Protein AF-0000000072271682 (afdb_homodimer)

Nearest PDB structures (foldseek):
  5ypw-assembly3_E  TM=7.048E-01  e=7.675E-04  Escherichia coli O157:H7
  6u9d-assembly2_T-2  TM=6.228E-01  e=2.011E-02  Saccharomyces cerevisiae
  6u9d-assembly2_S-2  TM=6.371E-01  e=5.857E-02  Saccharomyces cerevisiae
  7am0-assembly1_A  TM=5.426E-01  e=1.111E-02  Komagataeibacter europaeus
  6wo1-assembly1_B  TM=3.647E-01  e=7.427E-02  Saccharomyces cerevisiae

Structure (mmCIF, N/CA/C/O backbone):
data_AF-0000000072271682-model_v1
#
loop_
_entity.id
_entity.type
_entity.pdbx_description
1 polymer 'ACT domain-containing protein'
#
loop_
_atom_site.group_PDB
_atom_site.id
_atom_site.type_symbol
_atom_site.label_atom_id
_atom_site.label_alt_id
_atom_site.label_comp_id
_atom_site.label_asym_id
_atom_site.label_entity_id
_atom_site.label_seq_id
_atom_site.pdbx_PDB_ins_code
_atom_site.Cartn_x
_atom_site.Cartn_y
_atom_site.Cartn_z
_atom_site.occupancy
_atom_site.B_iso_or_equiv
_atom_site.auth_seq_id
_atom_site.auth_comp_id
_atom_site.auth_asym_id
_atom_site.auth_atom_id
_atom_site.pdbx_PDB_model_num
ATOM 1 N N . MET A 1 1 ? 11.141 18.312 -9.297 1 83.69 1 MET A N 1
ATOM 2 C CA . MET A 1 1 ? 11.805 17.047 -9.008 1 83.69 1 MET A CA 1
ATOM 3 C C . MET A 1 1 ? 11.273 16.438 -7.723 1 83.69 1 MET A C 1
ATOM 5 O O . MET A 1 1 ? 10.945 17.141 -6.773 1 83.69 1 MET A O 1
ATOM 9 N N . SER A 1 2 ? 11.102 15.078 -7.66 1 87.62 2 SER A N 1
ATOM 10 C CA . SER A 1 2 ? 10.539 14.383 -6.508 1 87.62 2 SER A CA 1
ATOM 11 C C . SER A 1 2 ? 11.594 13.523 -5.816 1 87.62 2 SER A C 1
ATOM 13 O O . SER A 1 2 ? 12.445 12.93 -6.477 1 87.62 2 SER A O 1
ATOM 15 N N . TYR A 1 3 ? 11.508 13.539 -4.477 1 89.81 3 TYR A N 1
ATOM 16 C CA . TYR A 1 3 ? 12.461 12.789 -3.662 1 89.81 3 TYR A CA 1
ATOM 17 C C . TYR A 1 3 ? 11.734 11.914 -2.641 1 89.81 3 TYR A C 1
ATOM 19 O O . TYR A 1 3 ? 10.641 12.258 -2.186 1 89.81 3 TYR A O 1
ATOM 27 N N . LEU A 1 4 ? 12.344 10.875 -2.4 1 88.62 4 LEU A N 1
ATOM 28 C CA . LEU A 1 4 ? 11.961 10.062 -1.251 1 88.62 4 LEU A CA 1
ATOM 29 C C . LEU A 1 4 ? 12.898 10.312 -0.074 1 88.62 4 LEU A C 1
ATOM 31 O O . LEU A 1 4 ? 14.109 10.117 -0.19 1 88.62 4 LEU A O 1
ATOM 35 N N . ILE A 1 5 ? 12.336 10.773 0.972 1 92.12 5 ILE A N 1
ATOM 36 C CA . ILE A 1 5 ? 13.125 11.031 2.168 1 92.12 5 ILE A CA 1
ATOM 37 C C . ILE A 1 5 ? 12.641 10.133 3.309 1 92.12 5 ILE A C 1
ATOM 39 O O . ILE A 1 5 ? 11.438 9.984 3.518 1 92.12 5 ILE A O 1
ATOM 43 N N . ARG A 1 6 ? 13.578 9.477 3.896 1 92.81 6 ARG A N 1
ATOM 44 C CA . ARG A 1 6 ? 13.281 8.711 5.105 1 92.81 6 ARG A CA 1
ATOM 45 C C . ARG A 1 6 ? 13.719 9.469 6.352 1 92.81 6 ARG A C 1
ATOM 47 O O . ARG A 1 6 ? 14.891 9.852 6.477 1 92.81 6 ARG A O 1
ATOM 54 N N . VAL A 1 7 ? 12.719 9.594 7.199 1 94.44 7 VAL A N 1
ATOM 55 C CA . VAL A 1 7 ? 13.016 10.398 8.383 1 94.44 7 VAL A CA 1
ATOM 56 C C . VAL A 1 7 ? 12.578 9.648 9.633 1 94.44 7 VAL A C 1
ATOM 58 O O . VAL A 1 7 ? 11.625 8.859 9.594 1 94.44 7 VAL A O 1
ATOM 61 N N . GLN A 1 8 ? 13.367 9.883 10.648 1 94.56 8 GLN A N 1
ATOM 62 C CA . GLN A 1 8 ? 12.93 9.523 12 1 94.56 8 GLN A CA 1
ATOM 63 C C . GLN A 1 8 ? 12.383 10.742 12.734 1 94.56 8 GLN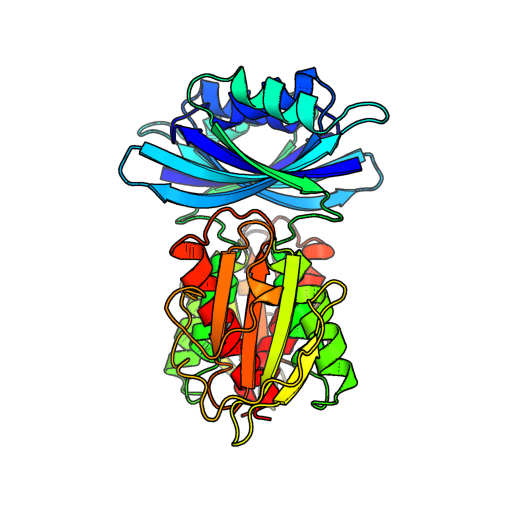 A C 1
ATOM 65 O O . GLN A 1 8 ? 13.055 11.766 12.836 1 94.56 8 GLN A O 1
ATOM 70 N N . ILE A 1 9 ? 11.125 10.617 13.133 1 94 9 ILE A N 1
ATOM 71 C CA . ILE A 1 9 ? 10.508 11.734 13.828 1 94 9 ILE A CA 1
ATOM 72 C C . ILE A 1 9 ? 9.875 11.258 15.133 1 94 9 ILE A C 1
ATOM 74 O O . ILE A 1 9 ? 9.539 10.078 15.266 1 94 9 ILE A O 1
ATOM 78 N N . PRO A 1 10 ? 9.781 12.18 16.109 1 92.94 10 PRO A N 1
ATOM 79 C CA . PRO A 1 10 ? 9.055 11.805 17.328 1 92.94 10 PRO A CA 1
ATOM 80 C C . PRO A 1 10 ? 7.609 11.391 17.047 1 92.94 10 PRO A C 1
ATOM 82 O O . PRO A 1 10 ? 6.949 11.984 16.188 1 92.94 10 PRO A O 1
ATOM 85 N N . ASP A 1 11 ? 7.195 10.289 17.688 1 89.19 11 ASP A N 1
ATOM 86 C CA . ASP A 1 11 ? 5.82 9.82 17.547 1 89.19 11 ASP A CA 1
ATOM 87 C C . ASP A 1 11 ? 4.895 10.547 18.531 1 89.19 11 ASP A C 1
ATOM 89 O O . ASP A 1 11 ? 4.383 9.938 19.469 1 89.19 11 ASP A O 1
ATOM 93 N N . GLU A 1 12 ? 4.633 11.789 18.281 1 89.5 12 GLU A N 1
ATOM 94 C CA . GLU A 1 12 ? 3.816 12.648 19.141 1 89.5 12 GLU A CA 1
ATOM 95 C C . GLU A 1 12 ? 3.008 13.641 18.297 1 89.5 12 GLU A C 1
ATOM 97 O O . GLU A 1 12 ? 3.391 13.969 17.172 1 89.5 12 GLU A O 1
ATOM 102 N N . PRO A 1 13 ? 1.89 14.07 18.844 1 86.75 13 PRO A N 1
ATOM 103 C CA . PRO A 1 13 ? 1.048 15.016 18.109 1 86.75 13 PRO A CA 1
ATOM 104 C C . PRO A 1 13 ? 1.823 16.234 17.609 1 86.75 13 PRO A C 1
ATOM 106 O O . PRO A 1 13 ? 2.646 16.781 18.344 1 86.75 13 PRO A O 1
ATOM 109 N N . GLY A 1 14 ? 1.589 16.531 16.328 1 86.94 14 GLY A N 1
ATOM 110 C CA . GLY A 1 14 ? 2.176 17.734 15.781 1 86.94 14 GLY A CA 1
ATOM 111 C C . GLY A 1 14 ? 3.508 17.5 15.094 1 86.94 14 GLY A C 1
ATOM 112 O O . GLY A 1 14 ? 3.994 18.359 14.359 1 86.94 14 GLY A O 1
ATOM 113 N N . SER A 1 15 ? 4.125 16.344 15.305 1 88.62 15 SER A N 1
ATOM 114 C CA . SER A 1 15 ? 5.445 16.078 14.75 1 88.62 15 SER A CA 1
ATOM 115 C C . SER A 1 15 ? 5.43 16.141 13.227 1 88.62 15 SER A C 1
ATOM 117 O O . SER A 1 15 ? 6.25 16.844 12.625 1 88.62 15 SER A O 1
ATOM 119 N N . LEU A 1 16 ? 4.496 15.492 12.625 1 89.88 16 LEU A N 1
ATOM 120 C CA . LEU A 1 16 ? 4.398 15.547 11.172 1 89.88 16 LEU A CA 1
ATOM 121 C C . LEU A 1 16 ? 4.102 16.969 10.695 1 89.88 16 LEU A C 1
ATOM 123 O O . LEU A 1 16 ? 4.617 17.406 9.664 1 89.88 16 LEU A O 1
ATOM 127 N N . GLY A 1 17 ? 3.291 17.625 11.43 1 89.12 17 GLY A N 1
ATOM 128 C CA . GLY A 1 17 ? 2.98 19 11.086 1 89.12 17 GLY A CA 1
ATOM 129 C C . GLY A 1 17 ? 4.207 19.891 11.016 1 89.12 17 GLY A C 1
ATOM 130 O O . GLY A 1 17 ? 4.355 20.688 10.086 1 89.12 17 GLY A O 1
ATOM 131 N N . ARG A 1 18 ? 5.02 19.719 11.969 1 92.06 18 ARG A N 1
ATOM 132 C CA . ARG A 1 18 ? 6.238 20.516 12.016 1 92.06 18 ARG A CA 1
ATOM 133 C C . ARG A 1 18 ? 7.148 20.203 10.836 1 92.06 18 ARG A C 1
ATOM 135 O O . ARG A 1 18 ? 7.719 21.109 10.227 1 92.06 18 ARG A O 1
ATOM 142 N N . VAL A 1 19 ? 7.254 18.938 10.516 1 93.69 19 VAL A N 1
ATOM 143 C CA . VAL A 1 19 ? 8.07 18.531 9.375 1 93.69 19 VAL A CA 1
ATOM 144 C C . VAL A 1 19 ? 7.457 19.062 8.086 1 93.69 19 VAL A C 1
ATOM 146 O O . VAL A 1 19 ? 8.164 19.625 7.238 1 93.69 19 VAL A O 1
ATOM 149 N N . ALA A 1 20 ? 6.188 18.922 7.996 1 92.56 20 ALA A N 1
ATOM 150 C CA . ALA A 1 20 ? 5.492 19.375 6.797 1 92.56 20 ALA A CA 1
ATOM 151 C C . ALA A 1 20 ? 5.633 20.891 6.625 1 92.56 20 ALA A C 1
ATOM 153 O O . ALA A 1 20 ? 5.773 21.375 5.504 1 92.56 20 ALA A O 1
ATOM 154 N N . GLU A 1 21 ? 5.586 21.562 7.699 1 90.44 21 GLU A N 1
ATOM 155 C CA . GLU A 1 21 ? 5.781 23.016 7.645 1 90.44 21 GLU A CA 1
ATOM 156 C C . GLU A 1 21 ? 7.184 23.359 7.164 1 90.44 21 GLU A C 1
ATOM 158 O O . GLU A 1 21 ? 7.355 24.234 6.309 1 90.44 21 GLU A O 1
ATOM 163 N N . ALA A 1 22 ? 8.141 22.734 7.727 1 93.94 22 ALA A N 1
ATOM 164 C CA . ALA A 1 22 ? 9.523 22.953 7.324 1 93.94 22 ALA A CA 1
ATOM 165 C C . ALA A 1 22 ? 9.711 22.688 5.832 1 93.94 22 ALA A C 1
ATOM 167 O O . ALA A 1 22 ? 10.383 23.453 5.141 1 93.94 22 ALA A O 1
ATOM 168 N N . VAL A 1 23 ? 9.086 21.641 5.328 1 93.94 23 VAL A N 1
ATOM 169 C CA . VAL A 1 23 ? 9.156 21.281 3.914 1 93.94 23 VAL A CA 1
ATOM 170 C C . VAL A 1 23 ? 8.461 22.359 3.078 1 93.94 23 VAL A C 1
ATOM 172 O O . VAL A 1 23 ? 8.977 22.766 2.031 1 93.94 23 VAL A O 1
ATOM 175 N N . GLY A 1 24 ? 7.383 22.828 3.594 1 90.56 24 GLY A N 1
ATOM 176 C CA . GLY A 1 24 ? 6.641 23.875 2.9 1 90.56 24 GLY A CA 1
ATOM 177 C C . GLY A 1 24 ? 7.406 25.172 2.783 1 90.56 24 GLY A C 1
ATOM 178 O O . GLY A 1 24 ? 7.25 25.906 1.806 1 90.56 24 GLY A O 1
ATOM 179 N N . LEU A 1 25 ? 8.172 25.484 3.742 1 91.56 25 LEU A N 1
ATOM 180 C CA . LEU A 1 25 ? 8.93 26.734 3.791 1 91.56 25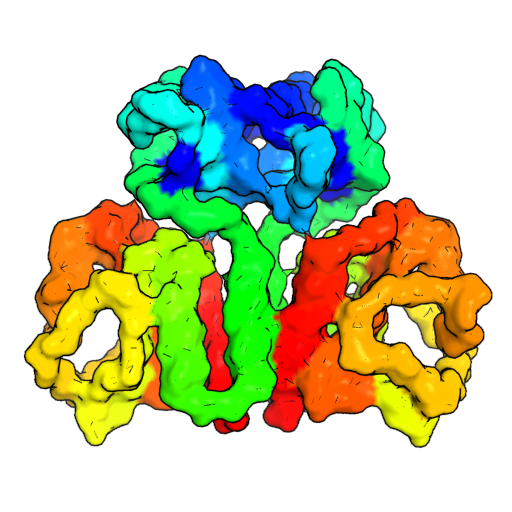 LEU A CA 1
ATOM 181 C C . LEU A 1 25 ? 9.953 26.797 2.66 1 91.56 25 LEU A C 1
ATOM 183 O O . LEU A 1 25 ? 10.297 27.891 2.193 1 91.56 25 LEU A O 1
ATOM 187 N N . ILE A 1 26 ? 10.375 25.719 2.158 1 92.81 26 ILE A N 1
ATOM 188 C CA . ILE A 1 26 ? 11.344 25.719 1.069 1 92.81 26 ILE A CA 1
ATOM 189 C C . ILE A 1 26 ? 10.641 25.422 -0.251 1 92.81 26 ILE A C 1
ATOM 191 O O . ILE A 1 26 ? 11.281 25.062 -1.241 1 92.81 26 ILE A O 1
ATOM 195 N N . GLY A 1 27 ? 9.344 25.438 -0.216 1 91.69 27 GLY A N 1
ATOM 196 C CA . GLY A 1 27 ? 8.555 25.25 -1.423 1 91.69 27 GLY A CA 1
ATOM 197 C C . GLY A 1 27 ? 8.258 23.797 -1.734 1 91.69 27 GLY A C 1
ATOM 198 O O . GLY A 1 27 ? 7.793 23.469 -2.828 1 91.69 27 GLY A O 1
ATOM 199 N N . GLY A 1 28 ? 8.555 22.953 -0.788 1 92.31 28 GLY A N 1
ATOM 200 C CA . GLY A 1 28 ? 8.312 21.531 -0.996 1 92.31 28 GLY A CA 1
ATOM 201 C C . GLY A 1 28 ? 6.859 21.141 -0.819 1 92.31 28 GLY A C 1
ATOM 202 O O . GLY A 1 28 ? 6.141 21.75 -0.022 1 92.31 28 GLY A O 1
ATOM 203 N N . ASN A 1 29 ? 6.43 20.141 -1.676 1 89.88 29 ASN A N 1
ATOM 204 C CA . ASN A 1 29 ? 5.098 19.547 -1.578 1 89.88 29 ASN A CA 1
ATOM 205 C C . ASN A 1 29 ? 5.168 18.062 -1.245 1 89.88 29 ASN A C 1
ATOM 207 O O . ASN A 1 29 ? 5.75 17.281 -1.997 1 89.88 29 ASN A O 1
ATOM 211 N N . ILE A 1 30 ? 4.605 17.719 -0.047 1 88.5 30 ILE A N 1
ATOM 212 C CA . ILE A 1 30 ? 4.602 16.312 0.362 1 88.5 30 ILE A CA 1
ATOM 213 C C . ILE A 1 30 ? 3.441 15.586 -0.307 1 88.5 30 ILE A C 1
ATOM 215 O O . ILE A 1 30 ? 2.275 15.875 -0.035 1 88.5 30 ILE A O 1
ATOM 219 N N . SER A 1 31 ? 3.729 14.641 -1.106 1 81.75 31 SER A N 1
ATOM 220 C CA . SER A 1 31 ? 2.717 13.938 -1.889 1 81.75 31 SER A CA 1
ATOM 221 C C . SER A 1 31 ? 2.23 12.688 -1.167 1 81.75 31 SER A C 1
ATOM 223 O O . SER A 1 31 ? 1.1 12.242 -1.375 1 81.75 31 SER A O 1
ATOM 225 N N . SER A 1 32 ? 3.119 12.188 -0.279 1 81.94 32 SER A N 1
ATOM 226 C CA . SER A 1 32 ? 2.746 10.977 0.448 1 81.94 32 SER A CA 1
ATOM 227 C C . SER A 1 32 ? 3.598 10.805 1.702 1 81.94 32 SER A C 1
ATOM 229 O O . SER A 1 32 ? 4.754 11.234 1.738 1 81.94 32 SER A O 1
ATOM 231 N N . VAL A 1 33 ? 3.016 10.25 2.674 1 85.38 33 VAL A N 1
ATOM 232 C CA . VAL A 1 33 ? 3.695 9.883 3.912 1 85.38 33 VAL A CA 1
ATOM 233 C C . VAL A 1 33 ? 3.281 8.469 4.324 1 85.38 33 VAL A C 1
ATOM 235 O O . VAL A 1 33 ? 2.094 8.141 4.316 1 85.38 33 VAL A O 1
ATOM 238 N N . ASP A 1 34 ? 4.246 7.691 4.629 1 81.44 34 ASP A N 1
ATOM 239 C CA . ASP A 1 34 ? 3.99 6.324 5.074 1 81.44 34 ASP A CA 1
ATOM 240 C C . ASP A 1 34 ? 4.84 5.977 6.293 1 81.44 34 ASP A C 1
ATOM 242 O O . ASP A 1 34 ? 6.059 6.16 6.281 1 81.44 34 ASP A O 1
ATOM 246 N N . VAL A 1 35 ? 4.16 5.477 7.309 1 82 35 VAL A N 1
ATOM 247 C CA . VAL A 1 35 ? 4.906 5.016 8.477 1 82 35 VAL A CA 1
ATOM 248 C C . VAL A 1 35 ? 5.52 3.648 8.188 1 82 35 VAL A C 1
ATOM 250 O O . VAL A 1 35 ? 4.809 2.701 7.844 1 82 35 VAL A O 1
ATOM 253 N N . VAL A 1 36 ? 6.781 3.547 8.281 1 84.38 36 VAL A N 1
ATOM 254 C CA . VAL A 1 36 ? 7.484 2.299 7.996 1 84.38 36 VAL A CA 1
ATOM 255 C C . VAL A 1 36 ? 7.578 1.46 9.273 1 84.38 36 VAL A C 1
ATOM 257 O O . VAL A 1 36 ? 7.254 0.271 9.266 1 84.38 36 VAL A O 1
ATOM 260 N N . GLU A 1 37 ? 7.98 2.102 10.352 1 86.56 37 GLU A N 1
ATOM 261 C CA . GLU A 1 37 ? 8.18 1.397 11.617 1 86.56 37 GLU A CA 1
ATOM 262 C C . GLU A 1 37 ? 8.016 2.34 12.805 1 86.56 37 GLU A C 1
ATOM 264 O O . GLU A 1 37 ? 8.5 3.477 12.773 1 86.56 37 GLU A O 1
ATOM 269 N N . ALA A 1 38 ? 7.262 1.893 13.734 1 86.12 38 ALA A N 1
ATOM 270 C CA . ALA A 1 38 ? 7.172 2.582 15.023 1 86.12 38 ALA A CA 1
ATOM 271 C C . ALA A 1 38 ? 8.039 1.899 16.078 1 86.12 38 ALA A C 1
ATOM 273 O O . ALA A 1 38 ? 7.973 0.681 16.25 1 86.12 38 ALA A O 1
ATOM 274 N N . PHE A 1 39 ? 8.828 2.695 16.719 1 89.69 39 PHE A N 1
ATOM 275 C CA . PHE A 1 39 ? 9.766 2.133 17.688 1 89.69 39 PHE A CA 1
ATOM 276 C C . PHE A 1 39 ? 9.281 2.361 19.109 1 89.69 39 PHE A C 1
ATOM 278 O O . PHE A 1 39 ? 8.5 3.283 19.375 1 89.69 39 PHE A O 1
ATOM 285 N N . SER A 1 40 ? 9.727 1.499 20 1 89.25 40 SER A N 1
ATOM 286 C CA . SER A 1 40 ? 9.328 1.553 21.391 1 89.25 40 SER A CA 1
ATOM 287 C C . SER A 1 40 ? 9.875 2.805 22.078 1 89.25 40 SER A C 1
ATOM 289 O O . SER A 1 40 ? 9.359 3.221 23.125 1 89.25 40 SER A O 1
ATOM 291 N N . ASN A 1 41 ? 10.859 3.441 21.531 1 90.94 41 ASN A N 1
ATOM 292 C CA . ASN A 1 41 ? 11.469 4.613 22.141 1 90.94 41 ASN A CA 1
ATOM 293 C C . ASN A 1 41 ? 10.664 5.879 21.859 1 90.94 41 ASN A C 1
ATOM 295 O O . ASN A 1 41 ? 11.125 6.988 22.141 1 90.94 41 ASN A O 1
ATOM 299 N N . GLY A 1 42 ? 9.57 5.723 21.219 1 90.19 42 GLY A N 1
ATOM 300 C CA . GLY A 1 42 ? 8.68 6.844 20.984 1 90.19 42 GLY A CA 1
ATOM 301 C C . GLY A 1 42 ? 8.938 7.527 19.641 1 90.19 42 GLY A C 1
ATOM 302 O O . GLY A 1 42 ? 8.438 8.633 19.406 1 90.19 42 GLY A O 1
ATOM 303 N N . THR A 1 43 ? 9.742 6.922 18.828 1 92.56 43 THR A N 1
ATOM 304 C CA . THR A 1 43 ? 10.008 7.48 17.5 1 92.56 43 THR A CA 1
ATOM 305 C C . THR A 1 43 ? 9.406 6.598 16.406 1 92.56 43 THR A C 1
ATOM 307 O O . THR A 1 43 ? 9.047 5.445 16.672 1 92.56 43 THR A O 1
ATOM 310 N N . VAL A 1 44 ? 9.219 7.262 15.281 1 92.06 44 VAL A N 1
ATOM 311 C CA . VAL A 1 44 ? 8.727 6.52 14.125 1 92.06 44 VAL A CA 1
ATOM 312 C C . VAL A 1 44 ? 9.586 6.848 12.906 1 92.06 44 VAL A C 1
ATOM 314 O O . VAL A 1 44 ? 10.102 7.961 12.781 1 92.06 44 VAL A O 1
ATOM 317 N N . THR A 1 45 ? 9.82 5.812 12.102 1 92.38 45 THR A N 1
ATOM 318 C CA . THR A 1 45 ? 10.453 6.02 10.797 1 92.38 45 THR A CA 1
ATOM 319 C C . THR A 1 45 ? 9.406 6.18 9.703 1 92.38 45 THR A C 1
ATOM 321 O O . THR A 1 45 ? 8.57 5.293 9.5 1 92.38 45 THR A O 1
ATOM 324 N N . ASP A 1 46 ? 9.5 7.332 9.039 1 89.75 46 ASP A N 1
ATOM 325 C CA . ASP A 1 46 ? 8.555 7.617 7.957 1 89.75 46 ASP A CA 1
ATOM 326 C C . ASP A 1 46 ? 9.273 7.742 6.617 1 89.75 46 ASP A C 1
ATOM 328 O O . ASP A 1 46 ? 10.391 8.258 6.551 1 89.75 46 ASP A O 1
ATOM 332 N N . ASP A 1 47 ? 8.609 7.277 5.59 1 88 47 ASP A N 1
ATOM 333 C CA . ASP A 1 47 ? 8.977 7.605 4.215 1 88 47 ASP A CA 1
ATOM 334 C C . ASP A 1 47 ? 8.055 8.68 3.639 1 88 47 ASP A C 1
ATOM 336 O O . ASP A 1 47 ? 6.832 8.562 3.719 1 88 47 ASP A O 1
ATOM 340 N N . MET A 1 48 ? 8.656 9.664 3.123 1 89.56 48 MET A N 1
ATOM 341 C CA . MET A 1 48 ? 7.867 10.742 2.535 1 89.56 48 MET A CA 1
ATOM 342 C C . MET A 1 48 ? 8.312 11.031 1.105 1 89.56 48 MET A C 1
ATOM 344 O O . MET A 1 48 ? 9.516 11.023 0.815 1 89.56 48 MET A O 1
ATOM 348 N N . VAL A 1 49 ? 7.367 11.203 0.27 1 87 49 VAL A N 1
ATOM 349 C CA . VAL A 1 49 ? 7.668 11.68 -1.074 1 87 49 VAL A CA 1
ATOM 350 C C . VAL A 1 49 ? 7.43 13.188 -1.151 1 87 49 VAL A C 1
ATOM 352 O O . VAL A 1 49 ? 6.328 13.664 -0.863 1 87 49 VAL A O 1
ATOM 355 N N . VAL A 1 50 ? 8.484 13.844 -1.53 1 91.06 50 VAL A N 1
ATOM 356 C CA . VAL A 1 50 ? 8.43 15.305 -1.542 1 91.06 50 VAL A CA 1
ATOM 357 C C . VAL A 1 50 ? 8.789 15.82 -2.932 1 91.06 50 VAL A C 1
ATOM 359 O O . VAL A 1 50 ? 9.805 15.414 -3.512 1 91.06 50 VAL A O 1
ATOM 362 N N . GLU A 1 51 ? 7.895 16.672 -3.402 1 89.88 51 GLU A N 1
ATOM 363 C CA . GLU A 1 51 ? 8.195 17.391 -4.637 1 89.88 51 GLU A CA 1
ATOM 364 C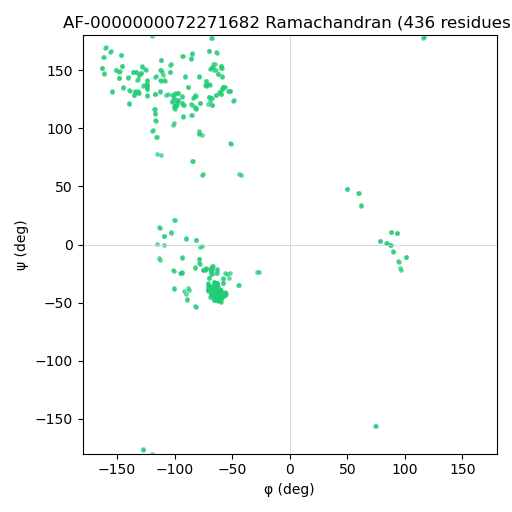 C . GLU A 1 51 ? 8.82 18.75 -4.34 1 89.88 51 GLU A C 1
ATOM 366 O O . GLU A 1 51 ? 8.266 19.531 -3.568 1 89.88 51 GLU A O 1
ATOM 371 N N . LEU A 1 52 ? 9.922 18.953 -4.961 1 91.44 52 LEU A N 1
ATOM 372 C CA . LEU A 1 52 ? 10.617 20.219 -4.766 1 91.44 52 LEU A CA 1
ATOM 373 C C . LEU A 1 52 ? 10.531 21.078 -6.02 1 91.44 52 LEU A C 1
ATOM 375 O O . LEU A 1 52 ? 10.547 20.562 -7.141 1 91.44 52 LEU A O 1
ATOM 379 N N . PRO A 1 53 ? 10.359 22.375 -5.785 1 90.25 53 PRO A N 1
ATOM 380 C CA . PRO A 1 53 ? 10.359 23.266 -6.949 1 90.25 53 PRO A CA 1
ATOM 381 C C . PRO A 1 53 ? 11.703 23.266 -7.684 1 90.25 53 PRO A C 1
ATOM 383 O O . PRO A 1 53 ? 12.711 22.812 -7.145 1 90.25 53 PRO A O 1
ATOM 386 N N . ALA A 1 54 ? 11.555 23.844 -8.945 1 86.69 54 ALA A N 1
ATOM 387 C CA . ALA A 1 54 ? 12.758 23.922 -9.766 1 86.69 54 ALA A CA 1
ATOM 388 C C . ALA A 1 54 ? 13.852 24.734 -9.07 1 86.69 54 ALA A C 1
ATOM 390 O O . ALA A 1 54 ? 13.586 25.797 -8.5 1 86.69 54 ALA A O 1
ATOM 391 N N . GLY A 1 55 ? 15.062 24.234 -9.055 1 84.88 55 GLY A N 1
ATOM 392 C CA . GLY A 1 55 ? 16.188 24.953 -8.484 1 84.88 55 GLY A CA 1
ATOM 393 C C . GLY A 1 55 ? 16.5 24.547 -7.055 1 84.88 55 GLY A C 1
ATOM 394 O O . GLY A 1 55 ? 17.578 24.844 -6.539 1 84.88 55 GLY A O 1
ATOM 395 N N . THR A 1 56 ? 15.516 23.969 -6.352 1 86.25 56 THR A N 1
ATOM 396 C CA . THR A 1 56 ? 15.742 23.516 -4.98 1 86.25 56 THR A CA 1
ATOM 397 C C . THR A 1 56 ? 16.422 22.156 -4.953 1 86.25 56 THR A C 1
ATOM 399 O O . THR A 1 56 ? 15.984 21.219 -5.625 1 86.25 56 THR A O 1
ATOM 402 N N . MET A 1 57 ? 17.516 22.094 -4.211 1 85.75 57 MET A N 1
ATOM 403 C CA . MET A 1 57 ? 18.297 20.859 -4.164 1 85.75 57 MET A CA 1
ATOM 404 C C . MET A 1 57 ? 17.859 19.984 -3 1 85.75 57 MET A C 1
ATOM 406 O O . MET A 1 57 ? 17.25 20.453 -2.047 1 85.75 57 MET A O 1
ATOM 410 N N . ALA A 1 58 ? 18.219 18.703 -3.057 1 87.62 58 ALA A N 1
ATOM 411 C CA . ALA A 1 58 ? 17.922 17.703 -2.029 1 87.62 58 ALA A CA 1
ATOM 412 C C . ALA A 1 58 ? 18.484 18.125 -0.676 1 87.62 58 ALA A C 1
ATOM 414 O O . ALA A 1 58 ? 17.875 17.891 0.365 1 87.62 58 ALA A O 1
ATOM 415 N N . ASP A 1 59 ? 19.578 18.797 -0.753 1 91.81 59 ASP A N 1
ATOM 416 C CA . ASP A 1 59 ? 20.266 19.203 0.471 1 91.81 59 ASP A CA 1
ATOM 417 C C . ASP A 1 59 ? 19.391 20.188 1.271 1 91.81 59 ASP A C 1
ATOM 419 O O . ASP A 1 59 ? 19.438 20.203 2.502 1 91.81 59 ASP A O 1
ATOM 423 N N . GLU A 1 60 ? 18.672 21 0.58 1 93.56 60 GLU A N 1
ATOM 424 C CA . GLU A 1 60 ? 17.781 21.938 1.258 1 93.56 60 GLU A CA 1
ATOM 425 C C . GLU A 1 60 ? 16.688 21.203 2.023 1 93.56 60 GLU A C 1
ATOM 427 O O . GLU A 1 60 ? 16.266 21.641 3.096 1 93.56 60 GLU A O 1
ATOM 432 N N . LEU A 1 61 ? 16.234 20.125 1.46 1 93.62 61 LEU A N 1
ATOM 433 C CA . LEU A 1 61 ? 15.227 19.297 2.129 1 93.62 61 LEU A CA 1
ATOM 434 C C . LEU A 1 61 ? 15.797 18.672 3.396 1 93.62 61 LEU A C 1
ATOM 436 O O . LEU A 1 61 ? 15.133 18.641 4.434 1 93.62 61 LEU A O 1
ATOM 440 N N . ILE A 1 62 ? 17.031 18.266 3.32 1 94.5 62 ILE A N 1
ATOM 441 C CA . ILE A 1 62 ? 17.703 17.672 4.473 1 94.5 62 ILE A CA 1
ATOM 442 C C . ILE A 1 62 ? 17.844 18.719 5.578 1 94.5 62 ILE A C 1
ATOM 444 O O . ILE A 1 62 ? 17.516 18.453 6.738 1 94.5 62 ILE A O 1
ATOM 448 N N . THR A 1 63 ? 18.25 19.875 5.199 1 94.06 63 THR A N 1
ATOM 449 C CA . THR A 1 63 ? 18.438 20.969 6.145 1 94.06 63 THR A CA 1
ATOM 450 C C . THR A 1 63 ? 17.094 21.344 6.777 1 94.06 63 THR A C 1
ATOM 452 O O . THR A 1 63 ? 17 21.5 8 1 94.06 63 THR A O 1
ATOM 455 N N . ALA A 1 64 ? 16.078 21.484 5.938 1 93.44 64 ALA A N 1
ATOM 456 C CA . ALA A 1 64 ? 14.75 21.828 6.422 1 93.44 64 ALA A CA 1
ATOM 457 C C . ALA A 1 64 ? 14.25 20.812 7.434 1 93.44 64 ALA A C 1
ATOM 459 O O . ALA A 1 64 ? 13.703 21.172 8.477 1 93.44 64 ALA A O 1
ATOM 460 N N . ALA A 1 65 ? 14.445 19.516 7.16 1 93.31 65 ALA A N 1
ATOM 461 C CA . ALA A 1 65 ? 14.016 18.453 8.055 1 93.31 65 ALA A CA 1
ATOM 462 C C . ALA A 1 65 ? 14.773 18.516 9.383 1 93.31 65 ALA A C 1
ATOM 464 O O . ALA A 1 65 ? 14.18 18.375 10.453 1 93.31 65 ALA A O 1
ATOM 465 N N . HIS A 1 66 ? 16.031 18.828 9.328 1 93.12 66 HIS A N 1
ATOM 466 C CA . HIS A 1 66 ? 16.891 18.828 10.516 1 93.12 66 HIS A CA 1
ATOM 467 C C . HIS A 1 66 ? 16.562 20.016 11.422 1 93.12 66 HIS A C 1
ATOM 469 O O . HIS A 1 66 ? 16.891 20 12.609 1 93.12 66 HIS A O 1
ATOM 475 N N . GLU A 1 67 ? 15.938 21.031 10.852 1 92.06 67 GLU A N 1
ATOM 476 C CA . GLU A 1 67 ? 15.547 22.203 11.648 1 92.06 67 GLU A CA 1
ATOM 477 C C . GLU A 1 67 ? 14.43 21.844 12.625 1 92.06 67 GLU A C 1
ATOM 479 O O . GLU A 1 67 ? 14.195 22.562 13.602 1 92.06 67 GLU A O 1
ATOM 484 N N . VAL A 1 68 ? 13.781 20.797 12.289 1 92.94 68 VAL A N 1
ATOM 485 C CA . VAL A 1 68 ? 12.703 20.359 13.172 1 92.94 68 VAL A CA 1
ATOM 486 C C . VAL A 1 68 ? 13.273 19.516 14.312 1 92.94 68 VAL A C 1
ATOM 488 O O . VAL A 1 68 ? 13.969 18.531 14.078 1 92.94 68 VAL A O 1
ATOM 491 N N . GLU A 1 69 ? 12.969 19.891 15.5 1 92.44 69 GLU A N 1
ATOM 492 C CA . GLU A 1 69 ? 13.508 19.219 16.672 1 92.44 69 GLU A CA 1
ATOM 493 C C . GLU A 1 69 ? 13.125 17.75 16.688 1 92.44 69 GLU A C 1
ATOM 495 O O . GLU A 1 69 ? 11.953 17.406 16.516 1 92.44 69 GLU A O 1
ATOM 500 N N . GLY A 1 70 ? 14.117 16.906 16.875 1 92.88 70 GLY A N 1
ATOM 501 C CA . GLY A 1 70 ? 13.867 15.484 17.047 1 92.88 70 GLY A CA 1
ATOM 502 C C . GLY A 1 70 ? 13.82 14.734 15.727 1 92.88 70 GLY A C 1
ATOM 503 O O . GLY A 1 70 ? 13.617 13.516 15.703 1 92.88 70 GLY A O 1
ATOM 504 N N . VAL A 1 71 ? 13.992 15.453 14.648 1 94.5 71 VAL A N 1
ATOM 505 C CA . VAL A 1 71 ? 13.898 14.828 13.328 1 94.5 71 VAL A CA 1
ATOM 506 C C . VAL A 1 71 ? 15.289 14.477 12.82 1 94.5 71 VAL A C 1
ATOM 508 O O . VAL A 1 71 ? 16.219 15.289 12.922 1 94.5 71 VAL A O 1
ATOM 511 N N . GLU A 1 72 ? 15.453 13.258 12.367 1 94.69 72 GLU A N 1
ATOM 512 C CA . GLU A 1 72 ? 16.672 12.789 11.734 1 94.69 72 GLU A CA 1
ATOM 513 C C . GLU A 1 72 ? 16.406 12.227 10.344 1 94.69 72 GLU A C 1
ATOM 515 O O . GLU A 1 72 ? 15.461 11.461 10.148 1 94.69 72 GLU A O 1
ATOM 520 N N . VAL A 1 73 ? 17.234 12.633 9.391 1 94.38 73 VAL A N 1
ATOM 521 C CA . VAL A 1 73 ? 17.109 12.133 8.023 1 94.38 73 VAL A CA 1
ATOM 522 C C . VAL A 1 73 ? 17.984 10.898 7.836 1 94.38 73 VAL A C 1
ATOM 524 O O . VAL A 1 73 ? 19.203 10.961 8.023 1 94.38 73 VAL A O 1
ATOM 527 N N . ASP A 1 74 ? 17.375 9.844 7.508 1 91.62 74 ASP A N 1
ATOM 528 C CA . ASP A 1 74 ? 18.094 8.594 7.305 1 91.62 74 ASP A CA 1
ATOM 529 C C . ASP A 1 74 ? 18.594 8.469 5.863 1 91.62 74 ASP A C 1
ATOM 531 O O . ASP A 1 74 ? 19.656 7.922 5.609 1 91.62 74 ASP A O 1
ATOM 535 N N . SER A 1 75 ? 17.797 8.898 4.949 1 90.5 75 SER A N 1
ATOM 536 C CA . SER A 1 75 ? 18.172 8.797 3.545 1 90.5 75 SER A CA 1
ATOM 537 C C . SER A 1 75 ? 17.312 9.711 2.674 1 90.5 75 SER A C 1
ATOM 539 O O . SER A 1 75 ? 16.219 10.102 3.066 1 90.5 75 SER A O 1
ATOM 541 N N . ILE A 1 76 ? 17.875 10.117 1.598 1 90.06 76 ILE A N 1
ATOM 542 C CA . ILE A 1 76 ? 17.172 10.875 0.566 1 90.06 76 ILE A CA 1
ATOM 543 C C . ILE A 1 76 ? 17.609 10.391 -0.815 1 90.06 76 ILE A C 1
ATOM 545 O O . ILE A 1 76 ? 18.797 10.133 -1.042 1 90.06 76 ILE A O 1
ATOM 549 N N . ARG A 1 77 ? 16.656 10.148 -1.697 1 85.75 77 ARG A N 1
ATOM 550 C CA . ARG A 1 77 ? 16.969 9.719 -3.055 1 85.75 77 ARG A CA 1
ATOM 551 C C . ARG A 1 77 ? 15.93 10.227 -4.051 1 85.75 77 ARG A C 1
ATOM 553 O O . ARG A 1 77 ? 14.773 10.438 -3.688 1 85.75 77 ARG A O 1
ATOM 560 N N . PRO A 1 78 ? 16.453 10.461 -5.242 1 82.44 78 PRO A N 1
ATOM 561 C CA . PRO A 1 78 ? 15.453 10.797 -6.258 1 82.44 78 PRO A CA 1
ATOM 562 C C . PRO A 1 78 ? 14.367 9.727 -6.41 1 82.44 78 PRO A C 1
ATOM 564 O O . PRO A 1 78 ? 14.664 8.531 -6.305 1 82.44 78 PRO A O 1
ATOM 567 N N . PHE A 1 79 ? 13.258 10.227 -6.48 1 75.88 79 PHE A N 1
ATOM 568 C CA . PHE A 1 79 ? 12.141 9.289 -6.57 1 75.88 79 PHE A CA 1
ATOM 569 C C . PHE A 1 79 ? 11.094 9.789 -7.562 1 75.88 79 PHE A C 1
ATOM 571 O O . PHE A 1 79 ? 10.742 10.969 -7.559 1 75.88 79 PHE A O 1
ATOM 578 N N . SER A 1 80 ? 10.867 8.914 -8.578 1 67.31 80 SER A N 1
ATOM 579 C CA . SER A 1 80 ? 9.797 9.258 -9.508 1 67.31 80 SER A CA 1
ATOM 580 C C . SER A 1 80 ? 8.523 8.484 -9.188 1 67.31 80 SER A C 1
ATOM 582 O O . SER A 1 80 ? 8.57 7.309 -8.828 1 67.31 80 SER A O 1
ATOM 584 N N . GLY A 1 81 ? 7.547 9.352 -8.898 1 59.19 81 GLY A N 1
ATOM 585 C CA . GLY A 1 81 ? 6.234 8.758 -8.711 1 59.19 81 GLY A CA 1
ATOM 586 C C . GLY A 1 81 ? 5.703 8.922 -7.301 1 59.19 81 GLY A C 1
ATOM 587 O O . GLY A 1 81 ? 6.094 9.844 -6.582 1 59.19 81 GLY A O 1
ATOM 588 N N . ARG A 1 82 ? 4.684 8.555 -7.012 1 53.84 82 ARG A N 1
ATOM 589 C CA . ARG A 1 82 ? 4.031 8.523 -5.707 1 53.84 82 ARG A CA 1
ATOM 590 C C . ARG A 1 82 ? 4.27 7.184 -5.012 1 53.84 82 ARG A C 1
ATOM 592 O O . ARG A 1 82 ? 4.383 6.148 -5.668 1 53.84 82 ARG A O 1
ATOM 599 N N . VAL A 1 83 ? 5.133 7.227 -3.879 1 54.09 83 VAL A N 1
ATOM 600 C CA . VAL A 1 83 ? 5.223 5.977 -3.127 1 54.09 83 VAL A CA 1
ATOM 601 C C . VAL A 1 83 ? 3.834 5.355 -2.992 1 54.09 83 VAL A C 1
ATOM 603 O O . VAL A 1 83 ? 2.992 5.859 -2.242 1 54.09 83 VAL A O 1
ATOM 606 N N . ASP A 1 84 ? 3.254 5.074 -4.141 1 55.59 84 ASP A N 1
ATOM 607 C CA . ASP A 1 84 ? 1.849 4.676 -4.172 1 55.59 84 ASP A CA 1
ATOM 608 C C . ASP A 1 84 ? 1.678 3.229 -3.719 1 55.59 84 ASP A C 1
ATOM 610 O O . ASP A 1 84 ? 2.211 2.309 -4.344 1 55.59 84 ASP A O 1
ATOM 614 N N . ARG A 1 85 ? 1.389 2.961 -2.449 1 60.72 85 ARG A N 1
ATOM 615 C CA . ARG A 1 85 ? 0.86 1.669 -2.025 1 60.72 85 ARG A CA 1
ATOM 616 C C . ARG A 1 85 ? 0.093 0.994 -3.158 1 60.72 85 ARG A C 1
ATOM 618 O O . ARG A 1 85 ? 0.215 -0.215 -3.363 1 60.72 85 ARG A O 1
ATOM 625 N N . ARG A 1 86 ? -0.376 1.665 -4.047 1 74.12 86 ARG A N 1
ATOM 626 C CA . ARG A 1 86 ? -1.188 1.179 -5.156 1 74.12 86 ARG A CA 1
ATOM 627 C C . ARG A 1 86 ? -0.311 0.621 -6.273 1 74.12 86 ARG A C 1
ATOM 629 O O . ARG A 1 86 ? -0.726 -0.282 -7.004 1 74.12 86 ARG A O 1
ATOM 636 N N . GLY A 1 87 ? 0.958 1.126 -6.137 1 77.5 87 GLY A N 1
ATOM 637 C CA . GLY A 1 87 ? 1.893 0.658 -7.145 1 77.5 87 GLY A CA 1
ATOM 638 C C . GLY A 1 87 ? 2.25 -0.809 -6.992 1 77.5 87 GLY A C 1
ATOM 639 O O . GLY A 1 87 ? 2.371 -1.529 -7.988 1 77.5 87 GLY A O 1
ATOM 640 N N . GLN A 1 88 ? 2.342 -1.267 -5.801 1 83.94 88 GLN A N 1
ATOM 641 C CA . GLN A 1 88 ? 2.67 -2.666 -5.559 1 83.94 88 GLN A CA 1
ATOM 642 C C . GLN A 1 88 ? 1.535 -3.584 -6.004 1 83.94 88 GLN A C 1
ATOM 644 O O . GLN A 1 88 ? 1.777 -4.633 -6.605 1 83.94 88 GLN A O 1
ATOM 649 N N . ILE A 1 89 ? 0.344 -3.156 -5.695 1 88.06 89 ILE A N 1
ATOM 650 C CA . ILE A 1 89 ? -0.814 -3.951 -6.086 1 88.06 89 ILE A CA 1
ATOM 651 C C . ILE A 1 89 ? -0.919 -3.994 -7.609 1 88.06 89 ILE A C 1
ATOM 653 O O . ILE A 1 89 ? -1.189 -5.047 -8.188 1 88.06 89 ILE A O 1
ATOM 657 N N . ALA A 1 90 ? -0.69 -2.852 -8.18 1 86.31 90 ALA A N 1
ATOM 658 C CA . ALA A 1 90 ? -0.712 -2.803 -9.641 1 86.31 90 ALA A CA 1
ATOM 659 C C . ALA A 1 90 ? 0.349 -3.721 -10.234 1 86.31 90 ALA A C 1
ATOM 661 O O . ALA A 1 90 ? 0.099 -4.402 -11.234 1 86.31 90 ALA A O 1
ATOM 662 N N . MET A 1 91 ? 1.43 -3.695 -9.633 1 85.19 91 MET A N 1
ATOM 663 C CA . MET A 1 91 ? 2.52 -4.551 -10.086 1 85.19 91 MET A CA 1
ATOM 664 C C . MET A 1 91 ? 2.145 -6.023 -9.969 1 85.19 91 MET A C 1
ATOM 666 O O . MET A 1 91 ? 2.336 -6.797 -10.906 1 85.19 91 MET A O 1
ATOM 670 N N . LEU A 1 92 ? 1.63 -6.449 -8.859 1 89.5 92 LEU A N 1
ATOM 671 C CA . LEU A 1 92 ? 1.21 -7.832 -8.648 1 89.5 92 LEU A CA 1
ATOM 672 C C . LEU A 1 92 ? 0.113 -8.227 -9.633 1 89.5 92 LEU A C 1
ATOM 674 O O . LEU A 1 92 ? 0.106 -9.344 -10.141 1 89.5 92 LEU A O 1
ATOM 678 N N . ALA A 1 93 ? -0.771 -7.246 -9.852 1 89.62 93 ALA A N 1
ATOM 679 C CA . ALA A 1 93 ? -1.877 -7.512 -10.773 1 89.62 93 ALA A CA 1
ATOM 680 C C . ALA A 1 93 ? -1.368 -7.77 -12.188 1 89.62 93 ALA A C 1
ATOM 682 O O . ALA A 1 93 ? -1.954 -8.555 -12.93 1 89.62 93 ALA A O 1
ATOM 683 N N . SER A 1 94 ? -0.339 -7.152 -12.531 1 85 94 SER A N 1
ATOM 684 C CA . SER A 1 94 ? 0.213 -7.316 -13.875 1 85 94 SER A CA 1
ATOM 685 C C . SER A 1 94 ? 0.779 -8.719 -14.07 1 85 94 SER A C 1
ATOM 687 O O . SER A 1 94 ? 0.864 -9.203 -15.203 1 85 94 SER A O 1
ATOM 689 N N . VAL A 1 95 ? 1.124 -9.367 -12.984 1 85.69 95 VAL A N 1
ATOM 690 C CA . VAL A 1 95 ? 1.682 -10.719 -13.023 1 85.69 95 VAL A CA 1
ATOM 691 C C . VAL A 1 95 ? 0.557 -11.742 -12.93 1 85.69 95 VAL A C 1
ATOM 693 O O . VAL A 1 95 ? 0.642 -12.82 -13.516 1 85.69 95 VAL A O 1
ATOM 696 N N . ALA A 1 96 ? -0.465 -11.602 -12.078 1 84.56 96 ALA A N 1
ATOM 697 C CA . ALA A 1 96 ? -1.55 -12.531 -11.773 1 84.56 96 ALA A CA 1
ATOM 698 C C . ALA A 1 96 ? -2.24 -13.008 -13.047 1 84.56 96 ALA A C 1
ATOM 700 O O . ALA A 1 96 ? -2.699 -14.148 -13.125 1 84.56 96 ALA A O 1
ATOM 701 N N . GLY A 1 97 ? -2.268 -12.406 -14.109 1 67.94 97 GLY A N 1
ATOM 702 C CA . GLY A 1 97 ? -3.045 -12.812 -15.266 1 67.94 97 GLY A CA 1
ATOM 703 C C . GLY A 1 97 ? -2.188 -13.195 -16.453 1 67.94 97 GLY A C 1
ATOM 704 O O . GLY A 1 97 ? -2.701 -13.672 -17.469 1 67.94 97 GLY A O 1
ATOM 705 N N . ALA A 1 98 ? -1.042 -13.117 -16.266 1 65.81 98 ALA A N 1
ATOM 706 C CA . ALA A 1 98 ? -0.175 -13.297 -17.422 1 65.81 98 ALA A CA 1
ATOM 707 C C . ALA A 1 98 ? 0.516 -14.656 -17.391 1 65.81 98 ALA A C 1
ATOM 709 O O . ALA A 1 98 ? 0.708 -15.234 -16.312 1 65.81 98 ALA A O 1
ATOM 710 N N . SER A 1 99 ? 0.411 -15.359 -18.516 1 63.62 99 SER A N 1
ATOM 711 C CA . SER A 1 99 ? 1.265 -16.531 -18.625 1 63.62 99 SER A CA 1
ATOM 712 C C . SER A 1 99 ? 2.713 -16.203 -18.281 1 63.62 99 SER A C 1
ATOM 714 O O . SER A 1 99 ? 3.219 -15.141 -18.656 1 63.62 99 SER A O 1
ATOM 716 N N . THR A 1 100 ? 3.158 -17.016 -17.25 1 61.56 100 THR A N 1
ATOM 717 C CA . THR A 1 100 ? 4.531 -16.781 -16.828 1 61.56 100 THR A CA 1
ATOM 718 C C . THR A 1 100 ? 5.484 -16.812 -18.016 1 61.56 100 THR A C 1
ATOM 720 O O . THR A 1 100 ? 5.652 -17.859 -18.656 1 61.56 100 THR A O 1
ATOM 723 N N . ASN A 1 101 ? 5.633 -15.625 -18.641 1 70.06 101 ASN A N 1
ATOM 724 C CA . ASN A 1 101 ? 6.668 -15.492 -19.656 1 70.06 101 ASN A CA 1
ATOM 725 C C . ASN A 1 101 ? 7.797 -14.586 -19.188 1 70.06 101 ASN A C 1
ATOM 727 O O . ASN A 1 101 ? 7.621 -13.789 -18.25 1 70.06 101 ASN A O 1
ATOM 731 N N . SER A 1 102 ? 8.953 -14.922 -19.672 1 74.75 102 SER A N 1
ATOM 732 C CA . SER A 1 102 ? 10.188 -14.234 -19.328 1 74.75 102 SER A CA 1
ATOM 733 C C . SER A 1 102 ? 10.008 -12.719 -19.359 1 74.75 102 SER A C 1
ATOM 735 O O . SER A 1 102 ? 10.523 -12.016 -18.484 1 74.75 102 SER A O 1
ATOM 737 N N . THR A 1 103 ? 9.219 -12.305 -20.25 1 81.56 103 THR A N 1
ATOM 738 C CA . THR A 1 103 ? 9.016 -10.867 -20.406 1 81.56 103 THR A CA 1
ATOM 739 C C . THR A 1 103 ? 8.219 -10.305 -19.234 1 81.56 103 THR A C 1
ATOM 741 O O . THR A 1 103 ? 8.5 -9.203 -18.75 1 81.56 103 THR A O 1
ATOM 744 N N . LEU A 1 104 ? 7.328 -11.102 -18.734 1 81.38 104 LEU A N 1
ATOM 745 C CA . LEU A 1 104 ? 6.492 -10.672 -17.625 1 81.38 104 LEU A CA 1
ATOM 746 C C . LEU A 1 104 ? 7.309 -10.57 -16.344 1 81.38 104 LEU A C 1
ATOM 748 O O . LEU A 1 104 ? 7.148 -9.617 -15.57 1 81.38 104 LEU A O 1
ATOM 752 N N . LEU A 1 105 ? 8.203 -11.547 -16.234 1 85.94 105 LEU A N 1
ATOM 753 C CA . LEU A 1 105 ? 9.055 -11.539 -15.062 1 85.94 105 LEU A CA 1
ATOM 754 C C . LEU A 1 105 ? 10 -10.336 -15.078 1 85.94 105 LEU A C 1
ATOM 756 O O . LEU A 1 105 ? 10.211 -9.695 -14.047 1 85.94 105 LEU A O 1
ATOM 760 N N . ALA A 1 106 ? 10.445 -10.094 -16.25 1 89.06 106 ALA A N 1
ATOM 761 C CA . ALA A 1 106 ? 11.359 -8.961 -16.406 1 89.06 106 ALA A CA 1
ATOM 762 C C . ALA A 1 106 ? 10.656 -7.648 -16.078 1 89.06 106 ALA A C 1
ATOM 764 O O . ALA A 1 106 ? 11.219 -6.793 -15.383 1 89.06 106 ALA A O 1
ATOM 765 N N . ASP A 1 107 ? 9.484 -7.543 -16.531 1 87.19 107 ASP A N 1
ATOM 766 C CA . ASP A 1 107 ? 8.711 -6.332 -16.281 1 87.19 107 ASP A CA 1
ATOM 767 C C . ASP A 1 107 ? 8.414 -6.18 -14.781 1 87.19 107 ASP A C 1
ATOM 769 O O . ASP A 1 107 ? 8.523 -5.082 -14.234 1 87.19 107 ASP A O 1
ATOM 773 N N . MET A 1 108 ? 8.062 -7.203 -14.18 1 87.38 108 MET A N 1
ATOM 774 C CA . MET A 1 108 ? 7.758 -7.207 -12.75 1 87.38 108 MET A CA 1
ATOM 775 C C . MET A 1 108 ? 8.984 -6.812 -11.93 1 87.38 108 MET A C 1
ATOM 777 O O . MET A 1 108 ? 8.906 -5.938 -11.07 1 87.38 108 MET A O 1
ATOM 781 N N . VAL A 1 109 ? 10.102 -7.43 -12.242 1 91.81 109 VAL A N 1
ATOM 782 C CA . VAL A 1 109 ? 11.32 -7.195 -11.484 1 91.81 109 VAL A CA 1
ATOM 783 C C . VAL A 1 109 ? 11.789 -5.754 -11.68 1 91.81 109 VAL A C 1
ATOM 785 O O . VAL A 1 109 ? 12.312 -5.133 -10.75 1 91.81 109 VAL A O 1
ATOM 788 N N . ASN A 1 110 ? 11.523 -5.238 -12.859 1 90.94 110 ASN A N 1
ATOM 789 C CA . ASN A 1 110 ? 11.914 -3.867 -13.164 1 90.94 110 ASN A CA 1
ATOM 790 C C . ASN A 1 110 ? 11.109 -2.859 -12.344 1 90.94 110 ASN A C 1
ATOM 792 O O . ASN A 1 110 ? 11.562 -1.732 -12.125 1 90.94 110 ASN A O 1
ATOM 796 N N . LYS A 1 111 ? 10 -3.244 -11.844 1 85.25 111 LYS A N 1
ATOM 797 C CA . LYS A 1 111 ? 9.148 -2.334 -11.086 1 85.25 111 LYS A CA 1
ATOM 798 C C . LYS A 1 111 ? 9.438 -2.43 -9.594 1 85.25 111 LYS A C 1
ATOM 800 O O . LYS A 1 111 ? 9.047 -1.552 -8.82 1 85.25 111 LYS A O 1
ATOM 805 N N . MET A 1 112 ? 10.188 -3.408 -9.164 1 89 112 MET A N 1
ATOM 806 C CA . MET A 1 112 ? 10.359 -3.727 -7.754 1 89 112 MET A CA 1
ATOM 807 C C . MET A 1 112 ? 11.148 -2.635 -7.039 1 89 112 MET A C 1
ATOM 809 O O . MET A 1 112 ? 10.789 -2.229 -5.93 1 89 112 MET A O 1
ATOM 813 N N . PRO A 1 113 ? 12.25 -2.195 -7.672 1 87.12 113 PRO A N 1
ATOM 814 C CA . PRO A 1 113 ? 13.023 -1.188 -6.949 1 87.12 113 PRO A CA 1
ATOM 815 C C . PRO A 1 113 ? 12.195 0.035 -6.562 1 87.12 113 PRO A C 1
ATOM 817 O O . PRO A 1 113 ? 12.281 0.507 -5.426 1 87.12 113 PRO A O 1
ATOM 820 N N . GLN A 1 114 ? 11.383 0.494 -7.457 1 80.81 114 GLN A N 1
ATOM 821 C CA . GLN A 1 114 ? 10.531 1.644 -7.168 1 80.81 114 GLN A CA 1
ATOM 822 C C . GLN A 1 114 ? 9.469 1.292 -6.133 1 80.81 114 GLN A C 1
ATOM 824 O O . GLN A 1 114 ? 9.211 2.064 -5.207 1 80.81 114 GLN A O 1
ATOM 829 N N . ALA A 1 115 ? 8.906 0.151 -6.273 1 80.31 115 ALA A N 1
ATOM 830 C CA . ALA A 1 115 ? 7.828 -0.274 -5.387 1 80.31 115 ALA A CA 1
ATOM 831 C C . ALA A 1 115 ? 8.344 -0.507 -3.967 1 80.31 115 ALA A C 1
ATOM 833 O O . ALA A 1 115 ? 7.594 -0.364 -2.998 1 80.31 115 ALA A O 1
ATOM 834 N N . LEU A 1 116 ? 9.633 -0.817 -3.83 1 84.38 116 LEU A N 1
ATOM 835 C CA . LEU A 1 116 ? 10.18 -1.181 -2.527 1 84.38 116 LEU A CA 1
ATOM 836 C C . LEU A 1 116 ? 11.164 -0.128 -2.039 1 84.38 116 LEU A C 1
ATOM 838 O O . LEU A 1 116 ? 11.906 -0.364 -1.085 1 84.38 116 LEU A O 1
ATOM 842 N N . THR A 1 117 ? 11.156 1.007 -2.656 1 81.62 117 THR A N 1
ATOM 843 C CA . THR A 1 117 ? 12.039 2.115 -2.305 1 81.62 117 THR A CA 1
ATOM 844 C C . THR A 1 117 ? 13.484 1.644 -2.203 1 81.62 117 THR A C 1
ATOM 846 O O . THR A 1 117 ? 14.156 1.9 -1.203 1 81.62 117 THR A O 1
ATOM 849 N N . SER A 1 118 ? 13.914 0.926 -3.154 1 89.5 118 SER A N 1
ATOM 850 C CA . SER A 1 118 ? 15.258 0.358 -3.238 1 89.5 118 SER A CA 1
ATOM 851 C C . SER A 1 118 ? 15.93 0.71 -4.562 1 89.5 118 SER A C 1
ATOM 853 O O . SER A 1 118 ? 15.414 1.541 -5.32 1 89.5 118 SER A O 1
ATOM 855 N N . SER A 1 119 ? 17.109 0.19 -4.77 1 90.94 119 SER A N 1
ATOM 856 C CA . SER A 1 119 ? 17.891 0.635 -5.922 1 90.94 119 SER A CA 1
ATOM 857 C C . SER A 1 119 ? 17.797 -0.36 -7.074 1 90.94 119 SER A C 1
ATOM 859 O O . SER A 1 119 ? 17.719 0.035 -8.242 1 90.94 119 SER A O 1
ATOM 861 N N . TRP A 1 120 ? 17.781 -1.554 -6.738 1 94.19 120 TRP A N 1
ATOM 862 C CA . TRP A 1 120 ? 17.734 -2.57 -7.785 1 94.19 120 TRP A CA 1
ATOM 863 C C . TRP A 1 120 ? 17.141 -3.873 -7.242 1 94.19 120 TRP A C 1
ATOM 865 O O . TRP A 1 120 ? 17 -4.039 -6.031 1 94.19 120 TRP A O 1
ATOM 875 N N . ALA A 1 121 ? 16.766 -4.777 -8.172 1 95.81 121 ALA A N 1
ATOM 876 C CA . ALA A 1 121 ? 16.266 -6.109 -7.867 1 95.81 121 ALA A CA 1
ATOM 877 C C . ALA A 1 121 ? 16.797 -7.145 -8.852 1 95.81 121 ALA A C 1
ATOM 879 O O . ALA A 1 121 ? 16.984 -6.848 -10.031 1 95.81 121 ALA A O 1
ATOM 880 N N . ILE A 1 122 ? 17.078 -8.352 -8.367 1 95.56 122 ILE A N 1
ATOM 881 C CA . ILE A 1 122 ? 17.547 -9.484 -9.172 1 95.56 122 ILE A CA 1
ATOM 882 C C . ILE A 1 122 ? 16.734 -10.727 -8.82 1 95.56 122 ILE A C 1
ATOM 884 O O . ILE A 1 122 ? 16.484 -11 -7.648 1 95.56 122 ILE A O 1
ATOM 888 N N . LEU A 1 123 ? 16.297 -11.367 -9.828 1 94.38 123 LEU A N 1
ATOM 889 C CA . LEU A 1 123 ? 15.625 -12.648 -9.656 1 94.38 123 LEU A CA 1
ATOM 890 C C . LEU A 1 123 ? 16.562 -13.797 -10.016 1 94.38 123 LEU A C 1
ATOM 892 O O . LEU A 1 123 ? 17.094 -13.852 -11.125 1 94.38 123 LEU A O 1
ATOM 896 N N . LEU A 1 124 ? 16.734 -14.664 -9.023 1 93.31 124 LEU A N 1
ATOM 897 C CA . LEU A 1 124 ? 17.609 -15.812 -9.203 1 93.31 124 LEU A CA 1
ATOM 898 C C . LEU A 1 124 ? 16.828 -17.109 -9.227 1 93.31 124 LEU A C 1
ATOM 900 O O . LEU A 1 124 ? 15.742 -17.203 -8.633 1 93.31 124 LEU A O 1
ATOM 904 N N . ARG A 1 125 ? 17.344 -18.078 -9.938 1 92.38 125 ARG A N 1
ATOM 905 C CA . ARG A 1 125 ? 16.891 -19.453 -9.836 1 92.38 125 ARG A CA 1
ATOM 906 C C . ARG A 1 125 ? 17.828 -20.281 -8.961 1 92.38 125 ARG A C 1
ATOM 908 O O . ARG A 1 125 ? 19.031 -20.375 -9.242 1 92.38 125 ARG A O 1
ATOM 915 N N . ALA A 1 126 ? 17.312 -20.75 -7.902 1 87.69 126 ALA A N 1
ATOM 916 C CA . ALA A 1 126 ? 18.094 -21.422 -6.871 1 87.69 126 ALA A CA 1
ATOM 917 C C . ALA A 1 126 ? 18.469 -22.844 -7.289 1 87.69 126 ALA A C 1
ATOM 919 O O . ALA A 1 126 ? 19.25 -23.516 -6.617 1 87.69 126 ALA A O 1
ATOM 920 N N . LYS A 1 127 ? 18.078 -23.328 -8.414 1 82.69 127 LYS A N 1
ATOM 921 C CA . LYS A 1 127 ? 18.469 -24.656 -8.867 1 82.69 127 LYS A CA 1
ATOM 922 C C . LYS A 1 127 ? 19.969 -24.734 -9.148 1 82.69 127 LYS A C 1
ATOM 924 O O . LYS A 1 127 ? 20.609 -23.703 -9.406 1 82.69 127 LYS A O 1
ATOM 929 N N . ASN A 1 128 ? 20.516 -25.984 -9.062 1 79.06 128 ASN A N 1
ATOM 930 C CA . ASN A 1 128 ? 21.938 -26.188 -9.25 1 79.06 128 ASN A CA 1
ATOM 931 C C . ASN A 1 128 ? 22.297 -26.344 -10.727 1 79.06 128 ASN A C 1
ATOM 933 O O . ASN A 1 128 ? 21.906 -27.344 -11.359 1 79.06 128 ASN A O 1
ATOM 937 N N . PRO A 1 129 ? 23.031 -25.281 -11.266 1 83.81 129 PRO A N 1
ATOM 938 C CA . PRO A 1 129 ? 23.625 -24.109 -10.625 1 83.81 129 PRO A CA 1
ATOM 939 C C . PRO A 1 129 ? 22.656 -22.953 -10.477 1 83.81 129 PRO A C 1
ATOM 941 O O . PRO A 1 129 ? 21.625 -22.906 -11.164 1 83.81 129 PRO A O 1
ATOM 944 N N . VAL A 1 130 ? 22.969 -22.016 -9.578 1 88.56 130 VAL A N 1
ATOM 945 C CA . VAL A 1 130 ? 22.188 -20.797 -9.406 1 88.56 130 VAL A CA 1
ATOM 946 C C . VAL A 1 130 ? 22.344 -19.906 -10.641 1 88.56 130 VAL A C 1
ATOM 948 O O . VAL A 1 130 ? 23.469 -19.703 -11.125 1 88.56 130 VAL A O 1
ATOM 951 N N . THR A 1 131 ? 21.281 -19.516 -11.242 1 89.62 131 THR A N 1
ATOM 952 C CA . THR A 1 131 ? 21.328 -18.672 -12.438 1 89.62 131 THR A CA 1
ATOM 953 C C . THR A 1 131 ? 20.5 -17.406 -12.25 1 89.62 131 THR A C 1
ATOM 955 O O . THR A 1 131 ? 19.547 -17.391 -11.469 1 89.62 131 THR A O 1
ATOM 958 N N . ARG A 1 132 ? 20.922 -16.406 -12.906 1 91.69 132 ARG A N 1
ATOM 959 C CA . ARG A 1 132 ? 20.172 -15.156 -12.953 1 91.69 132 ARG A CA 1
ATOM 960 C C . ARG A 1 132 ? 19.047 -15.227 -13.984 1 91.69 132 ARG A C 1
ATOM 962 O O . ARG A 1 132 ? 19.297 -15.469 -15.172 1 91.69 132 ARG A O 1
ATOM 969 N N . VAL A 1 133 ? 17.891 -15.109 -13.57 1 91.25 133 VAL A N 1
ATOM 970 C CA . VAL A 1 133 ? 16.734 -15.164 -14.461 1 91.25 133 VAL A CA 1
ATOM 971 C C . VAL A 1 133 ? 16.531 -13.805 -15.117 1 91.25 133 VAL A C 1
ATOM 973 O O . VAL A 1 133 ? 16.406 -13.711 -16.344 1 91.25 133 VAL A O 1
ATOM 976 N N . THR A 1 134 ? 16.438 -12.789 -14.359 1 92.75 134 THR A N 1
ATOM 977 C CA . THR A 1 134 ? 16.297 -11.422 -14.836 1 92.75 134 THR A CA 1
ATOM 978 C C . THR A 1 134 ? 16.719 -10.43 -13.758 1 92.75 134 THR A C 1
ATOM 980 O O . THR A 1 134 ? 17 -10.82 -12.625 1 92.75 134 THR A O 1
ATOM 983 N N . ALA A 1 135 ? 16.844 -9.164 -14.117 1 94.44 135 ALA A N 1
ATOM 984 C CA . ALA A 1 135 ? 17.234 -8.102 -13.195 1 94.44 135 ALA A CA 1
ATOM 985 C C . ALA A 1 135 ? 16.641 -6.762 -13.617 1 94.44 135 ALA A C 1
ATOM 987 O O . ALA A 1 135 ? 16.328 -6.559 -14.789 1 94.44 135 ALA A O 1
ATOM 988 N N . SER A 1 136 ? 16.422 -5.965 -12.586 1 93.75 136 SER A N 1
ATOM 989 C CA . SER A 1 136 ? 15.969 -4.613 -12.891 1 93.75 136 SER A CA 1
ATOM 990 C C . SER A 1 136 ? 17.078 -3.779 -13.523 1 93.75 136 SER A C 1
ATOM 992 O O . SER A 1 136 ? 18.25 -4.164 -13.492 1 93.75 136 SER A O 1
ATOM 994 N N . ASN A 1 137 ? 16.531 -2.625 -14.062 1 88.44 137 ASN A N 1
ATOM 995 C CA . ASN A 1 137 ? 17.516 -1.669 -14.57 1 88.44 137 ASN A CA 1
ATOM 996 C C . ASN A 1 137 ? 18.406 -1.138 -13.445 1 88.44 137 ASN A C 1
ATOM 998 O O . ASN A 1 137 ? 17.922 -0.848 -12.352 1 88.44 137 ASN A O 1
ATOM 1002 N N . GLY A 1 138 ? 19.734 -1.149 -13.531 1 87.31 138 GLY A N 1
ATOM 1003 C CA . GLY A 1 138 ? 20.656 -0.618 -12.539 1 87.31 138 GLY A CA 1
ATOM 1004 C C . GLY A 1 138 ? 21.266 -1.689 -11.664 1 87.31 138 GLY A C 1
ATOM 1005 O O . GLY A 1 138 ? 22.141 -1.399 -10.836 1 87.31 138 GLY A O 1
ATOM 1006 N N . ALA A 1 139 ? 20.641 -2.885 -11.836 1 93.19 139 ALA A N 1
ATOM 1007 C CA . ALA A 1 139 ? 21.219 -3.98 -11.062 1 93.19 139 ALA A CA 1
ATOM 1008 C C . ALA A 1 139 ? 22.656 -4.25 -11.484 1 93.19 139 ALA A C 1
ATOM 1010 O O . ALA A 1 139 ? 23.016 -4.059 -12.648 1 93.19 139 ALA A O 1
ATOM 1011 N N . PRO A 1 140 ? 23.453 -4.668 -10.484 1 91.25 140 PRO A N 1
ATOM 1012 C CA . PRO A 1 140 ? 24.828 -5.027 -10.844 1 91.25 140 PRO A CA 1
ATOM 1013 C C . PRO A 1 140 ? 24.891 -6.156 -11.875 1 91.25 140 PRO A C 1
ATOM 1015 O O . PRO A 1 140 ? 23.984 -6.977 -11.953 1 91.25 140 PRO A O 1
ATOM 1018 N N . ALA A 1 141 ? 25.953 -6.195 -12.633 1 85.88 141 ALA A N 1
ATOM 1019 C CA . ALA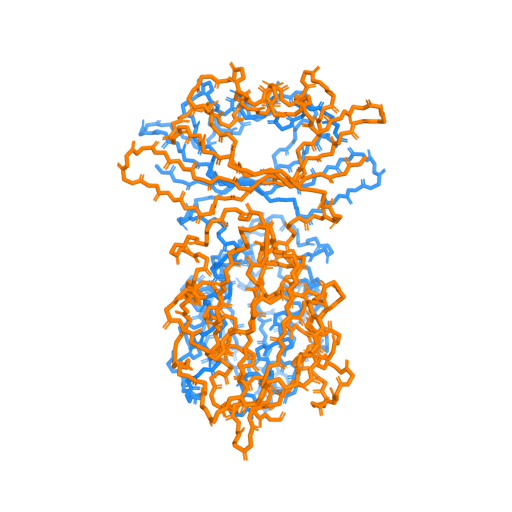 A 1 141 ? 26.141 -7.203 -13.664 1 85.88 141 ALA A CA 1
ATOM 1020 C C . ALA A 1 141 ? 26.359 -8.586 -13.055 1 85.88 141 ALA A C 1
ATOM 1022 O O . ALA A 1 141 ? 26.781 -8.703 -11.898 1 85.88 141 ALA A O 1
ATOM 1023 N N . ASP A 1 142 ? 25.938 -9.531 -13.891 1 77.12 142 ASP A N 1
ATOM 1024 C CA . ASP A 1 142 ? 26.203 -10.914 -13.508 1 77.12 142 ASP A CA 1
ATOM 1025 C C . ASP A 1 142 ? 27.688 -11.219 -13.547 1 77.12 142 ASP A C 1
ATOM 1027 O O . ASP A 1 142 ? 28.359 -10.922 -14.539 1 77.12 142 ASP A O 1
ATOM 1031 N N . ASP A 1 143 ? 28.219 -11.602 -12.414 1 74.75 143 ASP A N 1
ATOM 1032 C CA . ASP A 1 143 ? 29.656 -11.859 -12.391 1 74.75 143 ASP A CA 1
ATOM 1033 C C . ASP A 1 143 ? 29.953 -13.32 -12.734 1 74.75 143 ASP A C 1
ATOM 1035 O O . ASP A 1 143 ? 31.094 -13.758 -12.641 1 74.75 143 ASP A O 1
ATOM 1039 N N . GLY A 1 144 ? 28.922 -14.031 -13.078 1 71.62 144 GLY A N 1
ATOM 1040 C CA . GLY A 1 144 ? 29.094 -15.406 -13.508 1 71.62 144 GLY A CA 1
ATOM 1041 C C . GLY A 1 144 ? 29.312 -16.375 -12.359 1 71.62 144 GLY A C 1
ATOM 1042 O O . GLY A 1 144 ? 29.547 -17.562 -12.578 1 71.62 144 GLY A O 1
ATOM 1043 N N . SER A 1 145 ? 29.234 -15.734 -11.172 1 67.44 145 SER A N 1
ATOM 1044 C CA . SER A 1 145 ? 29.359 -16.641 -10.031 1 67.44 145 SER A CA 1
ATOM 1045 C C . SER A 1 145 ? 28.141 -17.547 -9.898 1 67.44 145 SER A C 1
ATOM 1047 O O . SER A 1 145 ? 27.016 -17.109 -10.188 1 67.44 145 SER A O 1
ATOM 1049 N N . ASN A 1 146 ? 28.375 -18.828 -9.898 1 71.44 146 ASN A N 1
ATOM 1050 C CA . ASN A 1 146 ? 27.312 -19.812 -9.766 1 71.44 146 ASN A CA 1
ATOM 1051 C C . ASN A 1 146 ? 27.438 -20.609 -8.469 1 71.44 146 ASN A C 1
ATOM 1053 O O . ASN A 1 146 ? 27.953 -21.719 -8.469 1 71.44 146 ASN A O 1
ATOM 1057 N N . PRO A 1 147 ? 27.016 -19.891 -7.527 1 74.31 147 PRO A N 1
ATOM 1058 C CA . PRO A 1 147 ? 27.062 -20.656 -6.277 1 74.31 147 PRO A CA 1
ATOM 1059 C C . PRO A 1 147 ? 26.234 -21.938 -6.328 1 74.31 147 PRO A C 1
ATOM 1061 O O . PRO A 1 147 ? 25.312 -22.047 -7.141 1 74.31 147 PRO A O 1
ATOM 1064 N N . SER A 1 148 ? 26.672 -22.938 -5.52 1 71.75 148 SER A N 1
ATOM 1065 C CA . SER A 1 148 ? 26.016 -24.234 -5.52 1 71.75 148 SER A CA 1
ATOM 1066 C C . SER A 1 148 ? 24.641 -24.156 -4.867 1 71.75 148 SER A C 1
ATOM 1068 O O . SER A 1 148 ? 23.719 -24.891 -5.246 1 71.75 148 SER A O 1
ATOM 1070 N N . ALA A 1 149 ? 24.5 -23.312 -3.809 1 77 149 ALA A N 1
ATOM 1071 C CA . ALA A 1 149 ? 23.188 -23.219 -3.152 1 77 149 ALA A CA 1
ATOM 1072 C C . ALA A 1 149 ? 22.953 -21.812 -2.598 1 77 149 ALA A C 1
ATOM 1074 O O . ALA A 1 149 ? 23.906 -21.125 -2.229 1 77 149 ALA A O 1
ATOM 1075 N N . LEU A 1 150 ? 21.688 -21.469 -2.734 1 86.5 150 LEU A N 1
ATOM 1076 C CA . LEU A 1 150 ? 21.266 -20.234 -2.102 1 86.5 150 LEU A CA 1
ATOM 1077 C C . LEU A 1 150 ? 20.547 -20.516 -0.782 1 86.5 150 LEU A C 1
ATOM 1079 O O . LEU A 1 150 ? 19.438 -21.047 -0.774 1 86.5 150 LEU A O 1
ATOM 1083 N N . PRO A 1 151 ? 21.172 -20.297 0.32 1 86.75 151 PRO A N 1
ATOM 1084 C CA . PRO A 1 151 ? 20.562 -20.594 1.62 1 86.75 151 PRO A CA 1
ATOM 1085 C C . PRO A 1 151 ? 19.516 -19.547 2.027 1 86.75 151 PRO A C 1
ATOM 1087 O O . PRO A 1 151 ? 19.656 -18.906 3.074 1 86.75 151 PRO A O 1
ATOM 1090 N N . ILE A 1 152 ? 18.453 -19.391 1.176 1 94.06 152 ILE A N 1
ATOM 1091 C CA . ILE A 1 152 ? 17.406 -18.422 1.461 1 94.06 152 ILE A CA 1
ATOM 1092 C C . ILE A 1 152 ? 16.062 -19.125 1.625 1 94.06 152 ILE A C 1
ATOM 1094 O O . ILE A 1 152 ? 15.383 -19.422 0.638 1 94.06 152 ILE A O 1
ATOM 1098 N N . GLU A 1 153 ? 15.688 -19.359 2.855 1 92.38 153 GLU A N 1
ATOM 1099 C CA . GLU A 1 153 ? 14.445 -20.062 3.143 1 92.38 153 GLU A CA 1
ATOM 1100 C C . GLU A 1 153 ? 13.336 -19.094 3.551 1 92.38 153 GLU A C 1
ATOM 1102 O O . GLU A 1 153 ? 12.156 -19.453 3.529 1 92.38 153 GLU A O 1
ATOM 1107 N N . GLN A 1 154 ? 13.742 -17.984 3.994 1 95.62 154 GLN A N 1
ATOM 1108 C CA . GLN A 1 154 ? 12.836 -16.891 4.363 1 95.62 154 GLN A CA 1
ATOM 1109 C C . GLN A 1 154 ? 13.469 -15.531 4.074 1 95.62 154 GLN A C 1
ATOM 1111 O O . GLN A 1 154 ? 14.68 -15.43 3.891 1 95.62 154 GLN A O 1
ATOM 1116 N N . ALA A 1 155 ? 12.648 -14.555 4.047 1 97.06 155 ALA A N 1
ATOM 1117 C CA . ALA A 1 155 ? 13.156 -13.203 3.824 1 97.06 155 ALA A CA 1
ATOM 1118 C C . ALA A 1 155 ? 14.125 -12.797 4.93 1 97.06 155 ALA A C 1
ATOM 1120 O O . ALA A 1 155 ? 13.828 -12.953 6.117 1 97.06 155 ALA A O 1
ATOM 1121 N N . ARG A 1 156 ? 15.234 -12.297 4.559 1 97.25 156 ARG A N 1
ATOM 1122 C CA . ARG A 1 156 ? 16.234 -11.875 5.543 1 97.25 156 ARG A CA 1
ATOM 1123 C C . ARG A 1 156 ? 17.25 -10.93 4.918 1 97.25 156 ARG A C 1
ATOM 1125 O O . ARG A 1 156 ? 17.391 -10.883 3.697 1 97.25 156 ARG A O 1
ATOM 1132 N N . ILE A 1 157 ? 17.906 -10.242 5.805 1 96.88 157 ILE A N 1
ATOM 1133 C CA . ILE A 1 157 ? 19.016 -9.383 5.391 1 96.88 157 ILE A CA 1
ATOM 1134 C C . ILE A 1 157 ? 20.219 -10.25 5.012 1 96.88 157 ILE A C 1
ATOM 1136 O O . ILE A 1 157 ? 20.531 -11.227 5.695 1 96.88 157 ILE A O 1
ATOM 1140 N N . LEU A 1 158 ? 20.797 -9.844 3.932 1 96 158 LEU A N 1
ATOM 1141 C CA . LEU A 1 158 ? 22.016 -10.539 3.516 1 96 158 LEU A CA 1
ATOM 1142 C C . LEU A 1 158 ? 23.25 -9.875 4.109 1 96 158 LEU A C 1
ATOM 1144 O O . LEU A 1 158 ? 23.266 -8.664 4.312 1 96 158 LEU A O 1
ATOM 1148 N N . GLN A 1 159 ? 24.203 -10.703 4.426 1 94.69 159 GLN A N 1
ATOM 1149 C CA . GLN A 1 159 ? 25.484 -10.234 4.953 1 94.69 159 GLN A CA 1
ATOM 1150 C C . GLN A 1 159 ? 26.625 -10.578 4 1 94.69 159 GLN A C 1
ATOM 1152 O O . GLN A 1 159 ? 27.266 -11.625 4.137 1 94.69 159 GLN A O 1
ATOM 1157 N N . PRO A 1 160 ? 26.906 -9.641 3.145 1 91.69 160 PRO A N 1
ATOM 1158 C CA . PRO A 1 160 ? 27.922 -9.938 2.133 1 91.69 160 PRO A CA 1
ATOM 1159 C C . PRO A 1 160 ? 29.266 -10.32 2.742 1 91.69 160 PRO A C 1
ATOM 1161 O O . PRO A 1 160 ? 30 -11.117 2.16 1 91.69 160 PRO A O 1
ATOM 1164 N N . GLU A 1 161 ? 29.609 -9.844 3.885 1 91.56 161 GLU A N 1
ATOM 1165 C CA . GLU A 1 161 ? 30.891 -10.125 4.527 1 91.56 161 GLU A CA 1
ATOM 1166 C C . GLU A 1 161 ? 30.953 -11.555 5.062 1 91.56 161 GLU A C 1
ATOM 1168 O O . GLU A 1 161 ? 32.031 -12.109 5.25 1 91.56 161 GLU A O 1
ATOM 1173 N N . LYS A 1 162 ? 29.828 -12.148 5.258 1 92.75 162 LYS A N 1
ATOM 1174 C CA . LYS A 1 162 ? 29.766 -13.469 5.879 1 92.75 162 LYS A CA 1
ATOM 1175 C C . LYS A 1 162 ? 29.281 -14.516 4.895 1 92.75 162 LYS A C 1
ATOM 1177 O O . LYS A 1 162 ? 29.344 -15.719 5.172 1 92.75 162 LYS A O 1
ATOM 1182 N N . GLU A 1 163 ? 28.766 -14.055 3.822 1 91.5 163 GLU A N 1
ATOM 1183 C CA . GLU A 1 163 ? 28.172 -14.969 2.854 1 91.5 163 GLU A CA 1
ATOM 1184 C C . GLU A 1 163 ? 28.922 -14.93 1.527 1 91.5 163 GLU A C 1
ATOM 1186 O O . GLU A 1 163 ? 28.75 -14.008 0.73 1 91.5 163 GLU A O 1
ATOM 1191 N N . SER A 1 164 ? 29.609 -16.062 1.167 1 87.56 164 SER A N 1
ATOM 1192 C CA . SER A 1 164 ? 30.562 -16.094 0.062 1 87.56 164 SER A CA 1
ATOM 1193 C C . SER A 1 164 ? 29.844 -16.156 -1.282 1 87.56 164 SER A C 1
ATOM 1195 O O . SER A 1 164 ? 30.422 -15.836 -2.318 1 87.56 164 SER A O 1
ATOM 1197 N N . TRP A 1 165 ? 28.594 -16.516 -1.227 1 88 165 TRP A N 1
ATOM 1198 C CA . TRP A 1 165 ? 27.875 -16.672 -2.488 1 88 165 TRP A CA 1
ATOM 1199 C C . TRP A 1 165 ? 27.453 -15.328 -3.045 1 88 165 TRP A C 1
ATOM 1201 O O . TRP A 1 165 ? 27.047 -15.227 -4.207 1 88 165 TRP A O 1
ATOM 1211 N N . ILE A 1 166 ? 27.531 -14.281 -2.303 1 91.25 166 ILE A N 1
ATOM 1212 C CA . ILE A 1 166 ? 27.094 -12.953 -2.711 1 91.25 166 ILE A CA 1
ATOM 1213 C C . ILE A 1 166 ? 28.219 -12.258 -3.488 1 91.25 166 ILE A C 1
ATOM 1215 O O . ILE A 1 166 ? 29.297 -12.047 -2.955 1 91.25 166 ILE A O 1
ATOM 1219 N N . PRO A 1 167 ? 27.891 -11.922 -4.719 1 91.56 167 PRO A N 1
ATOM 1220 C CA . PRO A 1 167 ? 28.906 -11.188 -5.473 1 91.56 167 PRO A CA 1
ATOM 1221 C C . PRO A 1 167 ? 29.312 -9.883 -4.793 1 91.56 167 PRO A C 1
ATOM 1223 O O . PRO A 1 167 ? 28.469 -9.18 -4.23 1 91.56 167 PRO A O 1
ATOM 1226 N N . GLU A 1 168 ? 30.562 -9.492 -4.883 1 89.38 168 GLU A N 1
ATOM 1227 C CA . GLU A 1 168 ? 31.094 -8.273 -4.273 1 89.38 168 GLU A CA 1
ATOM 1228 C C . GLU A 1 168 ? 30.422 -7.035 -4.867 1 89.38 168 GLU A C 1
ATOM 1230 O O . GLU A 1 168 ? 30.234 -6.035 -4.172 1 89.38 168 GLU A O 1
ATOM 1235 N N . SER A 1 169 ? 30.109 -7.125 -6.109 1 91.69 169 SER A N 1
ATOM 1236 C CA . SER A 1 169 ? 29.531 -5.992 -6.82 1 91.69 169 SER A CA 1
ATOM 1237 C C . SER A 1 169 ? 28.172 -5.613 -6.234 1 91.69 169 SER A C 1
ATOM 1239 O O . SER A 1 169 ? 27.703 -4.484 -6.414 1 91.69 169 SER A O 1
ATOM 1241 N N . TRP A 1 170 ? 27.484 -6.551 -5.496 1 93.69 170 TRP A N 1
ATOM 1242 C CA . TRP A 1 170 ? 26.172 -6.273 -4.918 1 93.69 170 TRP A CA 1
ATOM 1243 C C . TRP A 1 170 ? 26.297 -5.383 -3.686 1 93.69 170 TRP A C 1
ATOM 1245 O O . TRP A 1 170 ? 25.344 -4.695 -3.311 1 93.69 170 TRP A O 1
ATOM 1255 N N . ALA A 1 171 ? 27.453 -5.375 -3.084 1 90.44 171 ALA A N 1
ATOM 1256 C CA . ALA A 1 171 ? 27.609 -4.785 -1.757 1 90.44 171 ALA A CA 1
ATOM 1257 C C . ALA A 1 171 ? 28.406 -3.482 -1.823 1 90.44 171 ALA A C 1
ATOM 1259 O O . ALA A 1 171 ? 28.719 -2.891 -0.79 1 90.44 171 ALA A O 1
ATOM 1260 N N . ILE A 1 172 ? 28.672 -3.041 -2.994 1 88.88 172 ILE A N 1
ATOM 1261 C CA . ILE A 1 172 ? 29.469 -1.827 -3.135 1 88.88 172 ILE A CA 1
ATOM 1262 C C . ILE A 1 172 ? 28.688 -0.628 -2.615 1 88.88 172 ILE A C 1
ATOM 1264 O O . ILE A 1 172 ? 27.453 -0.668 -2.549 1 88.88 172 ILE A O 1
ATOM 1268 N N . LEU A 1 173 ? 29.469 0.436 -2.145 1 89.94 173 LEU A N 1
ATOM 1269 C CA . LEU A 1 173 ? 28.906 1.711 -1.716 1 89.94 173 LEU A CA 1
ATOM 1270 C C . LEU A 1 173 ? 27.984 1.52 -0.523 1 89.94 173 LEU A C 1
ATOM 1272 O O . LEU A 1 173 ? 26.906 2.123 -0.465 1 89.94 173 LEU A O 1
ATOM 1276 N N . ASP A 1 174 ? 28.328 0.527 0.339 1 90.44 174 ASP A N 1
ATOM 1277 C CA . ASP A 1 174 ? 27.609 0.28 1.586 1 90.44 174 ASP A CA 1
ATOM 1278 C C . ASP A 1 174 ? 26.141 -0.045 1.32 1 90.44 174 ASP A C 1
ATOM 1280 O O . ASP A 1 174 ? 25.25 0.495 1.98 1 90.44 174 ASP A O 1
ATOM 1284 N N . SER A 1 175 ? 25.953 -0.896 0.315 1 93.12 175 SER A N 1
ATOM 1285 C CA . SER A 1 175 ? 24.609 -1.296 -0.066 1 93.12 175 SER A CA 1
ATOM 1286 C C . SER A 1 175 ? 24 -2.234 0.97 1 93.12 175 SER A C 1
ATOM 1288 O O . SER A 1 175 ? 24.688 -3.09 1.523 1 93.12 175 SER A O 1
ATOM 1290 N N . SER A 1 176 ? 22.781 -2.008 1.267 1 95.19 176 SER A N 1
ATOM 1291 C CA . SER A 1 176 ? 21.984 -2.959 2.041 1 95.19 176 SER A CA 1
ATOM 1292 C C . SER A 1 176 ? 21.312 -3.979 1.134 1 95.19 176 SER A C 1
ATOM 1294 O O . SER A 1 176 ? 20.781 -3.623 0.077 1 95.19 176 SER A O 1
ATOM 1296 N N . LEU A 1 177 ? 21.359 -5.266 1.532 1 96.5 177 LEU A N 1
ATOM 1297 C CA . LEU A 1 177 ? 20.797 -6.332 0.707 1 96.5 177 LEU A CA 1
ATOM 1298 C C . LEU A 1 177 ? 19.766 -7.141 1.486 1 96.5 177 LEU A C 1
ATOM 1300 O O . LEU A 1 177 ? 19.953 -7.41 2.676 1 96.5 177 LEU A O 1
ATOM 1304 N N . ILE A 1 178 ? 18.734 -7.504 0.81 1 97.06 178 ILE A N 1
ATOM 1305 C CA . ILE A 1 178 ? 17.734 -8.422 1.346 1 97.06 178 ILE A CA 1
ATOM 1306 C C . ILE A 1 178 ? 17.359 -9.453 0.281 1 97.06 178 ILE A C 1
ATOM 1308 O O . ILE A 1 178 ? 17.453 -9.172 -0.917 1 97.06 178 ILE A O 1
ATOM 1312 N N . ALA A 1 179 ? 17.031 -10.633 0.708 1 97.25 179 ALA A N 1
ATOM 1313 C CA . ALA A 1 179 ? 16.562 -11.672 -0.203 1 97.25 179 ALA A CA 1
ATOM 1314 C C . ALA A 1 179 ? 15.32 -12.359 0.348 1 97.25 179 ALA A C 1
ATOM 1316 O O . ALA A 1 179 ? 15.125 -12.422 1.564 1 97.25 179 ALA A O 1
ATOM 1317 N N . ALA A 1 180 ? 14.508 -12.781 -0.52 1 97.25 180 ALA A N 1
ATOM 1318 C CA . ALA A 1 180 ? 13.297 -13.523 -0.164 1 97.25 180 ALA A CA 1
ATOM 1319 C C . ALA A 1 180 ? 12.992 -14.594 -1.203 1 97.25 180 ALA A C 1
ATOM 1321 O O . ALA A 1 180 ? 13.086 -14.352 -2.408 1 97.25 180 ALA A O 1
ATOM 1322 N N . PRO A 1 181 ? 12.664 -15.781 -0.719 1 96.19 181 PRO A N 1
ATOM 1323 C CA . PRO A 1 181 ? 12.234 -16.797 -1.677 1 96.19 181 PRO A CA 1
ATOM 1324 C C . PRO A 1 181 ? 10.844 -16.531 -2.244 1 96.19 181 PRO A C 1
ATOM 1326 O O . PRO A 1 181 ? 9.992 -15.961 -1.558 1 96.19 181 PRO A O 1
ATOM 1329 N N . LEU A 1 182 ? 10.68 -16.797 -3.537 1 93.81 182 LEU A N 1
ATOM 1330 C CA . LEU A 1 182 ? 9.32 -16.922 -4.047 1 93.81 182 LEU A CA 1
ATOM 1331 C C . LEU A 1 182 ? 8.742 -18.297 -3.707 1 93.81 182 LEU A C 1
ATOM 1333 O O . LEU A 1 182 ? 8.969 -19.266 -4.434 1 93.81 182 LEU A O 1
ATOM 1337 N N . THR A 1 183 ? 8.016 -18.281 -2.615 1 91.75 183 THR A N 1
ATOM 1338 C CA . THR A 1 183 ? 7.613 -19.516 -1.956 1 91.75 183 THR A CA 1
ATOM 1339 C C . THR A 1 183 ? 6.922 -20.453 -2.941 1 91.75 183 THR A C 1
ATOM 1341 O O . THR A 1 183 ? 6.043 -20.031 -3.693 1 91.75 183 THR A O 1
ATOM 1344 N N . GLY A 1 184 ? 7.359 -21.75 -2.92 1 88.12 184 GLY A N 1
ATOM 1345 C CA . GLY A 1 184 ? 6.77 -22.75 -3.795 1 88.12 184 GLY A CA 1
ATOM 1346 C C . GLY A 1 184 ? 7.465 -22.844 -5.141 1 88.12 184 GLY A C 1
ATOM 1347 O O . GLY A 1 184 ? 7.117 -23.703 -5.961 1 88.12 184 GLY A O 1
ATOM 1348 N N . THR A 1 185 ? 8.383 -21.984 -5.395 1 90 185 THR A N 1
ATOM 1349 C CA . THR A 1 185 ? 9.18 -22.031 -6.617 1 90 185 THR A CA 1
ATOM 1350 C C . THR A 1 185 ? 10.656 -22.203 -6.289 1 90 185 THR A C 1
ATOM 1352 O O . THR A 1 185 ? 11.031 -22.297 -5.121 1 90 185 THR A O 1
ATOM 1355 N N . ASP A 1 186 ? 11.422 -22.25 -7.312 1 92.44 186 ASP A N 1
ATOM 1356 C CA . ASP A 1 186 ? 12.867 -22.312 -7.133 1 92.44 186 ASP A CA 1
ATOM 1357 C C . ASP A 1 186 ? 13.5 -20.922 -7.34 1 92.44 186 ASP A C 1
ATOM 1359 O O . ASP A 1 186 ? 14.695 -20.828 -7.609 1 92.44 186 ASP A O 1
ATOM 1363 N N . LEU A 1 187 ? 12.68 -19.922 -7.195 1 92.81 187 LEU A N 1
ATOM 1364 C CA . LEU A 1 187 ? 13.156 -18.578 -7.469 1 92.81 187 LEU A CA 1
ATOM 1365 C C . LEU A 1 187 ? 13.422 -17.828 -6.168 1 92.81 187 LEU A C 1
ATOM 1367 O O . LEU A 1 187 ? 12.734 -18.047 -5.168 1 92.81 187 LEU A O 1
ATOM 1371 N N . VAL A 1 188 ? 14.391 -16.953 -6.203 1 95.38 188 VAL A N 1
ATOM 1372 C CA . VAL A 1 188 ? 14.766 -16.094 -5.094 1 95.38 188 VAL A CA 1
ATOM 1373 C C . VAL A 1 188 ? 14.891 -14.648 -5.582 1 95.38 188 VAL A C 1
ATOM 1375 O O . VAL A 1 188 ? 15.539 -14.391 -6.602 1 95.38 188 VAL A O 1
ATOM 1378 N N . LEU A 1 189 ? 14.273 -13.773 -4.879 1 96.19 189 LEU A N 1
ATOM 1379 C CA . LEU A 1 189 ? 14.352 -12.344 -5.172 1 96.19 189 LEU A CA 1
ATOM 1380 C C . LEU A 1 189 ? 15.398 -11.664 -4.297 1 96.19 189 LEU A C 1
ATOM 1382 O O . LEU A 1 189 ? 15.375 -11.805 -3.072 1 96.19 189 LEU A O 1
ATOM 1386 N N . VAL A 1 190 ? 16.312 -11.023 -4.918 1 96.38 190 VAL A N 1
ATOM 1387 C CA . VAL A 1 190 ? 17.312 -10.234 -4.207 1 96.38 190 VAL A CA 1
ATOM 1388 C C . VAL A 1 190 ? 17.109 -8.75 -4.5 1 96.38 190 VAL A C 1
ATOM 1390 O O . VAL A 1 190 ? 16.969 -8.352 -5.66 1 96.38 190 VAL A O 1
ATOM 1393 N N . ILE A 1 191 ? 17.094 -7.988 -3.451 1 96.19 191 ILE A N 1
ATOM 1394 C CA . ILE A 1 191 ? 16.875 -6.547 -3.562 1 96.19 191 ILE A CA 1
ATOM 1395 C C . ILE A 1 191 ? 18.047 -5.809 -2.912 1 96.19 191 ILE A C 1
ATOM 1397 O O . ILE A 1 191 ? 18.5 -6.184 -1.828 1 96.19 191 ILE A O 1
ATOM 1401 N N . GLY A 1 192 ? 18.516 -4.777 -3.607 1 95.38 192 GLY A N 1
ATOM 1402 C CA . GLY A 1 192 ? 19.594 -3.963 -3.084 1 95.38 192 GLY A CA 1
ATOM 1403 C C . GLY A 1 192 ? 19.25 -2.49 -2.988 1 95.38 192 GLY A C 1
ATOM 1404 O O . GLY A 1 192 ? 18.562 -1.952 -3.861 1 95.38 192 GLY A O 1
ATOM 1405 N N . ARG A 1 193 ? 19.641 -1.959 -1.942 1 92.81 193 ARG A N 1
ATOM 1406 C CA . ARG A 1 193 ? 19.547 -0.521 -1.715 1 92.81 193 ARG A CA 1
ATOM 1407 C C . ARG A 1 193 ? 20.922 0.1 -1.556 1 92.81 193 ARG A C 1
ATOM 1409 O O . ARG A 1 193 ? 21.547 -0.034 -0.504 1 92.81 193 ARG A O 1
ATOM 1416 N N . VAL A 1 194 ? 21.312 0.834 -2.607 1 91.31 194 VAL A N 1
ATOM 1417 C CA . VAL A 1 194 ? 22.641 1.425 -2.633 1 91.31 194 VAL A CA 1
ATOM 1418 C C . VAL A 1 194 ? 22.734 2.559 -1.612 1 91.31 194 VAL A C 1
ATOM 1420 O O . VAL A 1 194 ? 21.859 3.426 -1.566 1 91.31 194 VAL A O 1
ATOM 1423 N N . GLY A 1 195 ? 23.766 2.49 -0.717 1 88.38 195 GLY A N 1
ATOM 1424 C CA . GLY A 1 195 ? 23.953 3.527 0.284 1 88.38 195 GLY A CA 1
ATOM 1425 C C . GLY A 1 195 ? 23.109 3.326 1.524 1 88.38 195 GLY A C 1
ATOM 1426 O O . GLY A 1 195 ? 23.219 4.082 2.492 1 88.38 195 GLY A O 1
ATOM 1427 N N . GLY A 1 196 ? 22.391 2.318 1.569 1 86.56 196 GLY A N 1
ATOM 1428 C CA . GLY A 1 196 ? 21.5 2.059 2.691 1 86.56 196 GLY A CA 1
ATOM 1429 C C . GLY A 1 196 ? 20.266 2.939 2.695 1 86.56 196 GLY A C 1
ATOM 1430 O O . GLY A 1 196 ? 19.797 3.369 1.637 1 86.56 196 GLY A O 1
ATOM 1431 N N . PRO A 1 197 ? 19.641 3.15 3.863 1 88.75 197 PRO A N 1
ATOM 1432 C CA . PRO A 1 197 ? 19.922 2.471 5.129 1 88.75 197 PRO A CA 1
ATOM 1433 C C . PRO A 1 197 ? 19.547 0.993 5.102 1 88.75 197 PRO A C 1
ATOM 1435 O O . PRO A 1 197 ? 18.969 0.516 4.117 1 88.75 197 PRO A O 1
ATOM 1438 N N . ASP A 1 198 ? 19.828 0.315 6.227 1 91.5 198 ASP A N 1
ATOM 1439 C CA . ASP A 1 198 ? 19.484 -1.095 6.367 1 91.5 198 ASP A CA 1
ATOM 1440 C C . ASP A 1 198 ? 17.969 -1.284 6.363 1 91.5 198 ASP A C 1
ATOM 1442 O O . ASP A 1 198 ? 17.219 -0.387 6.766 1 91.5 198 ASP A O 1
ATOM 1446 N N . TYR A 1 199 ? 17.594 -2.404 5.891 1 93.81 199 TYR A N 1
ATOM 1447 C CA . TYR A 1 199 ? 16.172 -2.725 5.902 1 93.81 199 TYR A CA 1
ATOM 1448 C C . TYR A 1 199 ? 15.68 -2.957 7.328 1 93.81 199 TYR A C 1
ATOM 1450 O O . TYR A 1 199 ? 16.359 -3.588 8.133 1 93.81 199 TYR A O 1
ATOM 1458 N N . LEU A 1 200 ? 14.539 -2.41 7.57 1 92.31 200 LEU A N 1
ATOM 1459 C CA . LEU A 1 200 ? 13.906 -2.564 8.883 1 92.31 200 LEU A CA 1
ATOM 1460 C C . LEU A 1 200 ? 13.117 -3.865 8.953 1 92.31 200 LEU A C 1
ATOM 1462 O O . LEU A 1 200 ? 12.852 -4.496 7.926 1 92.31 200 LEU A O 1
ATOM 1466 N N . SER A 1 201 ? 12.781 -4.246 10.188 1 92.75 201 SER A N 1
ATOM 1467 C CA . SER A 1 201 ? 12.047 -5.488 10.406 1 92.75 201 SER A CA 1
ATOM 1468 C C . SER A 1 201 ? 10.734 -5.5 9.617 1 92.75 201 SER A C 1
ATOM 1470 O O . SER A 1 201 ? 10.375 -6.512 9.016 1 92.75 201 SER A O 1
ATOM 1472 N N . SER A 1 202 ? 10.062 -4.391 9.617 1 89.25 202 SER A N 1
ATOM 1473 C CA . SER A 1 202 ? 8.789 -4.281 8.906 1 89.25 202 SER A CA 1
ATOM 1474 C C . SER A 1 202 ? 8.984 -4.434 7.398 1 89.25 202 SER A C 1
ATOM 1476 O O . SER A 1 202 ? 8.133 -5.008 6.711 1 89.25 202 SER A O 1
ATOM 1478 N N . GLU A 1 203 ? 10.086 -3.992 6.898 1 90.88 203 GLU A N 1
ATOM 1479 C CA . GLU A 1 203 ? 10.391 -4.129 5.477 1 90.88 203 GLU A CA 1
ATOM 1480 C C . GLU A 1 203 ? 10.688 -5.578 5.113 1 90.88 203 GLU A C 1
ATOM 1482 O O . GLU A 1 203 ? 10.273 -6.055 4.055 1 90.88 203 GLU A O 1
ATOM 1487 N N . ILE A 1 204 ? 11.398 -6.211 6.016 1 94.69 204 ILE A N 1
ATOM 1488 C CA . ILE A 1 204 ? 11.727 -7.613 5.797 1 94.69 204 ILE A CA 1
ATOM 1489 C C . ILE A 1 204 ? 10.445 -8.445 5.723 1 94.69 204 ILE A C 1
ATOM 1491 O O . ILE A 1 204 ? 10.273 -9.258 4.812 1 94.69 204 ILE A O 1
ATOM 1495 N N . GLU A 1 205 ? 9.594 -8.188 6.625 1 93.25 205 GLU A N 1
ATOM 1496 C CA . GLU A 1 205 ? 8.312 -8.883 6.633 1 93.25 205 GLU A CA 1
ATOM 1497 C C . GLU A 1 205 ? 7.523 -8.594 5.359 1 93.25 205 GLU A C 1
ATOM 1499 O O . GLU A 1 205 ? 6.941 -9.508 4.766 1 93.25 205 GLU A O 1
ATOM 1504 N N . HIS A 1 206 ? 7.527 -7.402 4.988 1 91.62 206 HIS A N 1
ATOM 1505 C CA . HIS A 1 206 ? 6.824 -6.969 3.787 1 91.62 206 HIS A CA 1
ATOM 1506 C C . HIS A 1 206 ? 7.352 -7.68 2.547 1 91.62 206 HIS A C 1
ATOM 1508 O O . HIS A 1 206 ? 6.574 -8.203 1.746 1 91.62 206 HIS A O 1
ATOM 1514 N N . ILE A 1 207 ? 8.641 -7.734 2.395 1 93.94 207 ILE A N 1
ATOM 1515 C CA . ILE A 1 207 ? 9.273 -8.359 1.24 1 93.94 207 ILE A CA 1
ATOM 1516 C C . ILE A 1 207 ? 9.023 -9.867 1.264 1 93.94 207 ILE A C 1
ATOM 1518 O O . ILE A 1 207 ? 8.82 -10.484 0.216 1 93.94 207 ILE A O 1
ATOM 1522 N N . GLY A 1 208 ? 9.016 -10.406 2.443 1 95.31 208 GLY A N 1
ATOM 1523 C CA . GLY A 1 208 ? 8.641 -11.812 2.58 1 95.31 208 GLY A CA 1
ATOM 1524 C C . GLY A 1 208 ? 7.234 -12.102 2.098 1 95.31 208 GLY A C 1
ATOM 1525 O O . GLY A 1 208 ? 7.004 -13.086 1.394 1 95.31 208 GLY A O 1
ATOM 1526 N N . ASN A 1 209 ? 6.32 -11.258 2.49 1 93.12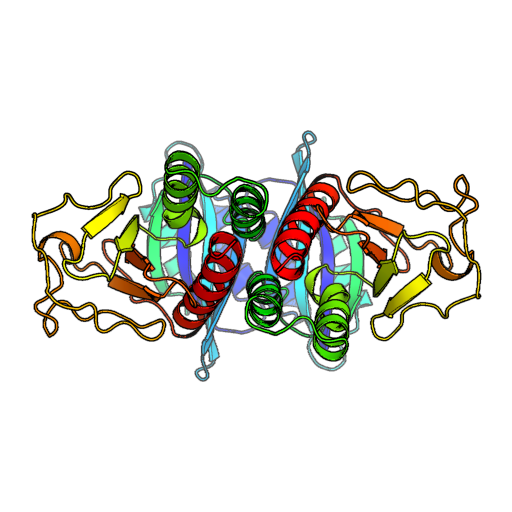 209 ASN A N 1
ATOM 1527 C CA . ASN A 1 209 ? 4.938 -11.391 2.039 1 93.12 209 ASN A CA 1
ATOM 1528 C C . ASN A 1 209 ? 4.832 -11.273 0.521 1 93.12 209 ASN A C 1
ATOM 1530 O O . ASN A 1 209 ? 4.098 -12.031 -0.112 1 93.12 209 ASN A O 1
ATOM 1534 N N . LEU A 1 210 ? 5.551 -10.391 -0.012 1 92.94 210 LEU A N 1
ATOM 1535 C CA . LEU A 1 210 ? 5.566 -10.25 -1.464 1 92.94 210 LEU A CA 1
ATOM 1536 C C . LEU A 1 210 ? 6.082 -11.523 -2.131 1 92.94 210 LEU A C 1
ATOM 1538 O O . LEU A 1 210 ? 5.535 -11.961 -3.146 1 92.94 210 LEU A O 1
ATOM 1542 N N . GLY A 1 211 ? 7.121 -12.109 -1.544 1 94.06 211 GLY A N 1
ATOM 1543 C CA . GLY A 1 211 ? 7.656 -13.359 -2.061 1 94.06 211 GLY A CA 1
ATOM 1544 C C . GLY A 1 211 ? 6.641 -14.484 -2.062 1 94.06 211 GLY A C 1
ATOM 1545 O O . GLY A 1 211 ? 6.578 -15.266 -3.01 1 94.06 211 GLY A O 1
ATOM 1546 N N . LYS A 1 212 ? 5.879 -14.508 -1.041 1 93.44 212 LYS A N 1
ATOM 1547 C CA . LYS A 1 212 ? 4.824 -15.516 -0.949 1 93.44 212 LYS A CA 1
ATOM 1548 C C . LYS A 1 212 ? 3.781 -15.32 -2.043 1 93.44 212 LYS A C 1
ATOM 1550 O O . LYS A 1 212 ? 3.371 -16.281 -2.695 1 93.44 212 LYS A O 1
ATOM 1555 N N . ILE A 1 213 ? 3.402 -14.133 -2.23 1 92.19 213 ILE A N 1
ATOM 1556 C CA . ILE A 1 213 ? 2.377 -13.812 -3.217 1 92.19 213 ILE A CA 1
ATOM 1557 C C . ILE A 1 213 ? 2.896 -14.125 -4.617 1 92.19 213 ILE A C 1
ATOM 1559 O O . ILE A 1 213 ? 2.238 -14.828 -5.391 1 92.19 213 ILE A O 1
ATOM 1563 N N . LEU A 1 214 ? 4.07 -13.688 -4.891 1 91.94 214 LEU A N 1
ATOM 1564 C CA . LEU A 1 214 ? 4.652 -13.883 -6.215 1 91.94 214 LEU A CA 1
ATOM 1565 C C . LEU A 1 214 ? 4.879 -15.367 -6.492 1 91.94 214 LEU A C 1
ATOM 1567 O O . LEU A 1 214 ? 4.641 -15.836 -7.605 1 91.94 214 LEU A O 1
ATOM 1571 N N . GLY A 1 215 ? 5.348 -16.016 -5.469 1 90.88 215 GLY A N 1
ATOM 1572 C CA . GLY A 1 215 ? 5.508 -17.453 -5.625 1 90.88 215 GLY A CA 1
ATOM 1573 C C . GLY A 1 215 ? 4.223 -18.172 -6.004 1 90.88 215 GLY A C 1
ATOM 1574 O O . GLY A 1 215 ? 4.223 -19.031 -6.883 1 90.88 215 GLY A O 1
ATOM 1575 N N . SER A 1 216 ? 3.205 -17.781 -5.387 1 88.88 216 SER A N 1
ATOM 1576 C CA . SER A 1 216 ? 1.901 -18.391 -5.648 1 88.88 216 SER A CA 1
ATOM 1577 C C . SER A 1 216 ? 1.387 -18 -7.035 1 88.88 216 SER A C 1
ATOM 1579 O O . SER A 1 216 ? 0.779 -18.828 -7.723 1 88.88 216 SER A O 1
ATOM 1581 N N . LEU A 1 217 ? 1.641 -16.812 -7.457 1 88.12 217 LEU A N 1
ATOM 1582 C CA . LEU A 1 217 ? 1.182 -16.344 -8.758 1 88.12 217 LEU A CA 1
ATOM 1583 C C . LEU A 1 217 ? 1.937 -17.031 -9.891 1 88.12 217 LEU A C 1
ATOM 1585 O O . LEU A 1 217 ? 1.383 -17.25 -10.969 1 88.12 217 LEU A O 1
ATOM 1589 N N . LEU A 1 218 ? 3.146 -17.406 -9.609 1 83.94 218 LEU A N 1
ATOM 1590 C CA . LEU A 1 218 ? 4 -17.922 -10.672 1 83.94 218 LEU A CA 1
ATOM 1591 C C . LEU A 1 218 ? 3.922 -19.453 -10.734 1 83.94 218 LEU A C 1
ATOM 1593 O O . LEU A 1 218 ? 4.352 -20.062 -11.719 1 83.94 218 LEU A O 1
ATOM 1597 N N . LYS A 1 219 ? 3.557 -20.109 -9.602 1 75.94 219 LYS A N 1
ATOM 1598 C CA . LYS A 1 219 ? 3.426 -21.562 -9.617 1 75.94 219 LYS A CA 1
ATOM 1599 C C . LYS A 1 219 ? 2.447 -22.016 -10.695 1 75.94 219 LYS A C 1
ATOM 1601 O O . LYS A 1 219 ? 2.523 -23.141 -11.172 1 75.94 219 LYS A O 1
ATOM 1606 N N . HIS A 1 220 ? 1.526 -21.172 -11.102 1 58.88 220 HIS A N 1
ATOM 1607 C CA . HIS A 1 220 ? 0.507 -21.594 -12.047 1 58.88 220 HIS A CA 1
ATOM 1608 C C . HIS A 1 220 ? 0.724 -20.969 -13.422 1 58.88 220 HIS A C 1
ATOM 1610 O O . HIS A 1 220 ? 1.185 -19.828 -13.516 1 58.88 220 HIS A O 1
ATOM 1616 N N . MET B 1 1 ? -8.195 7.02 20.5 1 83.69 1 MET B N 1
ATOM 1617 C CA . MET B 1 1 ? -9.055 6.531 19.422 1 83.69 1 MET B CA 1
ATOM 1618 C C . MET B 1 1 ? -8.539 6.988 18.062 1 83.69 1 MET B C 1
ATOM 1620 O O . MET B 1 1 ? -8.016 8.102 17.922 1 83.69 1 MET B O 1
ATOM 1624 N N . SER B 1 2 ? -8.602 6.129 17 1 87.75 2 SER B N 1
ATOM 1625 C CA . SER B 1 2 ? -8.078 6.434 15.672 1 87.75 2 SER B CA 1
ATOM 1626 C C . SER B 1 2 ? -9.203 6.559 14.656 1 87.75 2 SER B C 1
ATOM 1628 O O . SER B 1 2 ? -10.195 5.828 14.727 1 87.75 2 SER B O 1
ATOM 1630 N N . TYR B 1 3 ? -9.016 7.539 13.758 1 90 3 TYR B N 1
ATOM 1631 C CA . TYR B 1 3 ? -10.023 7.812 12.727 1 90 3 TYR B CA 1
ATOM 1632 C C . TYR B 1 3 ? -9.383 7.867 11.344 1 90 3 TYR B C 1
ATOM 1634 O O . TYR B 1 3 ? -8.219 8.242 11.211 1 90 3 TYR B O 1
ATOM 1642 N N . LEU B 1 4 ? -10.133 7.461 10.469 1 88.75 4 LEU B N 1
ATOM 1643 C CA . LEU B 1 4 ? -9.805 7.707 9.062 1 88.75 4 LEU B CA 1
ATOM 1644 C C . LEU B 1 4 ? -10.594 8.898 8.523 1 88.75 4 LEU B C 1
ATOM 1646 O O . LEU B 1 4 ? -11.828 8.898 8.555 1 88.75 4 LEU B O 1
ATOM 1650 N N . ILE B 1 5 ? -9.875 9.875 8.117 1 92.12 5 ILE B N 1
ATOM 1651 C CA . ILE B 1 5 ? -10.523 11.055 7.562 1 92.12 5 ILE B CA 1
ATOM 1652 C C . ILE B 1 5 ? -10.109 11.227 6.102 1 92.12 5 ILE B C 1
ATOM 1654 O O . ILE B 1 5 ? -8.938 11.07 5.758 1 92.12 5 ILE B O 1
ATOM 1658 N N . ARG B 1 6 ? -11.086 11.391 5.293 1 92.81 6 ARG B N 1
ATOM 1659 C CA . ARG B 1 6 ? -10.836 11.727 3.895 1 92.81 6 ARG B CA 1
ATOM 1660 C C . ARG B 1 6 ? -11.039 13.219 3.646 1 92.81 6 ARG B C 1
ATOM 1662 O O . ARG B 1 6 ? -12.109 13.758 3.936 1 92.81 6 ARG B O 1
ATOM 1669 N N . VAL B 1 7 ? -9.977 13.758 3.096 1 94.44 7 VAL B N 1
ATOM 1670 C CA . VAL B 1 7 ? -10.047 15.203 2.912 1 94.44 7 VAL B CA 1
ATOM 1671 C C . VAL B 1 7 ? -9.641 15.562 1.484 1 94.44 7 VAL B C 1
ATOM 1673 O O . VAL B 1 7 ? -8.844 14.859 0.863 1 94.44 7 VAL B O 1
ATOM 1676 N N . GLN B 1 8 ? -10.312 16.594 1.027 1 94.5 8 GLN B N 1
ATOM 1677 C CA . GLN B 1 8 ? -9.844 17.281 -0.172 1 94.5 8 GLN B CA 1
ATOM 1678 C C . GLN B 1 8 ? -9.039 18.531 0.186 1 94.5 8 GLN B C 1
ATOM 1680 O O . GLN B 1 8 ? -9.516 19.391 0.929 1 94.5 8 GLN B O 1
ATOM 1685 N N . ILE B 1 9 ? -7.789 18.531 -0.26 1 93.94 9 ILE B N 1
ATOM 1686 C CA . ILE B 1 9 ? -6.938 19.672 0.054 1 93.94 9 ILE B CA 1
ATOM 1687 C C . ILE B 1 9 ? -6.301 20.203 -1.226 1 93.94 9 ILE B C 1
ATOM 1689 O O . ILE B 1 9 ? -6.168 19.484 -2.213 1 93.94 9 ILE B O 1
ATOM 1693 N N . PRO B 1 10 ? -5.973 21.516 -1.203 1 92.88 10 PRO B N 1
ATOM 1694 C CA . PRO B 1 10 ? -5.23 22.047 -2.354 1 92.88 10 PRO B CA 1
ATOM 1695 C C . PRO B 1 10 ? -3.906 21.312 -2.578 1 92.88 10 PRO B C 1
ATOM 1697 O O . PRO B 1 10 ? -3.219 20.969 -1.615 1 92.88 10 PRO B O 1
ATOM 1700 N N . ASP B 1 11 ? -3.639 20.984 -3.848 1 89.19 11 ASP B N 1
ATOM 1701 C CA . ASP B 1 11 ? -2.379 20.344 -4.207 1 89.19 11 ASP B CA 1
ATOM 1702 C C . ASP B 1 11 ? -1.271 21.391 -4.398 1 89.19 11 ASP B C 1
ATOM 1704 O O . ASP B 1 11 ? -0.8 21.594 -5.52 1 89.19 11 ASP B O 1
ATOM 1708 N N . GLU B 1 12 ? -0.811 21.984 -3.34 1 89.44 12 GLU B N 1
ATOM 1709 C CA . GLU B 1 12 ? 0.201 23.031 -3.338 1 89.44 12 GLU B CA 1
ATOM 1710 C C . GLU B 1 12 ? 1.101 22.938 -2.109 1 89.44 12 GLU B C 1
ATOM 1712 O O . GLU B 1 12 ? 0.698 22.375 -1.083 1 89.44 12 GLU B O 1
ATOM 1717 N N . PRO B 1 13 ? 2.311 23.438 -2.252 1 86.69 13 PRO B N 1
ATOM 1718 C CA . PRO B 1 13 ? 3.244 23.375 -1.126 1 86.69 13 PRO B CA 1
ATOM 1719 C C . PRO B 1 13 ? 2.65 23.938 0.164 1 86.69 13 PRO B C 1
ATOM 1721 O O . PRO B 1 13 ? 1.988 24.969 0.142 1 86.69 13 PRO B O 1
ATOM 1724 N N . GLY B 1 14 ? 2.834 23.125 1.225 1 86.62 14 GLY B N 1
ATOM 1725 C CA . GLY B 1 14 ? 2.424 23.625 2.531 1 86.62 14 GLY B CA 1
ATOM 1726 C C . GLY B 1 14 ? 1.024 23.188 2.92 1 86.62 14 GLY B C 1
ATOM 1727 O O . GLY B 1 14 ? 0.636 23.281 4.086 1 86.62 14 GLY B O 1
ATOM 1728 N N . SER B 1 15 ? 0.234 22.688 1.974 1 88.44 15 SER B N 1
ATOM 1729 C CA . SER B 1 15 ? -1.152 22.312 2.24 1 88.44 15 SER B CA 1
ATOM 1730 C C . SER B 1 15 ? -1.238 21.234 3.314 1 88.44 15 SER B C 1
ATOM 1732 O O . SER B 1 15 ? -1.977 21.391 4.289 1 88.44 15 SER B O 1
ATOM 1734 N N . LEU B 1 16 ? -0.479 20.219 3.172 1 89.69 16 LEU B N 1
ATOM 1735 C CA . LEU B 1 16 ? -0.483 19.156 4.18 1 89.69 16 LEU B CA 1
ATOM 1736 C C . LEU B 1 16 ? 0.017 19.688 5.52 1 89.69 16 LEU B C 1
ATOM 1738 O O . LEU B 1 16 ? -0.491 19.297 6.574 1 89.69 16 LEU B O 1
ATOM 1742 N N . GLY B 1 17 ? 0.984 20.516 5.453 1 89.06 17 GLY B N 1
ATOM 1743 C CA . GLY B 1 17 ? 1.5 21.109 6.676 1 89.06 17 GLY B CA 1
ATOM 1744 C C . GLY B 1 17 ? 0.442 21.844 7.473 1 89.06 17 GLY B C 1
ATOM 1745 O O . GLY B 1 17 ? 0.367 21.719 8.695 1 89.06 17 GLY B O 1
ATOM 1746 N N . ARG B 1 18 ? -0.322 22.578 6.781 1 92 18 ARG B N 1
ATOM 1747 C CA . ARG B 1 18 ? -1.378 23.344 7.43 1 92 18 ARG B CA 1
ATOM 1748 C C . ARG B 1 18 ? -2.414 22.422 8.062 1 92 18 ARG B C 1
ATOM 1750 O O . ARG B 1 18 ? -2.863 22.656 9.188 1 92 18 ARG B O 1
ATOM 1757 N N . VAL B 1 19 ? -2.758 21.375 7.34 1 93.62 19 VAL B N 1
ATOM 1758 C CA . VAL B 1 19 ? -3.713 20.406 7.871 1 93.62 19 VAL B CA 1
ATOM 1759 C C . VAL B 1 19 ? -3.117 19.719 9.094 1 93.62 19 VAL B C 1
ATOM 1761 O O . VAL B 1 19 ? -3.777 19.578 10.125 1 93.62 19 VAL B O 1
ATOM 1764 N N . ALA B 1 20 ? -1.9 19.328 8.938 1 92.56 20 ALA B N 1
ATOM 1765 C CA . ALA B 1 20 ? -1.229 18.625 10.023 1 92.56 20 ALA B CA 1
ATOM 1766 C C . ALA B 1 20 ? -1.122 19.516 11.266 1 92.56 20 ALA B C 1
ATOM 1768 O O . ALA B 1 20 ? -1.259 19.031 12.391 1 92.56 20 ALA B O 1
ATOM 1769 N N . GLU B 1 21 ? -0.883 20.734 11.047 1 90.44 21 GLU B N 1
ATOM 1770 C CA . GLU B 1 21 ? -0.828 21.672 12.164 1 90.44 21 GLU B CA 1
ATOM 1771 C C . GLU B 1 21 ? -2.184 21.797 12.852 1 90.44 21 GLU B C 1
ATOM 1773 O O . GLU B 1 21 ? -2.266 21.75 14.078 1 90.44 21 GLU B O 1
ATOM 1778 N N . ALA B 1 22 ? -3.189 21.953 12.078 1 93.88 22 ALA B N 1
ATOM 1779 C CA . ALA B 1 22 ? -4.543 22.047 12.617 1 93.88 22 ALA B CA 1
ATOM 1780 C C . ALA B 1 22 ? -4.887 20.812 13.445 1 93.88 22 ALA B C 1
ATOM 1782 O O . ALA B 1 22 ? -5.461 20.922 14.531 1 93.88 22 ALA B O 1
ATOM 1783 N N . VAL B 1 23 ? -4.5 19.641 12.953 1 93.94 23 VAL B N 1
ATOM 1784 C CA . VAL B 1 23 ? -4.734 18.375 13.656 1 93.94 23 VAL B CA 1
ATOM 1785 C C . VAL B 1 23 ? -3.934 18.344 14.953 1 93.94 23 VAL B C 1
ATOM 1787 O O . VAL B 1 23 ? -4.445 17.938 15.992 1 93.94 23 VAL B O 1
ATOM 1790 N N . GLY B 1 24 ? -2.752 18.844 14.875 1 90.69 24 GLY B N 1
ATOM 1791 C CA . GLY B 1 24 ? -1.896 18.891 16.047 1 90.69 24 GLY B CA 1
ATOM 1792 C C . GLY B 1 24 ? -2.432 19.781 17.156 1 90.69 24 GLY B C 1
ATOM 1793 O O . GLY B 1 24 ? -2.223 19.516 18.328 1 90.69 24 GLY B O 1
ATOM 1794 N N . LEU B 1 25 ? -3.061 20.844 16.797 1 91.62 25 LEU B N 1
ATOM 1795 C CA . LEU B 1 25 ? -3.58 21.828 17.734 1 91.62 25 LEU B CA 1
ATOM 1796 C C . LEU B 1 25 ? -4.66 21.203 18.625 1 91.62 25 LEU B C 1
ATOM 1798 O O . LEU B 1 25 ? -4.852 21.641 19.766 1 91.62 25 LEU B O 1
ATOM 1802 N N . ILE B 1 26 ? -5.293 20.203 18.203 1 92.88 26 ILE B N 1
ATOM 1803 C CA . ILE B 1 26 ? -6.332 19.562 19 1 92.88 26 ILE B CA 1
ATOM 1804 C C . ILE B 1 26 ? -5.789 18.281 19.609 1 92.88 26 ILE B C 1
ATOM 1806 O O . ILE B 1 26 ? -6.555 17.422 20.078 1 92.88 26 ILE B O 1
ATOM 1810 N N . GLY B 1 27 ? -4.523 18.094 19.5 1 91.75 27 GLY B N 1
ATOM 1811 C CA . GLY B 1 27 ? -3.867 16.953 20.109 1 91.75 27 GLY B CA 1
ATOM 1812 C C . GLY B 1 27 ? -3.854 15.719 19.219 1 91.75 27 GLY B C 1
ATOM 1813 O O . GLY B 1 27 ? -3.539 14.617 19.688 1 91.75 27 GLY B O 1
ATOM 1814 N N . GLY B 1 28 ? -4.215 15.906 17.984 1 92.44 28 GLY B N 1
ATOM 1815 C CA . GLY B 1 28 ? -4.242 14.781 17.062 1 92.44 28 GLY B CA 1
ATOM 1816 C C . GLY B 1 28 ? -2.867 14.406 16.547 1 92.44 28 GLY B C 1
ATOM 1817 O O . GLY B 1 28 ? -1.996 15.266 16.391 1 92.44 28 GLY B O 1
ATOM 1818 N N . ASN B 1 29 ? -2.682 13.055 16.344 1 89.88 29 ASN B N 1
ATOM 1819 C CA . ASN B 1 29 ? -1.467 12.508 15.75 1 89.88 29 ASN B CA 1
ATOM 1820 C C . ASN B 1 29 ? -1.762 11.789 14.438 1 89.88 29 ASN B C 1
ATOM 1822 O O . ASN B 1 29 ? -2.518 10.82 14.406 1 89.88 29 ASN B O 1
ATOM 1826 N N . ILE B 1 30 ? -1.179 12.352 13.336 1 88.5 30 ILE B N 1
ATOM 1827 C CA . ILE B 1 30 ? -1.386 11.742 12.031 1 88.5 30 ILE B CA 1
ATOM 1828 C C . ILE B 1 30 ? -0.422 10.57 11.852 1 88.5 30 ILE B C 1
ATOM 1830 O O . ILE B 1 30 ? 0.794 10.758 11.797 1 88.5 30 ILE B O 1
ATOM 1834 N N . SER B 1 31 ? -0.926 9.406 11.719 1 81.69 31 SER B N 1
ATOM 1835 C CA . SER B 1 31 ? -0.111 8.203 11.656 1 81.69 31 SER B 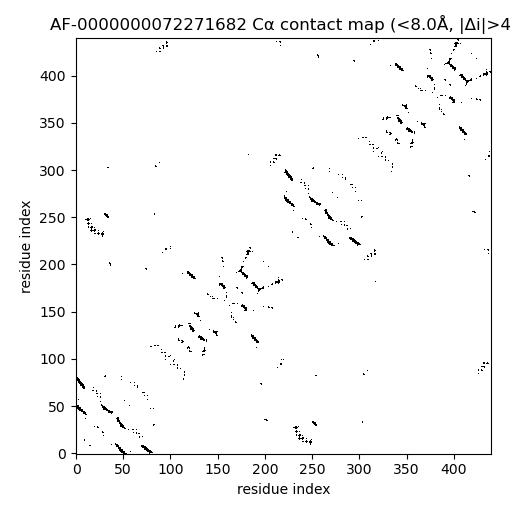CA 1
ATOM 1836 C C . SER B 1 31 ? 0.202 7.82 10.211 1 81.69 31 SER B C 1
ATOM 1838 O O . SER B 1 31 ? 1.214 7.172 9.938 1 81.69 31 SER B O 1
ATOM 1840 N N . SER B 1 32 ? -0.692 8.305 9.312 1 82 32 SER B N 1
ATOM 1841 C CA . SER B 1 32 ? -0.481 7.984 7.906 1 82 32 SER B CA 1
ATOM 1842 C C . SER B 1 32 ? -1.248 8.938 7 1 82 32 SER B C 1
ATOM 1844 O O . SER B 1 32 ? -2.307 9.445 7.375 1 82 32 SER B O 1
ATOM 1846 N N . VAL B 1 33 ? -0.69 9.195 5.898 1 85.5 33 VAL B N 1
ATOM 1847 C CA . VAL B 1 33 ? -1.326 9.977 4.844 1 85.5 33 VAL B CA 1
ATOM 1848 C C . VAL B 1 33 ? -1.133 9.289 3.496 1 85.5 33 VAL B C 1
ATOM 1850 O O . VAL B 1 33 ? -0.024 8.859 3.166 1 85.5 33 VAL B O 1
ATOM 1853 N N . ASP B 1 34 ? -2.186 9.172 2.789 1 81.44 34 ASP B N 1
ATOM 1854 C CA . ASP B 1 34 ? -2.137 8.562 1.466 1 81.44 34 ASP B CA 1
ATOM 1855 C C . ASP B 1 34 ? -2.936 9.375 0.451 1 81.44 34 ASP B C 1
ATOM 1857 O O . ASP B 1 34 ? -4.102 9.695 0.685 1 81.44 34 ASP B O 1
ATOM 1861 N N . VAL B 1 35 ? -2.271 9.68 -0.653 1 82 35 VAL B N 1
ATOM 1862 C CA . VAL B 1 35 ? -2.99 10.359 -1.723 1 82 35 VAL B CA 1
ATOM 1863 C C . VAL B 1 35 ? -3.852 9.359 -2.488 1 82 35 VAL B C 1
ATOM 1865 O O . VAL B 1 35 ? -3.346 8.359 -3.008 1 82 35 VAL B O 1
ATOM 1868 N N . VAL B 1 36 ? -5.102 9.578 -2.535 1 84.62 36 VAL B N 1
ATOM 1869 C CA . VAL B 1 36 ? -6.027 8.68 -3.213 1 84.62 36 VAL B CA 1
ATOM 1870 C C . VAL B 1 36 ? -6.164 9.086 -4.68 1 84.62 36 VAL B C 1
ATOM 1872 O O . VAL B 1 36 ? -6.047 8.242 -5.574 1 84.62 36 VAL B O 1
ATOM 1875 N N . GLU B 1 37 ? -6.363 10.383 -4.906 1 86.75 37 GLU B N 1
ATOM 1876 C CA . GLU B 1 37 ? -6.582 10.891 -6.258 1 86.75 37 GLU B CA 1
ATOM 1877 C C . GLU B 1 37 ? -6.176 12.352 -6.375 1 86.75 37 GLU B C 1
ATOM 1879 O O . GLU B 1 37 ? -6.465 13.156 -5.48 1 86.75 37 GLU B O 1
ATOM 1884 N N . ALA B 1 38 ? -5.434 12.609 -7.383 1 86.19 38 ALA B N 1
ATOM 1885 C CA . ALA B 1 38 ? -5.133 13.992 -7.742 1 86.19 38 ALA B CA 1
ATOM 1886 C C . ALA B 1 38 ? -6.023 14.469 -8.883 1 86.19 38 ALA B C 1
ATOM 1888 O O . ALA B 1 38 ? -6.16 13.781 -9.898 1 86.19 38 ALA B O 1
ATOM 1889 N N . PHE B 1 39 ? -6.609 15.602 -8.68 1 89.75 39 PHE B N 1
ATOM 1890 C CA . PHE B 1 39 ? -7.551 16.109 -9.672 1 89.75 39 PHE B CA 1
ATOM 1891 C C . PHE B 1 39 ? -6.922 17.234 -10.492 1 89.75 39 PHE B C 1
ATOM 1893 O O . PHE B 1 39 ? -5.988 17.891 -10.039 1 89.75 39 PHE B O 1
ATOM 1900 N N . SER B 1 40 ? -7.43 17.391 -11.695 1 89.25 40 SER B N 1
ATOM 1901 C CA . SER B 1 40 ? -6.918 18.391 -12.625 1 89.25 40 SER B CA 1
ATOM 1902 C C . SER B 1 40 ? -7.188 19.797 -12.117 1 89.25 40 SER B C 1
ATOM 1904 O O . SER B 1 40 ? -6.535 20.75 -12.555 1 89.25 40 SER B O 1
ATOM 1906 N N . ASN B 1 41 ? -8.094 19.969 -11.211 1 90.94 41 ASN B N 1
ATOM 1907 C CA . ASN B 1 41 ? -8.445 21.297 -10.711 1 90.94 41 ASN B CA 1
ATOM 1908 C C . ASN B 1 41 ? -7.461 21.781 -9.641 1 90.94 41 ASN B C 1
ATOM 1910 O O . ASN B 1 41 ? -7.699 22.781 -8.977 1 90.94 41 ASN B O 1
ATOM 1914 N N . GLY B 1 42 ? -6.461 21.016 -9.414 1 90.19 42 GLY B N 1
ATOM 1915 C CA . GLY B 1 42 ? -5.414 21.422 -8.484 1 90.19 42 GLY B CA 1
ATOM 1916 C C . GLY B 1 42 ? -5.652 20.922 -7.07 1 90.19 42 GLY B C 1
ATOM 1917 O O . GLY B 1 42 ? -4.996 21.391 -6.129 1 90.19 42 GLY B O 1
ATOM 1918 N N . THR B 1 43 ? -6.609 20.062 -6.902 1 92.56 43 THR B N 1
ATOM 1919 C CA . THR B 1 43 ? -6.879 19.5 -5.582 1 92.56 43 THR B CA 1
ATOM 1920 C C . THR B 1 43 ? -6.52 18.016 -5.547 1 92.56 43 THR B C 1
ATOM 1922 O O . THR B 1 43 ? -6.336 17.391 -6.598 1 92.56 43 THR B O 1
ATOM 1925 N N . VAL B 1 44 ? -6.32 17.594 -4.312 1 92.06 44 VAL B N 1
ATOM 1926 C CA . VAL B 1 44 ? -6.055 16.172 -4.117 1 92.06 44 VAL B CA 1
ATOM 1927 C C . VAL B 1 44 ? -6.926 15.625 -2.988 1 92.06 44 VAL B C 1
ATOM 1929 O O . VAL B 1 44 ? -7.254 16.359 -2.047 1 92.06 44 VAL B O 1
ATOM 1932 N N . THR B 1 45 ? -7.398 14.406 -3.199 1 92.44 45 THR B N 1
ATOM 1933 C CA . THR B 1 45 ? -8.086 13.688 -2.129 1 92.44 45 THR B CA 1
ATOM 1934 C C . THR B 1 45 ? -7.113 12.805 -1.354 1 92.44 45 THR B C 1
ATOM 1936 O O . THR B 1 45 ? -6.461 11.938 -1.934 1 92.44 45 THR B O 1
ATOM 1939 N N . ASP B 1 46 ? -7.062 13.086 -0.045 1 89.81 46 ASP B N 1
ATOM 1940 C CA . ASP B 1 46 ? -6.172 12.312 0.817 1 89.81 46 ASP B CA 1
ATOM 1941 C C . ASP B 1 46 ? -6.961 11.523 1.862 1 89.81 46 ASP B C 1
ATOM 1943 O O . ASP B 1 46 ? -7.977 12.008 2.369 1 89.81 46 ASP B O 1
ATOM 1947 N N . ASP B 1 47 ? -6.461 10.352 2.168 1 88.12 47 ASP B N 1
ATOM 1948 C CA . ASP B 1 47 ? -6.879 9.617 3.357 1 88.12 47 ASP B CA 1
ATOM 1949 C C . ASP B 1 47 ? -5.836 9.734 4.469 1 88.12 47 ASP B C 1
ATOM 1951 O O . ASP B 1 47 ? -4.648 9.508 4.238 1 88.12 47 ASP B O 1
ATOM 1955 N N . MET B 1 48 ? -6.297 10.109 5.59 1 89.69 48 MET B N 1
ATOM 1956 C CA . MET B 1 48 ? -5.387 10.242 6.719 1 89.69 48 MET B CA 1
ATOM 1957 C C . MET B 1 48 ? -5.891 9.453 7.922 1 89.69 48 MET B C 1
ATOM 1959 O O . MET B 1 48 ? -7.09 9.438 8.203 1 89.69 48 MET B O 1
ATOM 1963 N N . VAL B 1 49 ? -4.984 8.797 8.531 1 87.06 49 VAL B N 1
ATOM 1964 C CA . VAL B 1 49 ? -5.301 8.172 9.812 1 87.06 49 VAL B CA 1
ATOM 1965 C C . VAL B 1 49 ? -4.816 9.062 10.961 1 87.06 49 VAL B C 1
ATOM 1967 O O . VAL B 1 49 ? -3.629 9.391 11.031 1 87.06 49 VAL B O 1
ATOM 1970 N N . VAL B 1 50 ? -5.77 9.391 11.781 1 91.12 50 VAL B N 1
ATOM 1971 C CA . VAL B 1 50 ? -5.473 10.328 12.859 1 91.12 50 VAL B CA 1
ATOM 1972 C C . VAL B 1 50 ? -5.84 9.703 14.203 1 91.12 50 VAL B C 1
ATOM 1974 O O . VAL B 1 50 ? -6.949 9.188 14.375 1 91.12 50 VAL B O 1
ATOM 1977 N N . GLU B 1 51 ? -4.844 9.758 15.07 1 90 51 GLU B N 1
ATOM 1978 C CA . GLU B 1 51 ? -5.109 9.375 16.453 1 90 51 GLU B CA 1
ATOM 1979 C C . GLU B 1 51 ? -5.465 10.586 17.312 1 90 51 GLU B C 1
ATOM 1981 O O . GLU B 1 51 ? -4.73 11.578 17.328 1 90 51 GLU B O 1
ATOM 1986 N N . LEU B 1 52 ? -6.562 10.453 17.953 1 91.5 52 LEU B N 1
ATOM 1987 C CA . LEU B 1 52 ? -7.016 11.539 18.812 1 91.5 52 LEU B CA 1
ATOM 1988 C C . LEU B 1 52 ? -6.879 11.172 20.281 1 91.5 52 LEU B C 1
ATOM 1990 O O . LEU B 1 52 ? -7.066 10.008 20.656 1 91.5 52 LEU B O 1
ATOM 1994 N N . PRO B 1 53 ? -6.473 12.172 21.062 1 90.19 53 PRO B N 1
ATOM 1995 C CA . PRO B 1 53 ? -6.414 11.891 22.5 1 90.19 53 PRO B CA 1
ATOM 1996 C C . PRO B 1 53 ? -7.785 11.586 23.109 1 90.19 53 PRO B C 1
ATOM 1998 O O . PRO B 1 53 ? -8.812 11.852 22.469 1 90.19 53 PRO B O 1
ATOM 2001 N N . ALA B 1 54 ? -7.641 11.016 24.359 1 86.5 54 ALA B N 1
ATOM 2002 C CA . ALA B 1 54 ? -8.875 10.664 25.062 1 86.5 54 ALA B CA 1
ATOM 2003 C C . ALA B 1 54 ? -9.758 11.891 25.266 1 86.5 54 ALA B C 1
ATOM 2005 O O . ALA B 1 54 ? -9.266 12.961 25.641 1 86.5 54 ALA B O 1
ATOM 2006 N N . GLY B 1 55 ? -11.023 11.781 24.984 1 84.88 55 GLY B N 1
ATOM 2007 C CA . GLY B 1 55 ? -11.969 12.859 25.203 1 84.88 55 GLY B CA 1
ATOM 2008 C C . GLY B 1 55 ? -12.227 13.703 23.969 1 84.88 55 GLY B C 1
ATOM 2009 O O . GLY B 1 55 ? -13.195 14.461 23.922 1 84.88 55 GLY B O 1
ATOM 2010 N N . THR B 1 56 ? -11.305 13.664 23 1 86.12 56 THR B N 1
ATOM 2011 C CA . THR B 1 56 ? -11.492 14.422 21.781 1 86.12 56 THR B CA 1
ATOM 2012 C C . THR B 1 56 ? -12.391 13.672 20.812 1 86.12 56 THR B C 1
ATOM 2014 O O . THR B 1 56 ? -12.172 12.492 20.531 1 86.12 56 THR B O 1
ATOM 2017 N N . MET B 1 57 ? -13.414 14.367 20.328 1 85.56 57 MET B N 1
ATOM 2018 C CA . MET B 1 57 ? -14.398 13.734 19.453 1 85.56 57 MET B CA 1
ATOM 2019 C C . MET B 1 57 ? -14.031 13.938 17.984 1 85.56 57 MET B C 1
ATOM 2021 O O . MET B 1 57 ? -13.273 14.852 17.656 1 85.56 57 MET B O 1
ATOM 2025 N N . ALA B 1 58 ? -14.609 13.133 17.125 1 87.69 58 ALA B N 1
ATOM 2026 C CA . ALA B 1 58 ? -14.406 13.188 15.672 1 87.69 58 ALA B CA 1
ATOM 2027 C C . ALA B 1 58 ? -14.789 14.555 15.117 1 87.69 58 ALA B C 1
ATOM 2029 O O . ALA B 1 58 ? -14.141 15.055 14.195 1 87.69 58 ALA B O 1
ATOM 2030 N N . ASP B 1 59 ? -15.758 15.109 15.734 1 91.81 59 ASP B N 1
ATOM 2031 C CA . ASP B 1 59 ? -16.266 16.406 15.273 1 91.81 59 ASP B CA 1
ATOM 2032 C C . ASP B 1 59 ? -15.18 17.484 15.383 1 91.81 59 ASP B C 1
ATOM 2034 O O . ASP B 1 59 ? -15.133 18.406 14.57 1 91.81 59 ASP B O 1
ATOM 2038 N N . GLU B 1 60 ? -14.391 17.375 16.391 1 93.5 60 GLU B N 1
ATOM 2039 C CA . GLU B 1 60 ? -13.305 18.344 16.562 1 93.5 60 GLU B CA 1
ATOM 2040 C C . GLU B 1 60 ? -12.289 18.234 15.43 1 93.5 60 GLU B C 1
ATOM 2042 O O . GLU B 1 60 ? -11.719 19.234 15 1 93.5 60 GLU B O 1
ATOM 2047 N N . LEU B 1 61 ? -12.07 17.031 14.977 1 93.62 61 LEU B N 1
ATOM 2048 C CA . LEU B 1 61 ? -11.18 16.812 13.844 1 93.62 61 LEU B CA 1
ATOM 2049 C C . LEU B 1 61 ? -11.742 17.438 12.578 1 93.62 61 LEU B C 1
ATOM 2051 O O . LEU B 1 61 ? -11.016 18.062 11.805 1 93.62 61 LEU B O 1
ATOM 2055 N N . ILE B 1 62 ? -13.031 17.312 12.406 1 94.5 62 ILE B N 1
ATOM 2056 C CA . ILE B 1 62 ? -13.703 17.906 11.25 1 94.5 62 ILE B CA 1
ATOM 2057 C C . ILE B 1 62 ? -13.57 19.422 11.289 1 94.5 62 ILE B C 1
ATOM 2059 O O . ILE B 1 62 ? -13.219 20.047 10.281 1 94.5 62 ILE B O 1
ATOM 2063 N N . THR B 1 63 ? -13.812 19.969 12.43 1 94 63 THR B N 1
ATOM 2064 C CA . THR B 1 63 ? -13.727 21.406 12.617 1 94 63 THR B CA 1
ATOM 2065 C C . THR B 1 63 ? -12.305 21.906 12.367 1 94 63 THR B C 1
ATOM 2067 O O . THR B 1 63 ? -12.094 22.875 11.648 1 94 63 THR B O 1
ATOM 2070 N N . ALA B 1 64 ? -11.344 21.188 12.945 1 93.44 64 ALA B N 1
ATOM 2071 C CA . ALA B 1 64 ? -9.945 21.547 12.781 1 93.44 64 ALA B CA 1
ATOM 2072 C C . ALA B 1 64 ? -9.547 21.531 11.305 1 93.44 64 ALA B C 1
ATOM 2074 O O . ALA B 1 64 ? -8.867 22.453 10.828 1 93.44 64 ALA B O 1
ATOM 2075 N N . ALA B 1 65 ? -9.977 20.516 10.562 1 93.25 65 ALA B N 1
ATOM 2076 C CA . ALA B 1 65 ? -9.672 20.406 9.141 1 93.25 65 ALA B CA 1
ATOM 2077 C C . ALA B 1 65 ? -10.305 21.547 8.352 1 93.25 65 ALA B C 1
ATOM 2079 O O . ALA B 1 65 ? -9.664 22.141 7.477 1 93.25 65 ALA B O 1
ATOM 2080 N N . HIS B 1 66 ? -11.484 21.938 8.719 1 93 66 HIS B N 1
ATOM 2081 C CA . HIS B 1 66 ? -12.227 22.953 7.984 1 93 66 HIS B CA 1
ATOM 2082 C C . HIS B 1 66 ? -11.633 24.344 8.219 1 93 66 HIS B C 1
ATOM 2084 O O . HIS B 1 66 ? -11.875 25.266 7.438 1 93 66 HIS B O 1
ATOM 2090 N N . GLU B 1 67 ? -10.906 24.484 9.312 1 92 67 GLU B N 1
ATOM 2091 C CA . GLU B 1 67 ? -10.266 25.766 9.594 1 92 67 GLU B CA 1
ATOM 2092 C C . GLU B 1 67 ? -9.156 26.062 8.586 1 92 67 GLU B C 1
ATOM 2094 O O . GLU B 1 67 ? -8.727 27.203 8.445 1 92 67 GLU B O 1
ATOM 2099 N N . VAL B 1 68 ? -8.719 25.016 8 1 92.88 68 VAL B N 1
ATOM 2100 C CA . VAL B 1 68 ? -7.672 25.203 7.004 1 92.88 68 VAL B CA 1
ATOM 2101 C C . VAL B 1 68 ? -8.289 25.594 5.664 1 92.88 68 VAL B C 1
ATOM 2103 O O . VAL B 1 68 ? -9.164 24.891 5.148 1 92.88 68 VAL B O 1
ATOM 2106 N N . GLU B 1 69 ? -7.824 26.656 5.109 1 92.44 69 GLU B N 1
ATOM 2107 C CA . GLU B 1 69 ? -8.383 27.172 3.861 1 92.44 69 GLU B CA 1
ATOM 2108 C C . GLU B 1 69 ? -8.258 26.141 2.736 1 92.44 69 GLU B C 1
ATOM 2110 O O . GLU B 1 69 ? -7.18 25.594 2.51 1 92.44 69 GLU B O 1
ATOM 2115 N N . GLY B 1 70 ? -9.359 25.906 2.068 1 92.81 70 GLY B N 1
ATOM 2116 C CA . GLY B 1 70 ? -9.352 25.047 0.894 1 92.81 70 GLY B CA 1
ATOM 2117 C C . GLY B 1 70 ? -9.531 23.578 1.226 1 92.81 70 GLY B C 1
ATOM 2118 O O . GLY B 1 70 ? -9.547 22.734 0.33 1 92.81 70 GLY B O 1
ATOM 2119 N N . VAL B 1 71 ? -9.656 23.281 2.494 1 94.5 71 VAL B N 1
ATOM 2120 C CA . VAL B 1 71 ? -9.773 21.891 2.914 1 94.5 71 VAL B CA 1
ATOM 2121 C C . VAL B 1 71 ? -11.242 21.531 3.102 1 94.5 71 VAL B C 1
ATOM 2123 O O . VAL B 1 71 ? -12.008 22.297 3.689 1 94.5 71 VAL B O 1
ATOM 2126 N N . GLU B 1 72 ? -11.641 20.422 2.516 1 94.62 72 GLU B N 1
ATOM 2127 C CA . GLU B 1 72 ? -12.977 19.859 2.689 1 94.62 72 GLU B CA 1
ATOM 2128 C C . GLU B 1 72 ? -12.906 18.422 3.193 1 94.62 72 GLU B C 1
ATOM 2130 O O . GLU B 1 72 ? -12.133 17.625 2.678 1 94.62 72 GLU B O 1
ATOM 2135 N N . VAL B 1 73 ? -13.734 18.141 4.195 1 94.38 73 VAL B N 1
ATOM 2136 C CA . VAL B 1 73 ? -13.789 16.781 4.738 1 94.38 73 VAL B CA 1
ATOM 2137 C C . VAL B 1 73 ? -14.883 15.992 4.027 1 94.38 73 VAL B C 1
ATOM 2139 O O . VAL B 1 73 ? -16.047 16.375 4.047 1 94.38 73 VAL B O 1
ATOM 2142 N N . ASP B 1 74 ? -14.484 14.945 3.416 1 91.62 74 ASP B N 1
ATOM 2143 C CA . ASP B 1 74 ? -15.438 14.102 2.691 1 91.62 74 ASP B CA 1
ATOM 2144 C C . ASP B 1 74 ? -16.047 13.047 3.609 1 91.62 74 ASP B C 1
ATOM 2146 O O . ASP B 1 74 ? -17.219 12.68 3.455 1 91.62 74 ASP B O 1
ATOM 2150 N N . SER B 1 75 ? -15.258 12.523 4.484 1 90.69 75 SER B N 1
ATOM 2151 C CA . SER B 1 75 ? -15.758 11.484 5.379 1 90.69 75 SER B CA 1
ATOM 2152 C C . SER B 1 75 ? -14.828 11.297 6.574 1 90.69 75 SER B C 1
ATOM 2154 O O . SER B 1 75 ? -13.648 11.656 6.512 1 90.69 75 SER B O 1
ATOM 2156 N N . ILE B 1 76 ? -15.391 10.875 7.648 1 90.19 76 ILE B N 1
ATOM 2157 C CA . ILE B 1 76 ? -14.656 10.492 8.844 1 90.19 76 ILE B CA 1
ATOM 2158 C C . ILE B 1 76 ? -15.273 9.234 9.453 1 90.19 76 ILE B C 1
ATOM 2160 O O . ILE B 1 76 ? -16.5 9.109 9.516 1 90.19 76 ILE B O 1
ATOM 2164 N N . ARG B 1 77 ? -14.438 8.258 9.781 1 85.94 77 ARG B N 1
ATOM 2165 C CA . ARG B 1 77 ? -14.93 7.035 10.406 1 85.94 77 ARG B CA 1
ATOM 2166 C C . ARG B 1 77 ? -13.898 6.453 11.367 1 85.94 77 ARG B C 1
ATOM 2168 O O . ARG B 1 77 ? -12.695 6.66 11.188 1 85.94 77 ARG B O 1
ATOM 2175 N N . PRO B 1 78 ? -14.461 5.812 12.375 1 82.75 78 PRO B N 1
ATOM 2176 C CA . PRO B 1 78 ? -13.5 5.117 13.234 1 82.75 78 PRO B CA 1
ATOM 2177 C C . PRO B 1 78 ? -12.633 4.121 12.461 1 82.75 78 PRO B C 1
ATOM 2179 O O . PRO B 1 78 ? -13.117 3.467 11.531 1 82.75 78 PRO B O 1
ATOM 2182 N N . PHE B 1 79 ? -11.461 4.207 12.789 1 76.38 79 PHE B N 1
ATOM 2183 C CA . PHE B 1 79 ? -10.531 3.338 12.078 1 76.38 79 PHE B CA 1
ATOM 2184 C C . PHE B 1 79 ? -9.5 2.756 13.031 1 76.38 79 PHE B C 1
ATOM 2186 O O . PHE B 1 79 ? -8.945 3.471 13.867 1 76.38 79 PHE B O 1
ATOM 2193 N N . SER B 1 80 ? -9.516 1.384 13.062 1 67.56 80 SER B N 1
ATOM 2194 C CA . SER B 1 80 ? -8.477 0.736 13.859 1 67.56 80 SER B CA 1
ATOM 2195 C C . SER B 1 80 ? -7.34 0.235 12.977 1 67.56 80 SER B C 1
ATOM 2197 O O . SER B 1 80 ? -7.574 -0.254 11.875 1 67.56 80 SER B O 1
ATOM 2199 N N . GLY B 1 81 ? -6.211 0.842 13.336 1 59.28 81 GLY B N 1
ATOM 2200 C CA . GLY B 1 81 ? -5.008 0.36 12.672 1 59.28 81 GLY B CA 1
ATOM 2201 C C . GLY B 1 81 ? -4.336 1.414 11.812 1 59.28 81 GLY B C 1
ATOM 2202 O O . GLY B 1 81 ? -4.48 2.611 12.07 1 59.28 81 GLY B O 1
ATOM 2203 N N . ARG B 1 82 ? -3.391 1.186 11.273 1 54.62 82 ARG B N 1
ATOM 2204 C CA . ARG B 1 82 ? -2.646 2.012 10.328 1 54.62 82 ARG B CA 1
ATOM 2205 C C . ARG B 1 82 ? -3.062 1.708 8.891 1 54.62 82 ARG B C 1
ATOM 2207 O O . ARG B 1 82 ? -3.416 0.572 8.57 1 54.62 82 ARG B O 1
ATOM 2214 N N . VAL B 1 83 ? -3.783 2.736 8.234 1 54.06 83 VAL B N 1
ATOM 2215 C CA . VAL B 1 83 ? -4.012 2.504 6.809 1 54.06 83 VAL B CA 1
ATOM 2216 C C . VAL B 1 83 ? -2.727 1.991 6.156 1 54.06 83 VAL B C 1
ATOM 2218 O O . VAL B 1 83 ? -1.766 2.746 5.988 1 54.06 83 VAL B O 1
ATOM 2221 N N . ASP B 1 84 ? -2.299 0.848 6.652 1 55.78 84 ASP B N 1
ATOM 2222 C CA . ASP B 1 84 ? -0.979 0.364 6.258 1 55.78 84 ASP B CA 1
ATOM 2223 C C . ASP B 1 84 ? -1.024 -0.286 4.875 1 55.78 84 ASP B C 1
ATOM 2225 O O . ASP B 1 84 ? -1.75 -1.261 4.668 1 55.78 84 ASP B O 1
ATOM 2229 N N . ARG B 1 85 ? -0.665 0.421 3.822 1 60.53 85 ARG B N 1
ATOM 2230 C CA . ARG B 1 85 ? -0.333 -0.202 2.545 1 60.53 85 ARG B CA 1
ATOM 2231 C C . ARG B 1 85 ? 0.212 -1.611 2.748 1 60.53 85 ARG B C 1
ATOM 2233 O O . ARG B 1 85 ? -0.134 -2.529 2.002 1 60.53 85 ARG B O 1
ATOM 2240 N N . ARG B 1 86 ? 0.711 -1.908 3.805 1 74 86 ARG B N 1
ATOM 2241 C CA . ARG B 1 86 ? 1.342 -3.186 4.125 1 74 86 ARG B CA 1
ATOM 2242 C C . ARG B 1 86 ? 0.3 -4.227 4.523 1 74 86 ARG B C 1
ATOM 2244 O O . ARG B 1 86 ? 0.498 -5.422 4.312 1 74 86 ARG B O 1
ATOM 2251 N N . GLY B 1 87 ? -0.849 -3.58 4.887 1 77.5 87 GLY B N 1
ATOM 2252 C CA . GLY B 1 87 ? -1.922 -4.473 5.293 1 77.5 87 GLY B CA 1
ATOM 2253 C C . GLY B 1 87 ? -2.51 -5.266 4.141 1 77.5 87 GLY B C 1
ATOM 2254 O O . GLY B 1 87 ? -2.82 -6.449 4.285 1 77.5 87 GLY B O 1
ATOM 2255 N N . GLN B 1 88 ? -2.586 -4.672 3.014 1 84 88 GLN B N 1
ATOM 2256 C CA . GLN B 1 88 ? -3.131 -5.352 1.845 1 84 88 GLN B CA 1
ATOM 2257 C C . GLN B 1 88 ? -2.205 -6.477 1.385 1 84 88 GLN B C 1
ATOM 2259 O O . GLN B 1 88 ? -2.668 -7.566 1.037 1 84 88 GLN B O 1
ATOM 2264 N N . ILE B 1 89 ? -0.944 -6.168 1.386 1 88.06 89 ILE B N 1
ATOM 2265 C CA . ILE B 1 89 ? 0.028 -7.176 0.977 1 88.06 89 ILE B CA 1
ATOM 2266 C C . ILE B 1 89 ? 0.007 -8.344 1.962 1 88.06 89 ILE B C 1
ATOM 2268 O O . ILE B 1 89 ? 0.045 -9.508 1.556 1 88.06 89 ILE B O 1
ATOM 2272 N N . ALA B 1 90 ? -0.065 -7.98 3.201 1 86.5 90 ALA B N 1
ATOM 2273 C CA . ALA B 1 90 ? -0.145 -9.023 4.219 1 86.5 90 ALA B CA 1
ATOM 2274 C C . ALA B 1 90 ? -1.392 -9.883 4.027 1 86.5 90 ALA B C 1
ATOM 2276 O O . ALA B 1 90 ? -1.339 -11.109 4.176 1 86.5 90 ALA B O 1
ATOM 2277 N N . MET B 1 91 ? -2.4 -9.242 3.717 1 85.38 91 MET B N 1
ATOM 2278 C CA . MET B 1 91 ? -3.654 -9.953 3.482 1 85.38 91 MET B CA 1
ATOM 2279 C C . MET B 1 91 ? -3.533 -10.891 2.287 1 85.38 91 MET B C 1
ATOM 2281 O O . MET B 1 91 ? -3.928 -12.055 2.365 1 85.38 91 MET B O 1
ATOM 2285 N N . LEU B 1 92 ? -3.02 -10.438 1.197 1 89.56 92 LEU B N 1
ATOM 2286 C CA . LEU B 1 92 ? -2.828 -11.258 0.005 1 89.56 92 LEU B CA 1
ATOM 2287 C C . LEU B 1 92 ? -1.895 -12.43 0.292 1 89.56 92 LEU B C 1
ATOM 2289 O O . LEU B 1 92 ? -2.121 -13.539 -0.188 1 89.56 92 LEU B O 1
ATOM 2293 N N . ALA B 1 93 ? -0.869 -12.109 1.089 1 89.69 93 ALA B N 1
ATOM 2294 C CA . ALA B 1 93 ? 0.102 -13.148 1.426 1 89.69 93 ALA B CA 1
ATOM 2295 C C . ALA B 1 93 ? -0.552 -14.273 2.225 1 89.69 93 ALA B C 1
ATOM 2297 O O . ALA B 1 93 ? -0.17 -15.438 2.098 1 89.69 93 ALA B O 1
ATOM 2298 N N . SER B 1 94 ? -1.485 -13.953 2.992 1 85.12 94 SER B N 1
ATOM 2299 C CA . SER B 1 94 ? -2.156 -14.953 3.82 1 85.12 94 SER B CA 1
ATOM 2300 C C . SER B 1 94 ? -2.965 -15.922 2.969 1 85.12 94 SER B C 1
ATOM 2302 O O . SER B 1 94 ? -3.213 -17.062 3.379 1 85.12 94 SER B O 1
ATOM 2304 N N . VAL B 1 95 ? -3.338 -15.484 1.783 1 85.56 95 VAL B N 1
ATOM 2305 C CA . VAL B 1 95 ? -4.125 -16.312 0.873 1 85.56 95 VAL B CA 1
ATOM 2306 C C . VAL B 1 95 ? -3.189 -17.094 -0.047 1 85.56 95 VAL B C 1
ATOM 2308 O O . VAL B 1 95 ? -3.508 -18.219 -0.452 1 85.56 95 VAL B O 1
ATOM 2311 N N . ALA B 1 96 ? -2.092 -16.547 -0.558 1 84.69 96 ALA B N 1
ATOM 2312 C CA . ALA B 1 96 ? -1.16 -17.125 -1.521 1 84.69 96 ALA B CA 1
ATOM 2313 C C . ALA B 1 96 ? -0.662 -18.5 -1.048 1 84.69 96 ALA B C 1
ATOM 2315 O O . ALA B 1 96 ? -0.414 -19.391 -1.86 1 84.69 96 ALA B O 1
ATOM 2316 N N . GLY B 1 97 ? -0.559 -18.828 0.119 1 67.56 97 GLY B N 1
ATOM 2317 C CA . GLY B 1 97 ? 0.053 -20.078 0.576 1 67.56 97 GLY B CA 1
ATOM 2318 C C . GLY B 1 97 ? -0.952 -21.062 1.125 1 67.56 97 GLY B C 1
ATOM 2319 O O . GLY B 1 97 ? -0.601 -22.203 1.428 1 67.56 97 GLY B O 1
ATOM 2320 N N . ALA B 1 98 ? -2.102 -20.703 1.119 1 65.12 98 ALA B N 1
ATOM 2321 C CA . ALA B 1 98 ? -3.078 -21.547 1.812 1 65.12 98 ALA B CA 1
ATOM 2322 C C . ALA B 1 98 ? -3.971 -22.281 0.819 1 65.12 98 ALA B C 1
ATOM 2324 O O . ALA B 1 98 ? -4.16 -21.828 -0.312 1 65.12 98 ALA B O 1
ATOM 2325 N N . SER B 1 99 ? -4.059 -23.594 0.998 1 62.78 99 SER B N 1
ATOM 2326 C CA . SER B 1 99 ? -5.098 -24.297 0.254 1 62.78 99 SER B CA 1
ATOM 2327 C C . SER B 1 99 ? -6.445 -23.594 0.384 1 62.78 99 SER B C 1
ATOM 2329 O O . SER B 1 99 ? -6.781 -23.078 1.452 1 62.78 99 SER B O 1
ATOM 2331 N N . THR B 1 100 ? -6.945 -23.297 -0.884 1 61.19 100 THR B N 1
ATOM 2332 C CA . THR B 1 100 ? -8.234 -22.609 -0.892 1 61.19 100 THR B CA 1
ATOM 2333 C C . THR B 1 100 ? -9.242 -23.344 -0.016 1 61.19 100 THR B C 1
ATOM 2335 O O . THR B 1 100 ? -9.625 -24.469 -0.31 1 61.19 100 THR B O 1
ATOM 2338 N N . ASN B 1 101 ? -9.203 -22.984 1.291 1 69.06 101 ASN B N 1
ATOM 2339 C CA . ASN B 1 101 ? -10.258 -23.469 2.182 1 69.06 101 ASN B CA 1
ATOM 2340 C C . ASN B 1 101 ? -11.18 -22.344 2.619 1 69.06 101 ASN B C 1
ATOM 2342 O O . ASN B 1 101 ? -10.805 -21.172 2.561 1 69.06 101 ASN B O 1
ATOM 2346 N N . SER B 1 102 ? -12.414 -22.719 2.766 1 74.19 102 SER B N 1
ATOM 2347 C CA . SER B 1 102 ? -13.492 -21.797 3.135 1 74.19 102 SER B CA 1
ATOM 2348 C C . SER B 1 102 ? -13.07 -20.859 4.262 1 74.19 102 SER B C 1
ATOM 2350 O O . SER B 1 102 ? -13.383 -19.672 4.234 1 74.19 102 SER B O 1
ATOM 2352 N N . THR B 1 103 ? -12.289 -21.391 5.121 1 81.25 103 THR B N 1
ATOM 2353 C CA . THR B 1 103 ? -11.867 -20.594 6.27 1 81.25 103 THR B CA 1
ATOM 2354 C C . THR B 1 103 ? -10.898 -19.5 5.84 1 81.25 103 THR B C 1
ATOM 2356 O O . THR B 1 103 ? -10.953 -18.375 6.352 1 81.25 103 THR B O 1
ATOM 2359 N N . LEU B 1 104 ? -10.117 -19.812 4.848 1 81.06 104 LEU B N 1
ATOM 2360 C CA . LEU B 1 104 ? -9.141 -18.844 4.359 1 81.06 104 LEU B CA 1
ATOM 2361 C C . LEU B 1 104 ? -9.828 -17.688 3.633 1 81.06 104 LEU B C 1
ATOM 2363 O O . LEU B 1 104 ? -9.445 -16.531 3.807 1 81.06 104 LEU B O 1
ATOM 2367 N N . LEU B 1 105 ? -10.859 -18.109 2.914 1 86 105 LEU B N 1
ATOM 2368 C CA . LEU B 1 105 ? -11.609 -17.094 2.193 1 86 105 LEU B CA 1
ATOM 2369 C C . LEU B 1 105 ? -12.336 -16.172 3.162 1 86 105 LEU B C 1
ATOM 2371 O O . LEU B 1 105 ? -12.359 -14.953 2.959 1 86 105 LEU B O 1
ATOM 2375 N N . ALA B 1 106 ? -12.82 -16.781 4.164 1 89.06 106 ALA B N 1
ATOM 2376 C CA . ALA B 1 106 ? -13.531 -16 5.172 1 89.06 106 ALA B CA 1
ATOM 2377 C C . ALA B 1 106 ? -12.602 -15.023 5.871 1 89.06 106 ALA B C 1
ATOM 2379 O O . ALA B 1 106 ? -12.953 -13.859 6.078 1 89.06 106 ALA B O 1
ATOM 2380 N N . ASP B 1 107 ? -11.469 -15.492 6.16 1 87.25 107 ASP B N 1
ATOM 2381 C CA . ASP B 1 107 ? -10.484 -14.641 6.82 1 87.25 107 ASP B CA 1
ATOM 2382 C C . ASP B 1 107 ? -10.055 -13.492 5.906 1 87.25 107 ASP B C 1
ATOM 2384 O O . ASP B 1 107 ? -9.938 -12.352 6.355 1 87.25 107 ASP B O 1
ATOM 2388 N N . MET B 1 108 ? -9.836 -13.773 4.723 1 87.31 108 MET B N 1
ATOM 2389 C CA . MET B 1 108 ? -9.438 -12.773 3.736 1 87.31 108 MET B CA 1
ATOM 2390 C C . MET B 1 108 ? -10.516 -11.703 3.57 1 87.31 108 MET B C 1
ATOM 2392 O O . MET B 1 108 ? -10.219 -10.508 3.623 1 87.31 108 MET B O 1
ATOM 2396 N N . VAL B 1 109 ? -11.734 -12.148 3.412 1 91.81 109 VAL B N 1
ATOM 2397 C CA . VAL B 1 109 ? -12.836 -11.227 3.168 1 91.81 109 VAL B CA 1
ATOM 2398 C C . VAL B 1 109 ? -13.062 -10.352 4.395 1 91.81 109 VAL B C 1
ATOM 2400 O O . VAL B 1 109 ? -13.398 -9.172 4.27 1 91.81 109 VAL B O 1
ATOM 2403 N N . ASN B 1 110 ? -12.797 -10.93 5.551 1 91.06 110 ASN B N 1
ATOM 2404 C CA . ASN B 1 110 ? -12.969 -10.188 6.797 1 91.06 110 ASN B CA 1
ATOM 2405 C C . ASN B 1 110 ? -11.953 -9.055 6.922 1 91.06 110 ASN B C 1
ATOM 2407 O O . ASN B 1 110 ? -12.188 -8.078 7.633 1 91.06 110 ASN B O 1
ATOM 2411 N N . LYS B 1 111 ? -10.891 -9.141 6.211 1 85.5 111 LYS B N 1
ATOM 2412 C CA . LYS B 1 111 ? -9.844 -8.125 6.309 1 85.5 111 LYS B CA 1
ATOM 2413 C C . LYS B 1 111 ? -10.031 -7.039 5.254 1 85.5 111 LYS B C 1
ATOM 2415 O O . LYS B 1 111 ? -9.445 -5.965 5.355 1 85.5 111 LYS B O 1
ATOM 2420 N N . MET B 1 112 ? -10.914 -7.238 4.301 1 89 112 MET B N 1
ATOM 2421 C CA . MET B 1 112 ? -11.031 -6.379 3.129 1 89 112 MET B CA 1
ATOM 2422 C C . MET B 1 112 ? -11.562 -5 3.514 1 89 112 MET B C 1
ATOM 2424 O O . MET B 1 112 ? -11.062 -3.98 3.037 1 89 112 MET B O 1
ATOM 2428 N N . PRO B 1 113 ? -12.609 -4.988 4.348 1 87.31 113 PRO B N 1
ATOM 2429 C CA . PRO B 1 113 ? -13.148 -3.664 4.66 1 87.31 113 PRO B CA 1
ATOM 2430 C C . PRO B 1 113 ? -12.094 -2.719 5.238 1 87.31 113 PRO B C 1
ATOM 2432 O O . PRO B 1 113 ? -12.016 -1.559 4.828 1 87.31 113 PRO B O 1
ATOM 2435 N N . GLN B 1 114 ? -11.281 -3.219 6.117 1 81.19 114 GLN B N 1
ATOM 2436 C CA . GLN B 1 114 ? -10.227 -2.395 6.703 1 81.19 114 GLN B CA 1
ATOM 2437 C C . GLN B 1 114 ? -9.164 -2.041 5.664 1 81.19 114 GLN B C 1
ATOM 2439 O O . GLN B 1 114 ? -8.719 -0.896 5.594 1 81.19 114 GLN B O 1
ATOM 2444 N N . ALA B 1 115 ? -8.836 -2.99 4.879 1 80.62 115 ALA B N 1
ATOM 2445 C CA . ALA B 1 115 ? -7.777 -2.801 3.885 1 80.62 115 ALA B CA 1
ATOM 2446 C C . ALA B 1 115 ? -8.219 -1.818 2.801 1 80.62 115 ALA B C 1
ATOM 2448 O O . ALA B 1 115 ? -7.383 -1.137 2.199 1 80.62 115 ALA B O 1
ATOM 2449 N N . LEU B 1 116 ? -9.523 -1.701 2.58 1 84.81 116 LEU B N 1
ATOM 2450 C CA . LEU B 1 116 ? -10.023 -0.886 1.48 1 84.81 116 LEU B CA 1
ATOM 2451 C C . LEU B 1 116 ? -10.781 0.332 2.006 1 84.81 116 LEU B C 1
ATOM 2453 O O . LEU B 1 116 ? -11.484 1.007 1.25 1 84.81 116 LEU B O 1
ATOM 2457 N N . THR B 1 117 ? -10.617 0.623 3.254 1 81.81 117 THR B N 1
ATOM 2458 C CA . THR B 1 117 ? -11.266 1.756 3.904 1 81.81 117 THR B CA 1
ATOM 2459 C C . THR B 1 117 ? -12.766 1.769 3.604 1 81.81 117 THR B C 1
ATOM 2461 O O . THR B 1 117 ? -13.305 2.789 3.178 1 81.81 117 THR B O 1
ATOM 2464 N N . SER B 1 118 ? -13.383 0.669 3.748 1 89.69 118 SER B N 1
ATOM 2465 C CA . SER B 1 118 ? -14.805 0.462 3.494 1 89.69 118 SER B CA 1
ATOM 2466 C C . SER B 1 118 ? -15.492 -0.172 4.699 1 89.69 118 SER B C 1
ATOM 2468 O O . SER B 1 118 ? -14.906 -0.269 5.777 1 89.69 118 SER B O 1
ATOM 2470 N N . SER B 1 119 ? -16.766 -0.475 4.547 1 90.88 119 SER B N 1
ATOM 2471 C CA . SER B 1 119 ? -17.531 -0.902 5.715 1 90.88 119 SER B CA 1
ATOM 2472 C C . SER B 1 119 ? -17.688 -2.418 5.746 1 90.88 119 SER B C 1
ATOM 2474 O O . SER B 1 119 ? -17.641 -3.031 6.812 1 90.88 119 SER B O 1
ATOM 2476 N N . TRP B 1 120 ? -17.875 -2.953 4.637 1 94.25 120 TRP B N 1
ATOM 2477 C CA . TRP B 1 120 ? -18.062 -4.398 4.586 1 94.25 120 TRP B CA 1
ATOM 2478 C C . TRP B 1 120 ? -17.672 -4.953 3.219 1 94.25 120 TRP B C 1
ATOM 2480 O O . TRP B 1 120 ? -17.469 -4.191 2.27 1 94.25 120 TRP B O 1
ATOM 2490 N N . ALA B 1 121 ? -17.531 -6.289 3.152 1 95.81 121 ALA B N 1
ATOM 2491 C CA . ALA B 1 121 ? -17.234 -7.023 1.926 1 95.81 121 ALA B CA 1
ATOM 2492 C C . ALA B 1 121 ? -18.016 -8.328 1.866 1 95.81 121 ALA B C 1
ATOM 2494 O O . ALA B 1 121 ? -18.25 -8.977 2.895 1 95.81 121 ALA B O 1
ATOM 2495 N N . ILE B 1 122 ? -18.453 -8.727 0.677 1 95.56 122 ILE B N 1
ATOM 2496 C CA . ILE B 1 122 ? -19.172 -9.977 0.42 1 95.56 122 ILE B CA 1
ATOM 2497 C C . ILE B 1 122 ? -18.562 -10.672 -0.796 1 95.56 122 ILE B C 1
ATOM 2499 O O . ILE B 1 122 ? -18.266 -10.031 -1.806 1 95.56 122 ILE B O 1
ATOM 2503 N N . LEU B 1 123 ? -18.312 -11.891 -0.623 1 94.38 123 LEU B N 1
ATOM 2504 C CA . LEU B 1 123 ? -17.859 -12.719 -1.732 1 94.38 123 LEU B CA 1
ATOM 2505 C C . LEU B 1 123 ? -19 -13.578 -2.268 1 94.38 123 LEU B C 1
ATOM 2507 O O . LEU B 1 123 ? -19.625 -14.344 -1.518 1 94.38 123 LEU B O 1
ATOM 2511 N N . LEU B 1 124 ? -19.234 -13.398 -3.559 1 93.25 124 LEU B N 1
ATOM 2512 C CA . LEU B 1 124 ? -20.312 -14.125 -4.215 1 93.25 124 LEU B CA 1
ATOM 2513 C C . LEU B 1 124 ? -19.766 -15.133 -5.219 1 93.25 124 LEU B C 1
ATOM 2515 O O . LEU B 1 124 ? -18.672 -14.938 -5.762 1 93.25 124 LEU B O 1
ATOM 2519 N N . ARG B 1 125 ? -20.516 -16.203 -5.398 1 92.31 125 ARG B N 1
ATOM 2520 C CA . ARG B 1 125 ? -20.297 -17.109 -6.523 1 92.31 125 ARG B CA 1
ATOM 2521 C C . ARG B 1 125 ? -21.297 -16.844 -7.645 1 92.31 125 ARG B C 1
ATOM 2523 O O . ARG B 1 125 ? -22.5 -16.922 -7.438 1 92.31 125 ARG B O 1
ATOM 2530 N N . ALA B 1 126 ? -20.766 -16.469 -8.758 1 87.5 126 ALA B N 1
ATOM 2531 C CA . ALA B 1 126 ? -21.594 -16 -9.875 1 87.5 126 ALA B CA 1
ATOM 2532 C C . ALA B 1 126 ? -22.234 -17.172 -10.609 1 87.5 126 ALA B C 1
ATOM 2534 O O . ALA B 1 126 ? -23.078 -16.969 -11.477 1 87.5 126 ALA B O 1
ATOM 2535 N N . LYS B 1 127 ? -21.984 -18.391 -10.25 1 82.69 127 LYS B N 1
ATOM 2536 C CA . LYS B 1 127 ? -22.641 -19.531 -10.898 1 82.69 127 LYS B CA 1
ATOM 2537 C C . LYS B 1 127 ? -24.141 -19.531 -10.633 1 82.69 127 LYS B C 1
ATOM 2539 O O . LYS B 1 127 ? -24.609 -18.953 -9.648 1 82.69 127 LYS B O 1
ATOM 2544 N N . ASN B 1 128 ? -24.906 -20.188 -11.57 1 79 128 ASN B N 1
ATOM 2545 C CA . ASN B 1 128 ? -26.359 -20.219 -11.477 1 79 128 ASN B CA 1
ATOM 2546 C C . ASN B 1 128 ? -26.844 -21.344 -10.578 1 79 128 ASN B C 1
ATOM 2548 O O . ASN B 1 128 ? -26.688 -22.516 -10.914 1 79 128 ASN B O 1
ATOM 2552 N N . PRO B 1 129 ? -27.422 -20.906 -9.383 1 83.75 129 PRO B N 1
ATOM 2553 C CA . PRO B 1 129 ? -27.766 -19.578 -8.898 1 83.75 129 PRO B CA 1
ATOM 2554 C C . PRO B 1 129 ? -26.594 -18.875 -8.211 1 83.75 129 PRO B C 1
ATOM 2556 O O . PRO B 1 129 ? -25.641 -19.531 -7.801 1 83.75 129 PRO B O 1
ATOM 2559 N N . VAL B 1 130 ? -26.688 -17.547 -8.117 1 88.56 130 VAL B N 1
ATOM 2560 C CA . VAL B 1 130 ? -25.703 -16.75 -7.391 1 88.56 130 VAL B CA 1
ATOM 2561 C C . VAL B 1 130 ? -25.797 -17.062 -5.898 1 88.56 130 VAL B C 1
ATOM 2563 O O . VAL B 1 130 ? -26.891 -17.078 -5.328 1 88.56 130 VAL B O 1
ATOM 2566 N N . THR B 1 131 ? -24.703 -17.422 -5.285 1 89.56 131 THR B N 1
ATOM 2567 C CA . THR B 1 131 ? -24.703 -17.75 -3.861 1 89.56 131 THR B CA 1
ATOM 2568 C C . THR B 1 131 ? -23.672 -16.922 -3.119 1 89.56 131 THR B C 1
ATOM 2570 O O . THR B 1 131 ? -22.656 -16.5 -3.707 1 89.56 131 THR B O 1
ATOM 2573 N N . ARG B 1 132 ? -23.953 -16.688 -1.905 1 91.69 132 ARG B N 1
ATOM 2574 C CA . ARG B 1 132 ? -23 -16.031 -1.012 1 91.69 132 ARG B CA 1
ATOM 2575 C C . ARG B 1 132 ? -21.984 -17.031 -0.462 1 91.69 132 ARG B C 1
ATOM 2577 O O . ARG B 1 132 ? -22.359 -18.016 0.183 1 91.69 132 ARG B O 1
ATOM 2584 N N . VAL B 1 133 ? -20.812 -16.844 -0.746 1 91.12 133 VAL B N 1
ATOM 2585 C CA . VAL B 1 133 ? -19.75 -17.734 -0.278 1 91.12 133 VAL B CA 1
ATOM 2586 C C . VAL B 1 133 ? -19.359 -17.359 1.15 1 91.12 133 VAL B C 1
ATOM 2588 O O . VAL B 1 133 ? -19.312 -18.219 2.033 1 91.12 133 VAL B O 1
ATOM 2591 N N . THR B 1 134 ? -19.047 -16.156 1.387 1 92.75 134 THR B N 1
ATOM 2592 C CA . THR B 1 134 ? -18.703 -15.633 2.705 1 92.75 134 THR B CA 1
ATOM 2593 C C . THR B 1 134 ? -18.859 -14.109 2.744 1 92.75 134 THR B C 1
ATOM 2595 O O . THR B 1 134 ? -19.125 -13.484 1.716 1 92.75 134 THR B O 1
ATOM 2598 N N . ALA B 1 135 ? -18.797 -13.531 3.928 1 94.44 135 ALA B N 1
ATOM 2599 C CA . ALA B 1 135 ? -18.922 -12.086 4.117 1 94.44 135 ALA B CA 1
ATOM 2600 C C . ALA B 1 135 ? -18.156 -11.617 5.348 1 94.44 135 ALA B C 1
ATOM 2602 O O . ALA B 1 135 ? -17.891 -12.406 6.258 1 94.44 135 ALA B O 1
ATOM 2603 N N . SER B 1 136 ? -17.719 -10.383 5.223 1 93.75 136 SER B N 1
ATOM 2604 C CA . SER B 1 136 ? -17.062 -9.797 6.383 1 93.75 136 SER B CA 1
ATOM 2605 C C . SER B 1 136 ? -18.047 -9.523 7.508 1 93.75 136 SER B C 1
ATOM 2607 O O . SER B 1 136 ? -19.266 -9.555 7.289 1 93.75 136 SER B O 1
ATOM 2609 N N . ASN B 1 137 ? -17.359 -9.25 8.68 1 88.5 137 ASN B N 1
ATOM 2610 C CA . ASN B 1 137 ? -18.203 -8.828 9.789 1 88.5 137 ASN B CA 1
ATOM 2611 C C . ASN B 1 137 ? -18.906 -7.5 9.492 1 88.5 137 ASN B C 1
ATOM 2613 O O . ASN B 1 137 ? -18.297 -6.586 8.938 1 88.5 137 ASN B O 1
ATOM 2617 N N . GLY B 1 138 ? -20.219 -7.34 9.641 1 87.44 138 GLY B N 1
ATOM 2618 C CA . GLY B 1 138 ? -20.953 -6.105 9.438 1 87.44 138 GLY B CA 1
ATOM 2619 C C . GLY B 1 138 ? -21.672 -6.059 8.102 1 87.44 138 GLY B C 1
ATOM 2620 O O . GLY B 1 138 ? -22.422 -5.109 7.824 1 87.44 138 GLY B O 1
ATOM 2621 N N . ALA B 1 139 ? -21.281 -7.078 7.293 1 93.38 139 ALA B N 1
ATOM 2622 C CA . ALA B 1 139 ? -21.984 -7.133 6.012 1 93.38 139 ALA B CA 1
ATOM 2623 C C . ALA B 1 139 ? -23.469 -7.371 6.211 1 93.38 139 ALA B C 1
ATOM 2625 O O . ALA B 1 139 ? -23.875 -8.047 7.16 1 93.38 139 ALA B O 1
ATOM 2626 N N . PRO B 1 140 ? -24.25 -6.773 5.297 1 91.31 140 PRO B N 1
ATOM 2627 C CA . PRO B 1 140 ? -25.688 -7.043 5.383 1 91.31 140 PRO B CA 1
ATOM 2628 C C . PRO B 1 140 ? -26.031 -8.523 5.246 1 91.31 140 PRO B C 1
ATOM 2630 O O . PRO B 1 140 ? -25.266 -9.281 4.629 1 91.31 140 PRO B O 1
ATOM 2633 N N . ALA B 1 141 ? -27.141 -8.938 5.805 1 85.88 141 ALA B N 1
ATOM 2634 C CA . ALA B 1 141 ? -27.578 -10.328 5.773 1 85.88 141 ALA B CA 1
ATOM 2635 C C . ALA B 1 141 ? -27.984 -10.75 4.363 1 85.88 141 ALA B C 1
ATOM 2637 O O . ALA B 1 141 ? -28.328 -9.906 3.535 1 85.88 141 ALA B O 1
ATOM 2638 N N . ASP B 1 142 ? -27.781 -12.07 4.199 1 77.06 142 ASP B N 1
ATOM 2639 C CA . ASP B 1 142 ? -28.25 -12.641 2.941 1 77.06 142 ASP B CA 1
ATOM 2640 C C . ASP B 1 142 ? -29.781 -12.625 2.861 1 77.06 142 ASP B C 1
ATOM 2642 O O . ASP B 1 142 ? -30.453 -13.062 3.793 1 77.06 142 ASP B O 1
ATOM 2646 N N . ASP B 1 143 ? -30.266 -11.945 1.865 1 74.38 143 ASP B N 1
ATOM 2647 C CA . ASP B 1 143 ? -31.719 -11.859 1.771 1 74.38 143 ASP B CA 1
ATOM 2648 C C . ASP B 1 143 ? -32.281 -13.008 0.937 1 74.38 143 ASP B C 1
ATOM 2650 O O . ASP B 1 143 ? -33.5 -13.047 0.651 1 74.38 143 ASP B O 1
ATOM 2654 N N . GLY B 1 144 ? -31.406 -13.891 0.562 1 71.38 144 GLY B N 1
ATOM 2655 C CA . GLY B 1 144 ? -31.859 -15.07 -0.159 1 71.38 144 GLY B CA 1
ATOM 2656 C C . GLY B 1 144 ? -32.156 -14.805 -1.622 1 71.38 144 GLY B C 1
ATOM 2657 O O . GLY B 1 144 ? -32.625 -15.688 -2.34 1 71.38 144 GLY B O 1
ATOM 2658 N N . SER B 1 145 ? -31.859 -13.516 -1.95 1 67.12 145 SER B N 1
ATOM 2659 C CA . SER B 1 145 ? -32.062 -13.234 -3.369 1 67.12 145 SER B CA 1
ATOM 2660 C C . SER B 1 145 ? -31 -13.93 -4.223 1 67.12 145 SER B C 1
ATOM 2662 O O . SER B 1 145 ? -29.844 -14.062 -3.809 1 67.12 145 SER B O 1
ATOM 2664 N N . ASN B 1 146 ? -31.438 -14.773 -5.117 1 70.75 146 ASN B N 1
ATOM 2665 C CA . ASN B 1 146 ? -30.562 -15.516 -6.016 1 70.75 146 ASN B CA 1
ATOM 2666 C C . ASN B 1 146 ? -30.734 -15.062 -7.465 1 70.75 146 ASN B C 1
ATOM 2668 O O . ASN B 1 146 ? -31.438 -15.719 -8.242 1 70.75 146 ASN B O 1
ATOM 2672 N N . PRO B 1 147 ? -30.125 -13.961 -7.613 1 74.25 147 PRO B N 1
ATOM 2673 C CA . PRO B 1 147 ? -30.234 -13.539 -9.008 1 74.25 147 PRO B CA 1
ATOM 2674 C C . PRO B 1 147 ? -29.625 -14.555 -9.977 1 74.25 147 PRO B C 1
ATOM 2676 O O . PRO B 1 147 ? -28.797 -15.375 -9.578 1 74.25 147 PRO B O 1
ATOM 2679 N N . SER B 1 148 ? -30.188 -14.562 -11.211 1 71.75 148 SER B N 1
ATOM 2680 C CA . SER B 1 148 ? -29.766 -15.531 -12.219 1 71.75 148 SER B CA 1
ATOM 2681 C C . SER B 1 148 ? -28.344 -15.227 -12.711 1 71.75 148 SER B C 1
ATOM 2683 O O . SER B 1 148 ? -27.594 -16.141 -13.062 1 71.75 148 SER B O 1
ATOM 2685 N N . ALA B 1 149 ? -28 -13.906 -12.805 1 77.12 149 ALA B N 1
ATOM 2686 C CA . ALA B 1 149 ? -26.656 -13.586 -13.289 1 77.12 149 ALA B CA 1
ATOM 2687 C C . ALA B 1 149 ? -26.141 -12.297 -12.648 1 77.12 149 ALA B C 1
ATOM 2689 O O . ALA B 1 149 ? -26.922 -11.406 -12.305 1 77.12 149 ALA B O 1
ATOM 2690 N N . LEU B 1 150 ? -24.828 -12.383 -12.414 1 86.5 150 LEU B N 1
ATOM 2691 C CA . LEU B 1 150 ? -24.141 -11.18 -11.953 1 86.5 150 LEU B CA 1
ATOM 2692 C C . LEU B 1 150 ? -23.391 -10.516 -13.102 1 86.5 150 LEU B C 1
ATOM 2694 O O . LEU B 1 150 ? -22.375 -11.047 -13.578 1 86.5 150 LEU B O 1
ATOM 2698 N N . PRO B 1 151 ? -23.891 -9.469 -13.648 1 86.75 151 PRO B N 1
ATOM 2699 C CA . PRO B 1 151 ? -23.234 -8.805 -14.781 1 86.75 151 PRO B CA 1
ATOM 2700 C C . PRO B 1 151 ? -22.016 -8 -14.367 1 86.75 151 PRO B C 1
ATOM 2702 O O . PRO B 1 151 ? -21.953 -6.789 -14.594 1 86.75 151 PRO B O 1
ATOM 2705 N N . ILE B 1 152 ? -20.984 -8.695 -13.766 1 94.06 152 ILE B N 1
ATOM 2706 C CA . ILE B 1 152 ? -19.781 -8.023 -13.32 1 94.06 152 ILE B CA 1
ATOM 2707 C C . ILE B 1 152 ? -18.562 -8.594 -14.055 1 94.06 152 ILE B C 1
ATOM 2709 O O . ILE B 1 152 ? -18.016 -9.633 -13.664 1 94.06 152 ILE B O 1
ATOM 2713 N N . GLU B 1 153 ? -18.156 -7.91 -15.086 1 92.31 153 GLU B N 1
ATOM 2714 C CA . GLU B 1 153 ? -17.031 -8.367 -15.898 1 92.31 153 GLU B CA 1
ATOM 2715 C C . GLU B 1 153 ? -15.75 -7.613 -15.539 1 92.31 153 GLU B C 1
ATOM 2717 O O . GLU B 1 153 ? -14.648 -8.055 -15.883 1 92.31 153 GLU B O 1
ATOM 2722 N N . GLN B 1 154 ? -15.914 -6.48 -14.984 1 95.56 154 GLN B N 1
ATOM 2723 C CA . GLN B 1 154 ? -14.812 -5.648 -14.508 1 95.56 154 GLN B CA 1
ATOM 2724 C C . GLN B 1 154 ? -15.219 -4.863 -13.266 1 95.56 154 GLN B C 1
ATOM 2726 O O . GLN B 1 154 ? -16.406 -4.73 -12.961 1 95.56 154 GLN B O 1
ATOM 2731 N N . ALA B 1 155 ? -14.25 -4.379 -12.594 1 97.12 155 ALA B N 1
ATOM 2732 C CA . ALA B 1 155 ? -14.531 -3.572 -11.414 1 97.12 155 ALA B CA 1
ATOM 2733 C C . ALA B 1 155 ? -15.336 -2.326 -11.773 1 97.12 155 ALA B C 1
ATOM 2735 O O . ALA B 1 155 ? -14.984 -1.603 -12.711 1 97.12 155 ALA B O 1
ATOM 2736 N N . ARG B 1 156 ? -16.359 -2.092 -11.07 1 97.19 156 ARG B N 1
ATOM 2737 C CA . ARG B 1 156 ? -17.203 -0.923 -11.344 1 97.19 156 ARG B CA 1
ATOM 2738 C C . ARG B 1 156 ? -18.078 -0.586 -10.141 1 97.19 156 ARG B C 1
ATOM 2740 O O . ARG B 1 156 ? -18.312 -1.434 -9.273 1 97.19 156 ARG B O 1
ATOM 2747 N N . ILE B 1 157 ? -18.547 0.625 -10.18 1 96.88 157 ILE B N 1
ATOM 2748 C CA . ILE B 1 157 ? -19.516 1.065 -9.18 1 96.88 157 ILE B CA 1
ATOM 2749 C C . ILE B 1 157 ? -20.875 0.429 -9.469 1 96.88 157 ILE B C 1
ATOM 2751 O O . ILE B 1 157 ? -21.297 0.346 -10.625 1 96.88 157 ILE B O 1
ATOM 2755 N N . LEU B 1 158 ? -21.453 -0.002 -8.391 1 95.94 158 LEU B N 1
ATOM 2756 C CA . LEU B 1 158 ? -22.797 -0.557 -8.531 1 95.94 158 LEU B CA 1
ATOM 2757 C C . LEU B 1 158 ? -23.859 0.526 -8.344 1 95.94 158 LEU B C 1
ATOM 2759 O O . LEU B 1 158 ? -23.641 1.478 -7.59 1 95.94 158 LEU B O 1
ATOM 2763 N N . GLN B 1 159 ? -24.906 0.379 -9.102 1 94.69 159 GLN B N 1
ATOM 2764 C CA . GLN B 1 159 ? -26.047 1.285 -9.008 1 94.69 159 GLN B CA 1
ATOM 2765 C C . GLN B 1 159 ? -27.297 0.55 -8.531 1 94.69 159 GLN B C 1
ATOM 2767 O O . GLN B 1 159 ? -28.094 0.087 -9.352 1 94.69 159 GLN B O 1
ATOM 2772 N N . PRO B 1 160 ? -27.469 0.59 -7.246 1 91.75 160 PRO B N 1
ATOM 2773 C CA . PRO B 1 160 ? -28.594 -0.177 -6.707 1 91.75 160 PRO B CA 1
ATOM 2774 C C . PRO B 1 160 ? -29.938 0.247 -7.297 1 91.75 160 PRO B C 1
ATOM 2776 O O . PRO B 1 160 ? -30.844 -0.58 -7.445 1 91.75 160 PRO B O 1
ATOM 2779 N N . GLU B 1 161 ? -30.109 1.44 -7.691 1 91.5 161 GLU B N 1
ATOM 2780 C CA . GLU B 1 161 ? -31.359 1.953 -8.227 1 91.5 161 GLU B CA 1
ATOM 2781 C C . GLU B 1 161 ? -31.625 1.426 -9.641 1 91.5 161 GLU B C 1
ATOM 2783 O O . GLU B 1 161 ? -32.75 1.387 -10.094 1 91.5 161 GLU B O 1
ATOM 2788 N N . LYS B 1 162 ? -30.625 0.999 -10.297 1 92.62 162 LYS B N 1
ATOM 2789 C CA . LYS B 1 162 ? -30.75 0.589 -11.6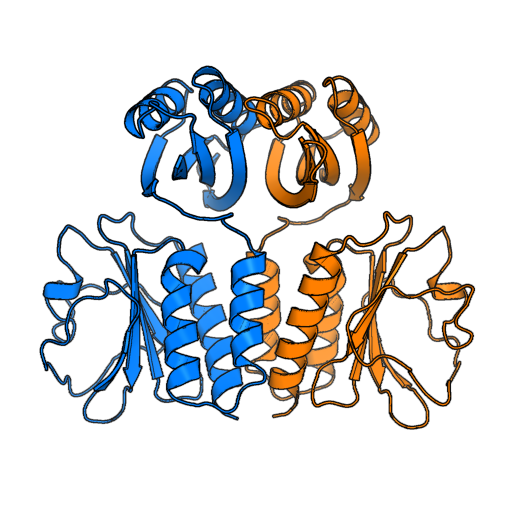95 1 92.62 162 LYS B CA 1
ATOM 2790 C C . LYS B 1 162 ? -30.516 -0.911 -11.844 1 92.62 162 LYS B C 1
ATOM 2792 O O . LYS B 1 162 ? -30.75 -1.476 -12.914 1 92.62 162 LYS B O 1
ATOM 2797 N N . GLU B 1 163 ? -30.031 -1.484 -10.812 1 91.5 163 GLU B N 1
ATOM 2798 C CA . GLU B 1 163 ? -29.672 -2.898 -10.875 1 91.5 163 GLU B CA 1
ATOM 2799 C C . GLU B 1 163 ? -30.5 -3.725 -9.906 1 91.5 163 GLU B C 1
ATOM 2801 O O . GLU B 1 163 ? -30.234 -3.736 -8.703 1 91.5 163 GLU B O 1
ATOM 2806 N N . SER B 1 164 ? -31.391 -4.617 -10.445 1 87.44 164 SER B N 1
ATOM 2807 C CA . SER B 1 164 ? -32.406 -5.285 -9.648 1 87.44 164 SER B CA 1
ATOM 2808 C C . SER B 1 164 ? -31.828 -6.445 -8.852 1 87.44 164 SER B C 1
ATOM 2810 O O . SER B 1 164 ? -32.406 -6.895 -7.867 1 87.44 164 SER B O 1
ATOM 2812 N N . TRP B 1 165 ? -30.656 -6.848 -9.242 1 88 165 TRP B N 1
ATOM 2813 C CA . TRP B 1 165 ? -30.062 -8.008 -8.57 1 88 165 TRP B CA 1
ATOM 2814 C C . TRP B 1 165 ? -29.453 -7.605 -7.23 1 88 165 TRP B C 1
ATOM 2816 O O . TRP B 1 165 ? -29.125 -8.461 -6.41 1 88 165 TRP B O 1
ATOM 2826 N N . ILE B 1 166 ? -29.312 -6.367 -6.969 1 91.25 166 ILE B N 1
ATOM 2827 C CA . ILE B 1 166 ? -28.672 -5.871 -5.746 1 91.25 166 ILE B CA 1
ATOM 2828 C C . ILE B 1 166 ? -29.719 -5.797 -4.629 1 91.25 166 ILE B C 1
ATOM 2830 O O . ILE B 1 166 ? -30.719 -5.082 -4.742 1 91.25 166 ILE B O 1
ATOM 2834 N N . PRO B 1 167 ? -29.422 -6.527 -3.566 1 91.56 167 PRO B N 1
ATOM 2835 C CA . PRO B 1 167 ? -30.344 -6.43 -2.439 1 91.56 167 PRO B CA 1
ATOM 2836 C C . PRO B 1 167 ? -30.484 -5.004 -1.905 1 91.56 167 PRO B C 1
ATOM 2838 O O . PRO B 1 167 ? -29.484 -4.273 -1.833 1 91.56 167 PRO B O 1
ATOM 2841 N N . GLU B 1 168 ? -31.656 -4.605 -1.466 1 89.31 168 GLU B N 1
ATOM 2842 C CA . GLU B 1 168 ? -31.906 -3.27 -0.937 1 89.31 168 GLU B CA 1
ATOM 2843 C C . GLU B 1 168 ? -31.094 -3.01 0.325 1 89.31 168 GLU B C 1
ATOM 2845 O O . GLU B 1 168 ? -30.672 -1.877 0.578 1 89.31 168 GLU B O 1
ATOM 2850 N N . SER B 1 169 ? -30.891 -4.031 1.066 1 91.69 169 SER B N 1
ATOM 2851 C CA . SER B 1 169 ? -30.172 -3.916 2.334 1 91.69 169 SER B CA 1
ATOM 2852 C C . SER B 1 169 ? -28.734 -3.467 2.117 1 91.69 169 SER B C 1
ATOM 2854 O O . SER B 1 169 ? -28.094 -2.939 3.031 1 91.69 169 SER B O 1
ATOM 2856 N N . TRP B 1 170 ? -28.156 -3.66 0.882 1 93.69 170 TRP B N 1
ATOM 2857 C CA . TRP B 1 170 ? -26.781 -3.275 0.595 1 93.69 170 TRP B CA 1
ATOM 2858 C C . TRP B 1 170 ? -26.656 -1.764 0.432 1 93.69 170 TRP B C 1
ATOM 2860 O O . TRP B 1 170 ? -25.578 -1.197 0.617 1 93.69 170 TRP B O 1
ATOM 2870 N N . ALA B 1 171 ? -27.75 -1.117 0.127 1 90.5 171 ALA B N 1
ATOM 2871 C CA . ALA B 1 171 ? -27.703 0.272 -0.318 1 90.5 171 ALA B CA 1
ATOM 2872 C C . ALA B 1 171 ? -28.266 1.212 0.746 1 90.5 171 ALA B C 1
ATOM 2874 O O . ALA B 1 171 ? -28.391 2.416 0.514 1 90.5 171 ALA B O 1
ATOM 2875 N N . ILE B 1 172 ? -28.547 0.675 1.874 1 89 172 ILE B N 1
ATOM 2876 C CA . ILE B 1 172 ? -29.125 1.503 2.924 1 89 172 ILE B CA 1
ATOM 2877 C C . ILE B 1 172 ? -28.109 2.531 3.4 1 89 172 ILE B C 1
ATOM 2879 O O . ILE B 1 172 ? -26.906 2.344 3.221 1 89 172 ILE B O 1
ATOM 2883 N N . LEU B 1 173 ? -28.672 3.703 3.928 1 90.06 173 LEU B N 1
ATOM 2884 C CA . LEU B 1 173 ? -27.859 4.754 4.535 1 90.06 173 LEU B CA 1
ATOM 2885 C C . LEU B 1 173 ? -26.891 5.348 3.521 1 90.06 173 LEU B C 1
ATOM 2887 O O . LEU B 1 173 ? -25.734 5.598 3.842 1 90.06 173 LEU B O 1
ATOM 2891 N N . ASP B 1 174 ? -27.344 5.406 2.25 1 90.5 174 ASP B N 1
ATOM 2892 C CA . ASP B 1 174 ? -26.578 6.043 1.174 1 90.5 174 ASP B CA 1
ATOM 2893 C C . ASP B 1 174 ? -25.219 5.383 0.997 1 90.5 174 ASP B C 1
ATOM 2895 O O . ASP B 1 174 ? -24.203 6.07 0.882 1 90.5 174 ASP B O 1
ATOM 2899 N N . SER B 1 175 ? -25.266 4.055 1.025 1 93.19 175 SER B N 1
ATOM 2900 C CA . SER B 1 175 ? -24.031 3.285 0.88 1 93.19 175 SER B CA 1
ATOM 2901 C C . SER B 1 175 ? -23.516 3.332 -0.554 1 93.19 175 SER B C 1
ATOM 2903 O O . SER B 1 175 ? -24.297 3.293 -1.504 1 93.19 175 SER B O 1
ATOM 2905 N N . SER B 1 176 ? -22.266 3.496 -0.683 1 95.25 176 SER B N 1
ATOM 2906 C CA . SER B 1 176 ? -21.594 3.311 -1.966 1 95.25 176 SER B CA 1
ATOM 2907 C C . SER B 1 176 ? -21.156 1.86 -2.162 1 95.25 176 SER B C 1
ATOM 2909 O O . SER B 1 176 ? -20.672 1.223 -1.229 1 95.25 176 SER B O 1
ATOM 2911 N N . LEU B 1 177 ? -21.406 1.319 -3.375 1 96.56 177 LEU B N 1
ATOM 2912 C CA . LEU B 1 177 ? -21.094 -0.081 -3.65 1 96.56 177 LEU B CA 1
ATOM 2913 C C . LEU B 1 177 ? -20.172 -0.21 -4.852 1 96.56 177 LEU B C 1
ATOM 2915 O O . LEU B 1 177 ? -20.297 0.527 -5.832 1 96.56 177 LEU B O 1
ATOM 2919 N N . ILE B 1 178 ? -19.266 -1.115 -4.734 1 97.06 178 ILE B N 1
ATOM 2920 C CA . ILE B 1 178 ? -18.406 -1.489 -5.848 1 97.06 178 ILE B CA 1
ATOM 2921 C C . ILE B 1 178 ? -18.281 -3.01 -5.922 1 97.06 178 ILE B C 1
ATOM 2923 O O . ILE B 1 178 ? -18.406 -3.699 -4.906 1 97.06 178 ILE B O 1
ATOM 2927 N N . ALA B 1 179 ? -18.125 -3.531 -7.105 1 97.25 179 ALA B N 1
ATOM 2928 C CA . ALA B 1 179 ? -17.922 -4.965 -7.301 1 97.25 179 ALA B CA 1
ATOM 2929 C C . ALA B 1 179 ? -16.766 -5.219 -8.273 1 97.25 179 ALA B C 1
ATOM 2931 O O . ALA B 1 179 ? -16.5 -4.398 -9.156 1 97.25 179 ALA B O 1
ATOM 2932 N N . ALA B 1 180 ? -16.109 -6.266 -8.062 1 97.25 180 ALA B N 1
ATOM 2933 C CA . ALA B 1 180 ? -15.031 -6.695 -8.945 1 97.25 180 ALA B CA 1
ATOM 2934 C C . ALA B 1 180 ? -14.984 -8.219 -9.062 1 97.25 180 ALA B C 1
ATOM 2936 O O . ALA B 1 180 ? -15.133 -8.93 -8.062 1 97.25 180 ALA B O 1
ATOM 2937 N N . PRO B 1 181 ? -14.828 -8.695 -10.281 1 96.12 181 PRO B N 1
ATOM 2938 C CA . PRO B 1 181 ? -14.656 -10.141 -10.43 1 96.12 181 PRO B CA 1
ATOM 2939 C C . PRO B 1 181 ? -13.281 -10.617 -9.953 1 96.12 181 PRO B C 1
ATOM 2941 O O . PRO B 1 181 ? -12.297 -9.883 -10.062 1 96.12 181 PRO B O 1
ATOM 2944 N N . LEU B 1 182 ? -13.273 -11.773 -9.289 1 93.75 182 LEU B N 1
ATOM 2945 C CA . LEU B 1 182 ? -12 -12.469 -9.148 1 93.75 182 LEU B CA 1
ATOM 2946 C C . LEU B 1 182 ? -11.641 -13.211 -10.438 1 93.75 182 LEU B C 1
ATOM 2948 O O . LEU B 1 182 ? -12.078 -14.344 -10.648 1 93.75 182 LEU B O 1
ATOM 2952 N N . THR B 1 183 ? -10.836 -12.508 -11.227 1 91.75 183 THR B N 1
ATOM 2953 C CA . THR B 1 183 ? -10.602 -12.906 -12.617 1 91.75 183 THR B CA 1
ATOM 2954 C C . THR B 1 183 ? -10.156 -14.359 -12.695 1 91.75 183 THR B C 1
ATOM 2956 O O . THR B 1 183 ? -9.273 -14.789 -11.945 1 91.75 183 THR B O 1
ATOM 2959 N N . GLY B 1 184 ? -10.805 -15.117 -13.625 1 88.06 184 GLY B N 1
ATOM 2960 C CA . GLY B 1 184 ? -10.461 -16.516 -13.82 1 88.06 184 GLY B CA 1
ATOM 2961 C C . GLY B 1 184 ? -11.258 -17.453 -12.938 1 88.06 184 GLY B C 1
ATOM 2962 O O . GLY B 1 184 ? -11.133 -18.688 -13.039 1 88.06 184 GLY B O 1
ATOM 2963 N N . THR B 1 185 ? -12.031 -16.922 -12.062 1 89.94 185 THR B N 1
ATOM 2964 C CA . THR B 1 185 ? -12.914 -17.719 -11.211 1 89.94 185 THR B CA 1
ATOM 2965 C C . THR B 1 185 ? -14.375 -17.344 -11.438 1 89.94 185 THR B C 1
ATOM 2967 O O . THR B 1 185 ? -14.672 -16.484 -12.281 1 89.94 185 THR B O 1
ATOM 2970 N N . ASP B 1 186 ? -15.203 -18 -10.734 1 92.31 186 ASP B N 1
ATOM 2971 C CA . ASP B 1 186 ? -16.625 -17.656 -10.781 1 92.31 186 ASP B CA 1
ATOM 2972 C C . ASP B 1 186 ? -17.016 -16.797 -9.578 1 92.31 186 ASP B C 1
ATOM 2974 O O . ASP B 1 186 ? -18.203 -16.719 -9.234 1 92.31 186 ASP B O 1
ATOM 2978 N N . LEU B 1 187 ? -16.031 -16.172 -8.992 1 92.75 187 LEU B N 1
ATOM 2979 C CA . LEU B 1 187 ? -16.297 -15.414 -7.777 1 92.75 187 LEU B CA 1
ATOM 2980 C C . LEU B 1 187 ? -16.328 -13.914 -8.078 1 92.75 187 LEU B C 1
ATOM 2982 O O . LEU B 1 187 ? -15.625 -13.438 -8.969 1 92.75 187 LEU B O 1
ATOM 2986 N N . VAL B 1 188 ? -17.125 -13.211 -7.328 1 95.31 188 VAL B N 1
ATOM 2987 C CA . VAL B 1 188 ? -17.266 -11.766 -7.406 1 95.31 188 VAL B CA 1
ATOM 2988 C C . VAL B 1 188 ? -17.188 -11.156 -6.008 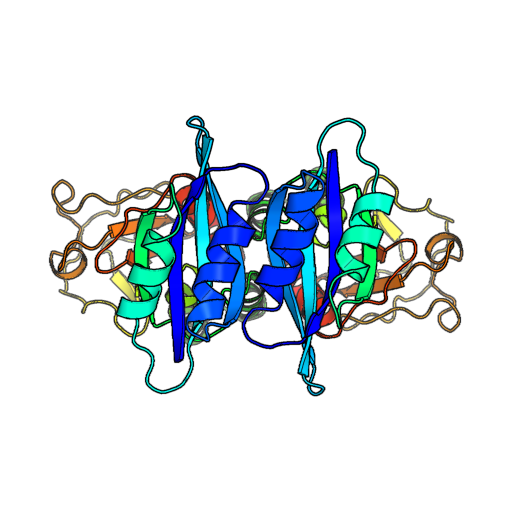1 95.31 188 VAL B C 1
ATOM 2990 O O . VAL B 1 188 ? -17.859 -11.625 -5.082 1 95.31 188 VAL B O 1
ATOM 2993 N N . LEU B 1 189 ? -16.375 -10.172 -5.887 1 96.12 189 LEU B N 1
ATOM 2994 C CA . LEU B 1 189 ? -16.234 -9.445 -4.633 1 96.12 189 LEU B CA 1
ATOM 2995 C C . LEU B 1 189 ? -17.078 -8.18 -4.641 1 96.12 189 LEU B C 1
ATOM 2997 O O . LEU B 1 189 ? -16.984 -7.367 -5.566 1 96.12 189 LEU B O 1
ATOM 3001 N N . VAL B 1 190 ? -17.922 -8.055 -3.67 1 96.31 190 VAL B N 1
ATOM 3002 C CA . VAL B 1 190 ? -18.703 -6.844 -3.488 1 96.31 190 VAL B CA 1
ATOM 3003 C C . VAL B 1 190 ? -18.266 -6.125 -2.215 1 96.31 190 VAL B C 1
ATOM 3005 O O . VAL B 1 190 ? -18.172 -6.738 -1.151 1 96.31 190 VAL B O 1
ATOM 3008 N N . ILE B 1 191 ? -18.047 -4.855 -2.365 1 96.25 191 ILE B N 1
ATOM 3009 C CA . ILE B 1 191 ? -17.609 -4.031 -1.245 1 96.25 191 ILE B CA 1
ATOM 3010 C C . ILE B 1 191 ? -18.578 -2.871 -1.046 1 96.25 191 ILE B C 1
ATOM 3012 O O . ILE B 1 191 ? -19.016 -2.242 -2.014 1 96.25 191 ILE B O 1
ATOM 3016 N N . GLY B 1 192 ? -18.906 -2.623 0.224 1 95.44 192 GLY B N 1
ATOM 3017 C CA . GLY B 1 192 ? -19.781 -1.521 0.558 1 95.44 192 GLY B CA 1
ATOM 3018 C C . GLY B 1 192 ? -19.188 -0.547 1.551 1 95.44 192 GLY B C 1
ATOM 3019 O O . GLY B 1 192 ? -18.484 -0.955 2.479 1 95.44 192 GLY B O 1
ATOM 3020 N N . ARG B 1 193 ? -19.391 0.637 1.262 1 92.94 193 ARG B N 1
ATOM 3021 C CA . ARG B 1 193 ? -19.047 1.729 2.16 1 92.94 193 ARG B CA 1
ATOM 3022 C C . ARG B 1 193 ? -20.281 2.486 2.621 1 92.94 193 ARG B C 1
ATOM 3024 O O . ARG B 1 193 ? -20.844 3.287 1.868 1 92.94 193 ARG B O 1
ATOM 3031 N N . VAL B 1 194 ? -20.625 2.252 3.895 1 91.44 194 VAL B N 1
ATOM 3032 C CA . VAL B 1 194 ? -21.828 2.846 4.449 1 91.44 194 VAL B CA 1
ATOM 3033 C C . VAL B 1 194 ? -21.641 4.352 4.609 1 91.44 194 VAL B C 1
ATOM 3035 O O . VAL B 1 194 ? -20.625 4.805 5.152 1 91.44 194 VAL B O 1
ATOM 3038 N N . GLY B 1 195 ? -22.609 5.148 4.039 1 88.5 195 GLY B N 1
ATOM 3039 C CA . GLY B 1 195 ? -22.547 6.594 4.148 1 88.5 195 GLY B CA 1
ATOM 3040 C C . GLY B 1 195 ? -21.656 7.234 3.098 1 88.5 195 GLY B C 1
ATOM 3041 O O . GLY B 1 195 ? -21.562 8.461 3.014 1 88.5 195 GLY B O 1
ATOM 3042 N N . GLY B 1 196 ? -21.109 6.484 2.271 1 86.94 196 GLY B N 1
ATOM 3043 C CA . GLY B 1 196 ? -20.203 6.988 1.255 1 86.94 196 GLY B CA 1
ATOM 3044 C C . GLY B 1 196 ? -18.828 7.355 1.804 1 86.94 196 GLY B C 1
ATOM 3045 O O . GLY B 1 196 ? -18.375 6.77 2.791 1 86.94 196 GLY B O 1
ATOM 3046 N N . PRO B 1 197 ? -18.094 8.25 1.136 1 88.94 197 PRO B N 1
ATOM 3047 C CA . PRO B 1 197 ? -18.406 8.781 -0.193 1 88.94 197 PRO B CA 1
ATOM 3048 C C . PRO B 1 197 ? -18.281 7.734 -1.295 1 88.94 197 PRO B C 1
ATOM 3050 O O . PRO B 1 197 ? -17.875 6.598 -1.029 1 88.94 197 PRO B O 1
ATOM 3053 N N . ASP B 1 198 ? -18.609 8.172 -2.521 1 91.62 198 ASP B N 1
ATOM 3054 C CA . ASP B 1 198 ? -18.484 7.297 -3.684 1 91.62 198 ASP B CA 1
ATOM 3055 C C . ASP B 1 198 ? -17.031 6.914 -3.941 1 91.62 198 ASP B C 1
ATOM 3057 O O . ASP B 1 198 ? -16.125 7.668 -3.605 1 91.62 198 ASP B O 1
ATOM 3061 N N . TYR B 1 199 ? -16.906 5.773 -4.484 1 93.81 199 TYR B N 1
ATOM 3062 C CA . TYR B 1 199 ? -15.555 5.332 -4.836 1 93.81 199 TYR B CA 1
ATOM 3063 C C . TYR B 1 199 ? -15.008 6.145 -6 1 93.81 199 TYR B C 1
ATOM 3065 O O . TYR B 1 199 ? -15.727 6.445 -6.953 1 93.81 199 TYR B O 1
ATOM 3073 N N . LEU B 1 200 ? -13.766 6.488 -5.859 1 92.38 200 LEU B N 1
ATOM 3074 C CA . LEU B 1 200 ? -13.078 7.246 -6.898 1 92.38 200 LEU B CA 1
ATOM 3075 C C . LEU B 1 200 ? -12.516 6.312 -7.969 1 92.38 200 LEU B C 1
ATOM 3077 O O . LEU B 1 200 ? -12.438 5.102 -7.758 1 92.38 200 LEU B O 1
ATOM 3081 N N . SER B 1 201 ? -12.164 6.91 -9.109 1 92.81 201 SER B N 1
ATOM 3082 C CA . SER B 1 201 ? -11.633 6.133 -10.219 1 92.81 201 SER B CA 1
ATOM 3083 C C . SER B 1 201 ? -10.406 5.328 -9.805 1 92.81 201 SER B C 1
ATOM 3085 O O . SER B 1 201 ? -10.273 4.16 -10.164 1 92.81 201 SER B O 1
ATOM 3087 N N . SER B 1 202 ? -9.555 5.945 -9.031 1 89.25 202 SER B N 1
ATOM 3088 C CA . SER B 1 202 ? -8.344 5.277 -8.57 1 89.25 202 SER B CA 1
ATOM 3089 C C . SER B 1 202 ? -8.672 4.102 -7.66 1 89.25 202 SER B C 1
ATOM 3091 O O . SER B 1 202 ? -7.984 3.078 -7.688 1 89.25 202 SER B O 1
ATOM 3093 N N . GLU B 1 203 ? -9.711 4.207 -6.918 1 90.94 203 GLU B N 1
ATOM 3094 C CA . GLU B 1 203 ? -10.141 3.121 -6.039 1 90.94 203 GLU B CA 1
ATOM 3095 C C . GLU B 1 203 ? -10.711 1.954 -6.84 1 90.94 203 GLU B C 1
ATOM 3097 O O . GLU B 1 203 ? -10.461 0.792 -6.516 1 90.94 203 GLU B O 1
ATOM 3102 N N . ILE B 1 204 ? -11.438 2.326 -7.859 1 94.75 204 ILE B N 1
ATOM 3103 C CA . ILE B 1 204 ? -12.023 1.302 -8.719 1 94.75 204 ILE B CA 1
ATOM 3104 C C . ILE B 1 204 ? -10.914 0.489 -9.375 1 94.75 204 ILE B C 1
ATOM 3106 O O . ILE B 1 204 ? -10.953 -0.744 -9.383 1 94.75 204 ILE B O 1
ATOM 3110 N N . GLU B 1 205 ? -9.969 1.184 -9.859 1 93.31 205 GLU B N 1
ATOM 3111 C CA . GLU B 1 205 ? -8.828 0.516 -10.477 1 93.31 205 GLU B CA 1
ATOM 3112 C C . GLU B 1 205 ? -8.102 -0.373 -9.477 1 93.31 205 GLU B C 1
ATOM 3114 O O . GLU B 1 205 ? -7.73 -1.505 -9.797 1 93.31 205 GLU B O 1
ATOM 3119 N N . HIS B 1 206 ? -7.922 0.132 -8.344 1 91.69 206 HIS B N 1
ATOM 3120 C CA . HIS B 1 206 ? -7.246 -0.589 -7.27 1 91.69 206 HIS B CA 1
ATOM 3121 C C . HIS B 1 206 ? -7.98 -1.88 -6.922 1 91.69 206 HIS B C 1
ATOM 3123 O O . HIS B 1 206 ? -7.363 -2.943 -6.828 1 91.69 206 HIS B O 1
ATOM 3129 N N . ILE B 1 207 ? -9.266 -1.808 -6.762 1 93.94 207 ILE B N 1
ATOM 3130 C CA . ILE B 1 207 ? -10.078 -2.959 -6.398 1 93.94 207 ILE B CA 1
ATOM 3131 C C . ILE B 1 207 ? -10.086 -3.971 -7.543 1 93.94 207 ILE B C 1
ATOM 3133 O O . ILE B 1 207 ? -10.07 -5.18 -7.309 1 93.94 207 ILE B O 1
ATOM 3137 N N . GLY B 1 208 ? -10.086 -3.457 -8.727 1 95.31 208 GLY B N 1
ATOM 3138 C CA . GLY B 1 208 ? -9.953 -4.336 -9.875 1 95.31 208 GLY B CA 1
ATOM 3139 C C . GLY B 1 208 ? -8.656 -5.121 -9.883 1 95.31 208 GLY B C 1
ATOM 3140 O O . GLY B 1 208 ? -8.648 -6.324 -10.148 1 95.31 208 GLY B O 1
ATOM 3141 N N . ASN B 1 209 ? -7.59 -4.434 -9.594 1 93.12 209 ASN B N 1
ATOM 3142 C CA . ASN B 1 209 ? -6.289 -5.09 -9.5 1 93.12 209 ASN B CA 1
ATOM 3143 C C . ASN B 1 209 ? -6.277 -6.152 -8.406 1 93.12 209 ASN B C 1
ATOM 3145 O O . ASN B 1 209 ? -5.73 -7.238 -8.594 1 93.12 209 ASN B O 1
ATOM 3149 N N . LEU B 1 210 ? -6.875 -5.848 -7.344 1 93 210 LEU B N 1
ATOM 3150 C CA . LEU B 1 210 ? -6.973 -6.82 -6.262 1 93 210 LEU B CA 1
ATOM 3151 C C . LEU B 1 210 ? -7.746 -8.055 -6.707 1 93 210 LEU B C 1
ATOM 3153 O O . LEU B 1 210 ? -7.355 -9.188 -6.391 1 93 210 LEU B O 1
ATOM 3157 N N . GLY B 1 211 ? -8.82 -7.828 -7.449 1 94.06 211 GLY B N 1
ATOM 3158 C CA . GLY B 1 211 ? -9.602 -8.938 -7.977 1 94.06 211 GLY B CA 1
ATOM 3159 C C . GLY B 1 211 ? -8.797 -9.844 -8.891 1 94.06 211 GLY B C 1
ATOM 3160 O O . GLY B 1 211 ? -8.945 -11.07 -8.836 1 94.06 211 GLY B O 1
ATOM 3161 N N . LYS B 1 212 ? -7.984 -9.242 -9.656 1 93.44 212 LYS B N 1
ATOM 3162 C CA . LYS B 1 212 ? -7.117 -10.016 -10.547 1 93.44 212 LYS B CA 1
ATOM 3163 C C . LYS B 1 212 ? -6.137 -10.867 -9.75 1 93.44 212 LYS B C 1
ATOM 3165 O O . LYS B 1 212 ? -5.949 -12.047 -10.055 1 93.44 212 LYS B O 1
ATOM 3170 N N . ILE B 1 213 ? -5.574 -10.289 -8.781 1 92.19 213 ILE B N 1
ATOM 3171 C CA . ILE B 1 213 ? -4.582 -10.977 -7.961 1 92.19 213 ILE B CA 1
ATOM 3172 C C . ILE B 1 213 ? -5.25 -12.125 -7.203 1 92.19 213 ILE B C 1
ATOM 3174 O O . ILE B 1 213 ? -4.777 -13.266 -7.254 1 92.19 213 ILE B O 1
ATOM 3178 N N . LEU B 1 214 ? -6.34 -11.844 -6.609 1 91.94 214 LEU B N 1
ATOM 3179 C CA . LEU B 1 214 ? -7.043 -12.852 -5.824 1 91.94 214 LEU B CA 1
ATOM 3180 C C . LEU B 1 214 ? -7.539 -13.984 -6.711 1 91.94 214 LEU B C 1
ATOM 3182 O O . LEU B 1 214 ? -7.465 -15.156 -6.328 1 91.94 214 LEU B O 1
ATOM 3186 N N . GLY B 1 215 ? -8.039 -13.586 -7.836 1 90.88 215 GLY B N 1
ATOM 3187 C CA . GLY B 1 215 ? -8.461 -14.617 -8.781 1 90.88 215 GLY B CA 1
ATOM 3188 C C . GLY B 1 215 ? -7.344 -15.578 -9.141 1 90.88 215 GLY B C 1
ATOM 3189 O O . GLY B 1 215 ? -7.559 -16.797 -9.188 1 90.88 215 GLY B O 1
ATOM 3190 N N . SER B 1 216 ? -6.234 -15.047 -9.359 1 88.81 216 SER B N 1
ATOM 3191 C CA . SER B 1 216 ? -5.074 -15.852 -9.727 1 88.81 216 SER B CA 1
ATOM 3192 C C . SER B 1 216 ? -4.605 -16.719 -8.562 1 88.81 216 SER B C 1
ATOM 3194 O O . SER B 1 216 ? -4.199 -17.859 -8.75 1 88.81 216 SER B O 1
ATOM 3196 N N . LEU B 1 217 ? -4.684 -16.203 -7.383 1 88.12 217 LEU B N 1
ATOM 3197 C CA . LEU B 1 217 ? -4.242 -16.922 -6.191 1 88.12 217 LEU B CA 1
ATOM 3198 C C . LEU B 1 217 ? -5.188 -18.078 -5.875 1 88.12 217 LEU B C 1
ATOM 3200 O O . LEU B 1 217 ? -4.758 -19.109 -5.344 1 88.12 217 LEU B O 1
ATOM 3204 N N . LEU B 1 218 ? -6.418 -17.922 -6.254 1 83.81 218 LEU B N 1
ATOM 3205 C CA . LEU B 1 218 ? -7.426 -18.891 -5.852 1 83.81 218 LEU B CA 1
ATOM 3206 C C . LEU B 1 218 ? -7.625 -19.953 -6.934 1 83.81 218 LEU B C 1
ATOM 3208 O O . LEU B 1 218 ? -8.227 -21 -6.684 1 83.81 218 LEU B O 1
ATOM 3212 N N . LYS B 1 219 ? -7.305 -19.625 -8.219 1 75.69 219 LYS B N 1
ATOM 3213 C CA . LYS B 1 219 ? -7.434 -20.609 -9.297 1 75.69 219 LYS B CA 1
ATOM 3214 C C . LYS B 1 219 ? -6.656 -21.891 -8.969 1 75.69 219 LYS B C 1
ATOM 3216 O O . LYS B 1 219 ? -6.988 -22.969 -9.461 1 75.69 219 LYS B O 1
ATOM 3221 N N . HIS B 1 220 ? -5.641 -21.797 -8.141 1 58.34 220 HIS B N 1
ATOM 3222 C CA . HIS B 1 220 ? -4.812 -22.984 -7.898 1 58.34 220 HIS B CA 1
ATOM 3223 C C . HIS B 1 220 ? -5.039 -23.531 -6.496 1 58.34 220 HIS B C 1
ATOM 3225 O O . HIS B 1 220 ? -5.289 -22.766 -5.555 1 58.34 220 HIS B O 1
#

InterPro domains:
  IPR002912 ACT domain [PS51671] (4-81)
  IPR045865 ACT-like domain [SSF55021] (3-71)

Radius of gyration: 22.55 Å; Cα contacts (8 Å, |Δi|>4): 997; chains: 2; bounding box: 64×53×46 Å

Sequence (440 aa):
MSYLIRVQIPDEPGSLGRVAEAVGLIGGNISSVDVVEAFSNGTVTDDMVVELPAGTMADELITAAHEVEGVEVDSIRPFSGRVDRRGQIAMLASVAGASTNSTLLADMVNKMPQALTSSWAILLRAKNPVTRVTASNGAPADDGSNPSALPIEQARILQPEKESWIPESWAILDSSLIAAPLTGTDLVLVIGRVGGPDYLSSEIEHIGNLGKILGSLLKHMSYLIRVQIPDEPGSLGRVAEAVGLIGGNISSVDVVEAFSNGTVTDDMVVELPAGTMADELITAAHEVEGVEVDSIRPFSGRVDRRGQIAMLASVAGASTNSTLLADMVNKMPQALTSSWAILLRAKNPVTRVTASNGAPADDGSNPSALPIEQARILQPEKESWIPESWAILDSSLIAAPLTGTDLVLVIGRVGGPDYLSSEIEHIGNLGKILGSLLKH

Foldseek 3Di:
DKKKWKKKWFQDPCGVVQLCVLCVVQPKDWPDKDWQDDDPVRITIIITMIDGDPPDDPVSSQVSQPVRPRMHIDDMDDAPDDLPPVLLVVLLVLLLPDQPDLVNVQVSQQSVCNNLVAQWKWKWQFAAFIDTSYIHPPQDDDPVQGDRGDPAPAKDWDDCVPDVSDDPRQCPQNKTKIKGALPPHRMMMITIHHNDDYDDPSSSVVVRVVSPSSSVSNND/DKKKWKKKWFQDPCTVVQLCVLCVVQPKDWPDKDWQDDDPVRITIIITMIDGDPPDDPVSSQVSQPVRPRMHIPDMDDAPDDLDPVLLVVLLVQLLPDQPDLVNVQVSQQSVCNNLVAQWKWKWQFAAFIDTSYIHPPADDDPVQGDRGDPAPAKDWDDCVVDVSDDPRQCPQNKTKIKGALPPHRMMMITIHHNDDYDDPSSSVVVRVVSPSRSVSNND

Organism: Corynebacterium diphtheriae (strain ATCC 700971 / NCTC 13129 / Biotype gravis) (NCBI:txid257309)

pLDDT: mean 87.85, std 8.41, range [53.84, 97.25]

Secondary structure (DSSP, 8-state):
-EEEEEEEEESSTTHHHHHHHHHHHTT-EEEEEEEEEE-TTSEEEEEEEEE--TT--HHHHHHHHHTSTT-EEEEEEE--S---HHHHHHHHHHHHTS---HHHHHHHHHHHHHHTT-SEEEEEE-SSS-EEEEE-TTPPPP-----S----SS-EE--TTT-TTS-GGGSGGG-EEEEEEETTTTEEEEEEETT--PPPHHHHHHHHHHHHHHHHHHH-/-EEEEEEEEESSTTHHHHHHHHHHHTT-EEEEEEEEEE-TTSEEEEEEEEE--TT--HHHHHHHHHTSTT-EEEEEEE--S---HHHHHHHHHHHHTS---HHHHHHHHHHHHHHTT-SEEEEEE-SSS-EEEEE-TTPPPP-----S----SS-EEE-TTT-TTS-GGGSGGG-EEEEEEETTTTEEEEEEETT--PPPHHHHHHHHHHHHHHHHHH--

Solvent-accessible surface area (backbone atoms only — not comparable to full-atom values): 22673 Å² total; per-residue (Å²): 92,38,28,36,36,30,32,36,33,52,66,48,55,31,40,64,13,50,44,31,38,36,38,21,74,71,48,21,26,76,62,31,37,40,63,62,44,77,46,94,87,43,33,27,36,31,41,31,28,34,34,33,44,90,91,61,54,71,65,55,54,53,53,32,42,52,69,32,85,71,34,43,79,68,42,76,43,85,33,90,75,67,86,38,63,60,48,49,47,47,50,49,25,64,49,30,76,42,74,83,38,72,67,54,50,35,53,48,35,46,47,40,15,70,64,64,76,38,51,16,21,35,35,30,31,47,47,84,61,33,42,78,74,43,53,12,74,81,38,69,76,84,82,76,74,52,39,71,66,66,95,55,88,51,44,41,75,56,50,64,93,79,34,86,73,48,61,68,73,65,47,49,72,61,25,25,40,36,35,19,28,20,44,90,54,58,37,32,39,35,38,31,20,66,60,33,63,72,82,47,72,57,52,38,52,50,49,28,27,49,16,31,32,51,12,33,38,59,70,92,94,37,30,37,35,31,32,35,32,53,66,50,54,32,40,64,13,50,45,32,40,36,39,21,73,72,46,20,27,76,63,30,38,40,63,62,45,77,46,92,88,44,33,27,35,31,42,30,30,34,34,32,45,89,90,59,54,72,66,55,54,53,52,33,44,54,70,32,86,71,33,43,77,69,42,74,42,84,33,89,75,68,86,39,62,61,48,48,48,48,48,49,25,64,47,29,76,43,74,83,37,74,67,53,53,36,54,48,36,48,47,40,15,69,63,63,77,39,51,17,21,36,34,31,32,46,49,84,60,33,40,78,74,42,55,14,74,81,38,69,77,85,82,74,73,53,40,70,66,67,95,54,88,53,45,39,76,56,50,66,92,80,34,86,74,50,61,69,74,66,46,48,71,62,27,26,40,36,36,19,27,20,43,89,52,59,36,33,40,34,38,32,20,66,60,33,62,72,82,48,71,58,51,38,52,49,49,29,27,49,16,31,32,50,12,33,39,57,70,92